Protein AF-G1FLA8-F1 (afdb_monomer_lite)

Radius of gyration: 43.28 Å; chains: 1; bounding box: 96×89×132 Å

pLDDT: mean 87.66, std 16.72, range [24.44, 98.5]

Structure (mmCIF, N/CA/C/O backbone):
data_AF-G1FLA8-F1
#
_entry.id   AF-G1FLA8-F1
#
loop_
_atom_site.group_PDB
_atom_site.id
_atom_site.type_symbol
_atom_site.label_atom_id
_atom_site.label_alt_id
_atom_site.label_comp_id
_atom_site.label_asym_id
_atom_site.label_entity_id
_atom_site.label_seq_id
_atom_site.pdbx_PDB_ins_code
_atom_site.Cartn_x
_atom_site.Cartn_y
_atom_site.Cartn_z
_atom_site.occupancy
_atom_site.B_iso_or_equiv
_atom_site.auth_seq_id
_atom_site.auth_comp_id
_atom_site.auth_asym_id
_atom_site.auth_atom_id
_atom_site.pdbx_PDB_model_num
ATOM 1 N N . MET A 1 1 ? 12.691 -6.529 -37.130 1.00 29.03 1 MET A N 1
ATOM 2 C CA . MET A 1 1 ? 11.731 -6.591 -38.252 1.00 29.03 1 MET A CA 1
ATOM 3 C C . MET A 1 1 ? 12.426 -7.300 -39.411 1.00 29.03 1 MET A C 1
ATOM 5 O O . MET A 1 1 ? 13.047 -6.655 -40.242 1.00 29.03 1 MET A O 1
ATOM 9 N N . TYR A 1 2 ? 12.433 -8.637 -39.392 1.00 24.44 2 TYR A N 1
ATOM 10 C CA . TYR A 1 2 ? 12.971 -9.439 -40.492 1.00 24.44 2 TYR A CA 1
ATOM 11 C C . TYR A 1 2 ? 11.944 -9.415 -41.619 1.00 24.44 2 TYR A C 1
ATOM 13 O O . TYR A 1 2 ? 10.852 -9.963 -41.477 1.00 24.44 2 TYR A O 1
ATOM 21 N N . ILE A 1 3 ? 12.268 -8.733 -42.713 1.00 28.58 3 ILE A N 1
ATOM 22 C CA . ILE A 1 3 ? 11.444 -8.764 -43.916 1.00 28.58 3 ILE A CA 1
ATOM 23 C C . ILE A 1 3 ? 11.671 -10.135 -44.559 1.00 28.58 3 ILE A C 1
ATOM 25 O O . ILE A 1 3 ? 12.601 -10.335 -45.334 1.00 28.58 3 ILE A O 1
ATOM 29 N N . TYR A 1 4 ? 10.817 -11.093 -44.205 1.00 28.62 4 TYR A N 1
ATOM 30 C CA . TYR A 1 4 ? 10.606 -12.301 -44.992 1.00 28.62 4 TYR A CA 1
ATOM 31 C C . TYR A 1 4 ? 9.961 -11.867 -46.317 1.00 28.62 4 TYR A C 1
ATOM 33 O O . TYR A 1 4 ? 8.740 -11.758 -46.426 1.00 28.62 4 TYR A O 1
ATOM 41 N N . ILE A 1 5 ? 10.780 -11.574 -47.333 1.00 33.16 5 ILE A N 1
ATOM 42 C CA . ILE A 1 5 ? 10.326 -11.498 -48.728 1.00 33.16 5 ILE A CA 1
ATOM 43 C C . ILE A 1 5 ? 10.056 -12.938 -49.158 1.00 33.16 5 ILE A C 1
ATOM 45 O O . ILE A 1 5 ? 10.893 -13.641 -49.719 1.00 33.16 5 ILE A O 1
ATOM 49 N N . ASN A 1 6 ? 8.875 -13.409 -48.781 1.00 32.12 6 ASN A N 1
ATOM 50 C CA . ASN A 1 6 ? 8.411 -14.753 -49.040 1.00 32.12 6 ASN A CA 1
ATOM 51 C C . ASN A 1 6 ? 7.860 -14.796 -50.471 1.00 32.12 6 ASN A C 1
ATOM 53 O O . ASN A 1 6 ? 6.745 -14.345 -50.707 1.00 32.12 6 ASN A O 1
ATOM 57 N N . ILE A 1 7 ? 8.706 -15.212 -51.420 1.00 36.00 7 ILE A N 1
ATOM 58 C CA . ILE A 1 7 ? 8.545 -16.290 -52.429 1.00 36.00 7 ILE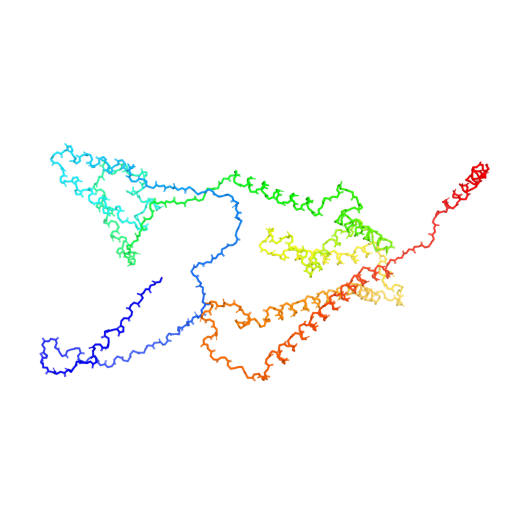 A CA 1
ATOM 59 C C . ILE A 1 7 ? 7.234 -16.383 -53.263 1.00 36.00 7 ILE A C 1
ATOM 61 O O . ILE A 1 7 ? 7.194 -17.096 -54.264 1.00 36.00 7 ILE A O 1
ATOM 65 N N . TYR A 1 8 ? 6.190 -15.598 -53.006 1.00 34.62 8 TYR A N 1
ATOM 66 C CA . TYR A 1 8 ? 4.925 -15.653 -53.747 1.00 34.62 8 TYR A CA 1
ATOM 67 C C . TYR A 1 8 ? 4.983 -15.037 -55.151 1.00 34.62 8 TYR A C 1
ATOM 69 O O . TYR A 1 8 ? 4.109 -15.307 -55.974 1.00 34.62 8 TYR A O 1
ATOM 77 N N . TYR A 1 9 ? 6.023 -14.262 -55.473 1.00 35.09 9 TYR A N 1
ATOM 78 C CA . TYR A 1 9 ? 6.122 -13.613 -56.784 1.00 35.09 9 TYR A CA 1
ATOM 79 C C . TYR A 1 9 ? 6.628 -14.538 -57.906 1.00 35.09 9 TYR A C 1
ATOM 81 O O . TYR A 1 9 ? 6.366 -14.274 -59.076 1.00 35.09 9 TYR A O 1
ATOM 89 N N . ASN A 1 10 ? 7.269 -15.669 -57.580 1.00 35.25 10 ASN A N 1
ATOM 90 C CA . ASN A 1 10 ? 7.770 -16.606 -58.597 1.00 35.25 10 ASN A CA 1
ATOM 91 C C . ASN A 1 10 ? 6.775 -17.707 -58.999 1.00 35.25 10 ASN A C 1
ATOM 93 O O . ASN A 1 10 ? 6.995 -18.373 -60.007 1.00 35.25 10 ASN A O 1
ATOM 97 N N . ILE A 1 11 ? 5.654 -17.869 -58.289 1.00 38.88 11 ILE A N 1
ATOM 98 C CA . ILE A 1 11 ? 4.612 -18.837 -58.682 1.00 38.88 11 ILE A CA 1
ATOM 99 C C . ILE A 1 11 ? 3.611 -18.210 -59.666 1.00 38.88 11 ILE A C 1
ATOM 101 O O . ILE A 1 11 ? 3.079 -18.903 -60.532 1.00 38.88 11 ILE A O 1
ATOM 105 N N . TYR A 1 12 ? 3.422 -16.887 -59.636 1.00 36.19 12 TYR A N 1
ATOM 106 C CA . TYR A 1 12 ? 2.497 -16.219 -60.561 1.00 36.19 12 TYR A CA 1
ATOM 107 C C . TYR A 1 12 ? 3.052 -16.065 -61.991 1.00 36.19 12 TYR A C 1
ATOM 109 O O . TYR A 1 12 ? 2.285 -15.962 -62.945 1.00 36.19 12 TYR A O 1
ATOM 117 N N . LEU A 1 13 ? 4.376 -16.123 -62.170 1.00 38.78 13 LEU A N 1
ATOM 118 C CA . LEU A 1 13 ? 5.018 -16.086 -63.493 1.00 38.78 13 LEU A CA 1
ATOM 119 C C . LEU A 1 13 ? 5.021 -17.443 -64.219 1.00 38.78 13 LEU A C 1
ATOM 121 O O . LEU A 1 13 ? 5.256 -17.492 -65.425 1.00 38.78 13 LEU A O 1
ATOM 125 N N . LEU A 1 14 ? 4.698 -18.533 -63.518 1.00 38.34 14 LEU A N 1
ATOM 126 C CA . LEU A 1 14 ? 4.683 -19.892 -64.071 1.00 38.34 14 LEU A CA 1
ATOM 127 C C . LEU A 1 14 ? 3.317 -20.325 -64.630 1.00 38.34 14 LEU A C 1
ATOM 129 O O . LEU A 1 14 ? 3.242 -21.331 -65.328 1.00 38.34 14 LEU A O 1
ATOM 133 N N . ILE A 1 15 ? 2.250 -19.552 -64.399 1.00 39.69 15 ILE A N 1
ATOM 134 C CA . ILE A 1 15 ? 0.890 -19.883 -64.871 1.00 39.69 15 ILE A CA 1
ATOM 135 C C . ILE A 1 15 ? 0.614 -19.361 -66.299 1.00 39.69 15 ILE A C 1
ATOM 137 O O . ILE A 1 15 ? -0.339 -19.800 -66.934 1.00 39.69 15 ILE A O 1
ATOM 141 N N . ASN A 1 16 ? 1.478 -18.508 -66.866 1.00 36.69 16 ASN A N 1
ATOM 142 C CA . ASN A 1 16 ? 1.247 -17.891 -68.184 1.00 36.69 16 ASN A CA 1
ATOM 143 C C . ASN A 1 16 ? 2.158 -18.362 -69.331 1.00 36.69 16 ASN A C 1
ATOM 145 O O . ASN A 1 16 ? 2.087 -17.796 -70.423 1.00 36.69 16 ASN A O 1
ATOM 149 N N . TYR A 1 17 ? 2.968 -19.410 -69.150 1.00 37.66 17 TYR A N 1
ATOM 150 C CA . TYR A 1 17 ? 3.742 -19.982 -70.257 1.00 37.66 17 TYR A CA 1
ATOM 151 C C . TYR A 1 17 ? 3.196 -21.338 -70.709 1.00 37.66 17 TYR A C 1
ATOM 153 O O . TYR A 1 17 ? 3.327 -22.358 -70.039 1.00 37.66 17 TYR A O 1
ATOM 161 N N . ASN A 1 18 ? 2.610 -21.321 -71.910 1.00 37.50 18 ASN A N 1
ATOM 162 C CA . ASN A 1 18 ? 2.282 -22.486 -72.724 1.00 37.50 18 ASN A CA 1
ATOM 163 C C . ASN A 1 18 ? 3.493 -23.428 -72.840 1.00 37.50 18 ASN A C 1
ATOM 165 O O . ASN A 1 18 ? 4.412 -23.186 -73.625 1.00 37.50 18 ASN A O 1
ATOM 169 N N . PHE A 1 19 ? 3.461 -24.538 -72.106 1.00 37.09 19 PHE A N 1
ATOM 170 C CA . PHE A 1 19 ? 4.377 -25.658 -72.285 1.00 37.09 19 PHE A CA 1
ATOM 171 C C . PHE A 1 19 ? 4.107 -26.338 -73.639 1.00 37.09 19 PHE A C 1
ATOM 173 O O . PHE A 1 19 ? 3.202 -27.160 -73.777 1.00 37.09 19 PHE A O 1
ATOM 180 N N . LYS A 1 20 ? 4.910 -26.011 -74.660 1.00 36.34 20 LYS A N 1
ATOM 181 C CA . LYS A 1 20 ? 5.063 -26.835 -75.868 1.00 36.34 20 LYS A CA 1
ATOM 182 C C . LYS A 1 20 ? 6.323 -27.687 -75.735 1.00 36.34 20 LYS A C 1
ATOM 184 O O . LYS A 1 20 ? 7.439 -27.183 -75.755 1.00 36.34 20 LYS A O 1
ATOM 189 N N . PHE A 1 21 ? 6.096 -28.990 -75.624 1.00 37.12 21 PHE A N 1
ATOM 190 C CA . PHE A 1 21 ? 7.082 -30.064 -75.693 1.00 37.12 21 PHE A CA 1
ATOM 191 C C . PHE A 1 21 ? 8.032 -29.947 -76.898 1.00 37.12 21 PHE A C 1
ATOM 193 O O . PHE A 1 21 ? 7.561 -29.817 -78.030 1.00 37.12 21 PHE A O 1
ATOM 200 N N . LYS A 1 22 ? 9.340 -30.150 -76.669 1.00 35.50 22 LYS A N 1
ATOM 201 C CA . LYS A 1 22 ? 10.219 -30.954 -77.542 1.00 35.50 22 LYS A CA 1
ATOM 202 C C . LYS A 1 22 ? 11.547 -31.326 -76.853 1.00 35.50 22 LYS A C 1
ATOM 204 O O . LYS A 1 22 ? 12.364 -30.464 -76.569 1.00 35.50 22 LYS A O 1
ATOM 209 N N . VAL A 1 23 ? 11.725 -32.642 -76.695 1.00 41.41 23 VAL A N 1
ATOM 210 C CA . VAL A 1 23 ? 12.986 -33.411 -76.677 1.00 41.41 23 VAL A CA 1
ATOM 211 C C . VAL A 1 23 ? 13.959 -33.129 -75.524 1.00 41.41 23 VAL A C 1
ATOM 213 O O . VAL A 1 23 ? 14.954 -32.426 -75.648 1.00 41.41 23 VAL A O 1
ATOM 216 N N . PHE A 1 24 ? 13.632 -33.759 -74.393 1.00 44.38 24 PHE A N 1
ATOM 217 C CA . PHE A 1 24 ? 14.510 -34.627 -73.601 1.00 44.38 24 PHE A CA 1
ATOM 218 C C . PHE A 1 24 ? 15.972 -34.729 -74.089 1.00 44.38 24 PHE A C 1
ATOM 220 O O . PHE A 1 24 ? 16.190 -35.232 -75.185 1.00 44.38 24 PHE A O 1
ATOM 227 N N . SER A 1 25 ? 16.919 -34.347 -73.201 1.00 43.25 25 SER A N 1
ATOM 228 C CA . SER A 1 25 ? 18.399 -34.306 -73.327 1.00 43.25 25 SER A CA 1
ATOM 229 C C . SER A 1 25 ? 19.231 -34.456 -72.018 1.00 43.25 25 SER A C 1
ATOM 231 O O . SER A 1 25 ? 20.444 -34.367 -72.150 1.00 43.25 25 SER A O 1
ATOM 233 N N . LEU A 1 26 ? 18.679 -34.662 -70.799 1.00 46.78 26 LEU A N 1
ATOM 234 C CA . LEU A 1 26 ? 19.392 -35.236 -69.616 1.00 46.78 26 LEU A CA 1
ATOM 235 C C . LEU A 1 26 ? 18.472 -35.446 -68.391 1.00 46.78 26 LEU A C 1
ATOM 237 O O . LEU A 1 26 ? 18.524 -34.712 -67.412 1.00 46.78 26 LEU A O 1
ATOM 241 N N . LEU A 1 27 ? 17.609 -36.452 -68.331 1.00 47.06 27 LEU A N 1
ATOM 242 C CA . LEU A 1 27 ? 16.823 -37.198 -69.319 1.00 47.06 27 LEU A CA 1
ATOM 243 C C . LEU A 1 27 ? 16.017 -38.178 -68.459 1.00 47.06 27 LEU A C 1
ATOM 245 O O . LEU A 1 27 ? 16.618 -38.957 -67.733 1.00 47.06 27 LEU A O 1
ATOM 249 N N . GLU A 1 28 ? 14.693 -38.111 -68.504 1.00 45.97 28 GLU A N 1
ATOM 250 C CA . GLU A 1 28 ? 13.742 -39.167 -68.100 1.00 45.97 28 GLU A CA 1
ATOM 251 C C . GLU A 1 28 ? 13.798 -39.768 -66.672 1.00 45.97 28 GLU A C 1
ATOM 253 O O . GLU A 1 28 ? 12.883 -40.506 -66.334 1.00 45.97 28 GLU A O 1
ATOM 258 N N . VAL A 1 29 ? 14.737 -39.397 -65.788 1.00 47.84 29 VAL A N 1
ATOM 259 C CA . VAL A 1 29 ? 14.891 -39.999 -64.437 1.00 47.84 29 VAL A CA 1
ATOM 260 C C . VAL A 1 29 ? 14.281 -39.183 -63.284 1.00 47.84 29 VAL A C 1
ATOM 262 O O . VAL A 1 29 ? 14.007 -39.743 -62.230 1.00 47.84 29 VAL A O 1
ATOM 265 N N . ILE A 1 30 ? 13.973 -37.889 -63.445 1.00 51.91 30 ILE A N 1
ATOM 266 C CA . ILE A 1 30 ? 13.130 -37.198 -62.435 1.00 51.91 30 ILE A CA 1
ATOM 267 C C . ILE A 1 30 ? 11.637 -37.545 -62.641 1.00 51.91 30 ILE A C 1
ATOM 269 O O . ILE A 1 30 ? 10.819 -37.373 -61.739 1.00 51.91 30 ILE A O 1
ATOM 273 N N . ASN A 1 31 ? 11.285 -38.142 -63.788 1.00 49.53 31 ASN A N 1
ATOM 274 C CA . ASN A 1 31 ? 10.044 -38.898 -63.919 1.00 49.53 31 ASN A CA 1
ATOM 275 C C . ASN A 1 31 ? 10.246 -40.275 -63.267 1.00 49.53 31 ASN A C 1
ATOM 277 O O . ASN A 1 31 ? 11.133 -41.017 -63.671 1.00 49.53 31 ASN A O 1
ATOM 281 N N . CYS A 1 32 ? 9.377 -40.612 -62.311 1.00 50.03 32 CYS A N 1
ATOM 282 C CA . CYS A 1 32 ? 9.294 -41.886 -61.576 1.00 50.03 32 CYS A CA 1
ATOM 283 C C . CYS A 1 32 ? 10.018 -41.972 -60.220 1.00 50.03 32 CYS A C 1
ATOM 285 O O . CYS A 1 32 ? 10.516 -43.036 -59.859 1.00 50.03 32 CYS A O 1
ATOM 287 N N . ILE A 1 33 ? 9.938 -40.934 -59.379 1.00 49.91 33 ILE A N 1
ATOM 288 C CA . ILE A 1 33 ? 9.799 -41.219 -57.942 1.00 49.91 33 ILE A CA 1
ATOM 289 C C . ILE A 1 33 ? 8.326 -41.592 -57.715 1.00 49.91 33 ILE A C 1
ATOM 291 O O . ILE A 1 33 ? 7.442 -40.739 -57.665 1.00 49.91 33 ILE A O 1
ATOM 295 N N . SER A 1 34 ? 8.074 -42.903 -57.677 1.00 58.00 34 SER A N 1
ATOM 296 C CA . SER A 1 34 ? 6.864 -43.555 -57.149 1.00 58.00 34 SER A CA 1
ATOM 297 C C . SER A 1 34 ? 6.365 -42.878 -55.865 1.00 58.00 34 SER A C 1
ATOM 299 O O . SER A 1 34 ? 7.197 -42.340 -55.137 1.00 58.00 34 SER A O 1
ATOM 301 N N . PRO A 1 35 ? 5.058 -42.922 -55.536 1.00 52.06 35 PRO A N 1
ATOM 302 C CA . PRO A 1 35 ? 4.492 -42.088 -54.479 1.00 52.06 35 PRO A CA 1
ATOM 303 C C . PRO A 1 35 ? 5.205 -42.349 -53.152 1.00 52.06 35 PRO A C 1
ATOM 305 O O . PRO A 1 35 ? 5.026 -43.407 -52.545 1.00 52.06 35 PRO A O 1
ATOM 308 N N . ILE A 1 36 ? 6.021 -41.391 -52.699 1.00 59.12 36 ILE A N 1
ATOM 309 C CA . ILE A 1 36 ? 6.543 -41.433 -51.340 1.00 59.12 36 ILE A CA 1
ATOM 310 C C . ILE A 1 36 ? 5.367 -41.068 -50.441 1.00 59.12 36 ILE A C 1
ATOM 312 O O . ILE A 1 36 ? 5.089 -39.897 -50.194 1.00 59.12 36 ILE A O 1
ATOM 316 N N . TYR A 1 37 ? 4.628 -42.085 -50.001 1.00 51.34 37 TYR A N 1
ATOM 317 C CA . TYR A 1 37 ? 3.710 -41.970 -48.877 1.00 51.34 37 TYR A CA 1
ATOM 318 C C . TYR A 1 37 ? 4.553 -41.736 -47.617 1.00 51.34 37 TYR A C 1
ATOM 320 O O . TYR A 1 37 ? 4.804 -42.661 -46.846 1.00 51.34 37 TYR A O 1
ATOM 328 N N . TYR A 1 38 ? 5.045 -40.510 -47.424 1.00 58.12 38 TYR A N 1
ATOM 329 C CA . TYR A 1 38 ? 5.574 -40.104 -46.131 1.00 58.12 38 TYR A CA 1
ATOM 330 C C . TYR A 1 38 ? 4.396 -40.081 -45.158 1.00 58.12 38 TYR A C 1
ATOM 332 O O . TYR A 1 38 ? 3.497 -39.249 -45.261 1.00 58.12 38 TYR A O 1
ATOM 340 N N . GLN A 1 39 ? 4.380 -41.032 -44.224 1.00 56.12 39 GLN A N 1
ATOM 341 C CA . GLN A 1 39 ? 3.628 -40.867 -42.988 1.00 56.12 39 GLN A CA 1
ATOM 342 C C . GLN A 1 39 ? 4.300 -39.737 -42.206 1.00 56.12 39 GLN A C 1
ATOM 344 O O . GLN A 1 39 ? 5.184 -39.971 -41.386 1.00 56.12 39 GLN A O 1
ATOM 349 N N . GLU A 1 40 ? 3.924 -38.497 -42.509 1.00 68.06 40 GLU A N 1
ATOM 350 C CA . GLU A 1 40 ? 4.294 -37.358 -41.684 1.00 68.06 40 GLU A CA 1
ATOM 351 C C . GLU A 1 40 ? 3.513 -37.461 -40.375 1.00 68.06 40 GLU A C 1
ATOM 353 O O . GLU A 1 40 ? 2.279 -37.446 -40.349 1.00 68.06 40 GLU A O 1
ATOM 358 N N . SER A 1 41 ? 4.234 -37.607 -39.267 1.00 74.00 41 SER A N 1
ATOM 359 C CA . SER A 1 41 ? 3.644 -37.413 -37.952 1.00 74.00 41 SER A CA 1
ATOM 360 C C . SER A 1 41 ? 3.139 -35.975 -37.872 1.00 74.00 41 SER A C 1
ATOM 362 O O . SER A 1 41 ? 3.927 -35.038 -38.011 1.00 74.00 41 SER A O 1
ATOM 364 N N . ILE A 1 42 ? 1.833 -35.794 -37.655 1.00 76.50 42 ILE A N 1
ATOM 365 C CA . ILE A 1 42 ? 1.243 -34.470 -37.445 1.00 76.50 42 ILE A CA 1
ATOM 366 C C . ILE A 1 42 ? 1.815 -33.919 -36.138 1.00 76.50 42 ILE A C 1
ATOM 368 O O . ILE A 1 42 ? 1.367 -34.268 -35.046 1.00 76.50 42 ILE A O 1
ATOM 372 N N . ASN A 1 43 ? 2.829 -33.067 -36.254 1.00 80.19 43 ASN A N 1
ATOM 373 C CA . ASN A 1 43 ? 3.350 -32.318 -35.124 1.00 80.19 43 ASN A CA 1
ATOM 374 C C . ASN A 1 43 ? 2.331 -31.237 -34.758 1.00 80.19 43 ASN A C 1
ATOM 376 O O . ASN A 1 43 ? 1.944 -30.415 -35.591 1.00 80.19 43 ASN A O 1
ATOM 380 N N . VAL A 1 44 ? 1.880 -31.244 -33.505 1.00 80.12 44 VAL A N 1
ATOM 381 C CA . VAL A 1 44 ? 0.972 -30.220 -32.987 1.00 80.12 44 VAL A CA 1
ATOM 382 C C . VAL A 1 44 ? 1.783 -28.956 -32.709 1.00 80.12 44 VAL A C 1
ATOM 384 O O . VAL A 1 44 ? 2.559 -28.906 -31.757 1.00 80.12 44 VAL A O 1
ATOM 387 N N . TYR A 1 45 ? 1.603 -27.931 -33.542 1.00 84.38 45 TYR A N 1
ATOM 388 C CA . TYR A 1 45 ? 2.163 -26.600 -33.314 1.00 84.38 45 TYR A CA 1
ATOM 389 C C . TYR A 1 45 ? 1.110 -25.703 -32.663 1.00 84.38 45 TYR A C 1
ATOM 391 O O . TYR A 1 45 ? 0.116 -25.339 -33.291 1.00 84.38 45 TYR A O 1
ATOM 399 N N . ASN A 1 46 ? 1.341 -25.320 -31.407 1.00 87.62 46 ASN A N 1
ATOM 400 C CA . ASN A 1 46 ? 0.515 -24.331 -30.723 1.00 87.62 46 ASN A CA 1
ATOM 401 C C . ASN A 1 46 ? 1.067 -22.931 -31.000 1.00 87.62 46 ASN A C 1
ATOM 403 O O . ASN A 1 46 ? 2.081 -22.529 -30.431 1.00 87.62 46 ASN A O 1
ATOM 407 N N . PHE A 1 47 ? 0.385 -22.178 -31.861 1.00 88.62 47 PHE A N 1
ATOM 408 C CA . PHE A 1 47 ? 0.659 -20.755 -32.038 1.00 88.62 47 PHE A CA 1
ATOM 409 C C . PHE A 1 47 ? -0.022 -19.965 -30.917 1.00 88.62 47 PHE A C 1
ATOM 411 O O . PHE A 1 47 ? -1.241 -19.798 -30.910 1.00 88.62 47 PHE A O 1
ATOM 418 N N . LEU A 1 48 ? 0.771 -19.495 -29.954 1.00 90.69 48 LEU A N 1
ATOM 419 C CA . LEU A 1 48 ? 0.307 -18.605 -28.890 1.00 90.69 48 LEU A CA 1
ATOM 420 C C . LEU A 1 48 ? 0.236 -17.171 -29.428 1.00 90.69 48 LEU A C 1
ATOM 422 O O . LEU A 1 48 ? 1.261 -16.535 -29.665 1.00 90.69 48 LEU A O 1
ATOM 426 N N . LEU A 1 49 ? -0.981 -16.664 -29.626 1.00 84.25 49 LEU A N 1
ATOM 427 C CA . LEU A 1 49 ? -1.219 -15.249 -29.910 1.00 84.25 49 LEU A CA 1
ATOM 428 C C . LEU A 1 49 ? -1.036 -14.463 -28.598 1.00 84.25 49 LEU A C 1
ATOM 430 O O . LEU A 1 49 ? -1.756 -14.727 -27.639 1.00 84.25 49 LEU A O 1
ATOM 434 N N . ASN A 1 50 ? -0.091 -13.515 -28.571 1.00 81.31 50 ASN A N 1
ATOM 435 C CA . ASN A 1 50 ? 0.318 -12.692 -27.414 1.00 81.31 50 ASN A CA 1
ATOM 436 C C . ASN A 1 50 ? 1.096 -13.455 -26.330 1.00 81.31 50 ASN A C 1
ATOM 438 O O . ASN A 1 50 ? 0.599 -13.714 -25.234 1.00 81.31 50 ASN A O 1
ATOM 442 N N . SER A 1 51 ? 2.336 -13.815 -26.655 1.00 88.25 51 SER A N 1
ATOM 443 C CA . SER A 1 51 ? 3.248 -14.510 -25.750 1.00 88.25 51 SER A CA 1
ATOM 444 C C . SER A 1 51 ? 4.265 -13.563 -25.099 1.00 88.25 51 SER A C 1
ATOM 446 O O . SER A 1 51 ? 4.021 -12.378 -24.901 1.00 88.25 51 SER A O 1
ATOM 448 N N . ILE A 1 52 ? 5.416 -14.131 -24.751 1.00 91.75 52 ILE A N 1
ATOM 449 C CA . ILE A 1 52 ? 6.550 -13.452 -24.146 1.00 91.75 52 ILE A CA 1
ATOM 450 C C . ILE A 1 52 ? 7.200 -12.519 -25.175 1.00 91.75 52 ILE A C 1
ATOM 452 O O . ILE A 1 52 ? 7.538 -12.955 -26.278 1.00 91.75 52 ILE A O 1
ATOM 456 N N . ASP A 1 53 ? 7.383 -11.259 -24.796 1.00 94.50 53 ASP A N 1
ATOM 457 C CA . ASP A 1 53 ? 8.150 -10.276 -25.553 1.00 94.50 53 ASP A CA 1
ATOM 458 C C . ASP A 1 53 ? 9.645 -10.438 -25.274 1.00 94.50 53 ASP A C 1
ATOM 460 O O . ASP A 1 53 ? 10.070 -11.020 -24.275 1.00 94.50 53 ASP A O 1
ATOM 464 N N . TRP A 1 54 ? 10.477 -9.900 -26.164 1.00 95.00 54 TRP A N 1
ATOM 465 C CA . TRP A 1 54 ? 11.925 -10.056 -26.044 1.00 95.00 54 TRP A CA 1
ATOM 466 C C . TRP A 1 54 ? 12.527 -9.276 -24.863 1.00 95.00 54 TRP A C 1
ATOM 468 O O . TRP A 1 54 ? 13.518 -9.710 -24.279 1.00 95.00 54 TRP A O 1
ATOM 478 N N . ILE A 1 55 ? 11.953 -8.120 -24.515 1.00 96.00 55 ILE A N 1
ATOM 479 C CA . ILE A 1 55 ? 12.485 -7.212 -23.492 1.00 96.00 55 ILE A CA 1
ATOM 480 C C . ILE A 1 55 ? 11.331 -6.682 -22.638 1.00 96.00 55 ILE A C 1
ATOM 482 O O . ILE A 1 55 ? 10.337 -6.201 -23.176 1.00 96.00 55 ILE A O 1
ATOM 486 N N . TYR A 1 56 ? 11.510 -6.710 -21.314 1.00 96.56 56 TYR A N 1
ATOM 487 C CA . TYR A 1 56 ? 10.586 -6.141 -20.330 1.00 96.56 56 TYR A CA 1
ATOM 488 C C . TYR A 1 56 ? 11.248 -5.020 -19.529 1.00 96.56 56 TYR A C 1
ATOM 490 O O . TYR A 1 56 ? 12.456 -5.037 -19.292 1.00 96.56 56 TYR A O 1
ATOM 498 N N . SER A 1 57 ? 10.449 -4.051 -19.085 1.00 95.62 57 SER A N 1
ATOM 499 C CA . SER A 1 57 ? 10.899 -2.979 -18.194 1.00 95.62 57 SER A CA 1
ATOM 500 C C . SER A 1 57 ? 10.953 -3.443 -16.737 1.00 95.62 57 SER A C 1
ATOM 502 O O . SER A 1 57 ? 9.977 -4.011 -16.245 1.00 95.62 57 SER A O 1
ATOM 504 N N . THR A 1 58 ? 12.039 -3.126 -16.028 1.00 96.62 58 THR A N 1
ATOM 505 C CA . THR A 1 58 ? 12.142 -3.273 -14.566 1.00 96.62 58 THR A CA 1
ATOM 506 C C . THR A 1 58 ? 11.931 -1.928 -13.867 1.00 96.62 58 THR A C 1
ATOM 508 O O . THR A 1 58 ? 12.163 -0.866 -14.449 1.00 96.62 58 THR A O 1
ATOM 511 N N . ILE A 1 59 ? 11.451 -1.967 -12.621 1.00 96.06 59 ILE A N 1
ATOM 512 C CA . ILE A 1 59 ? 11.278 -0.784 -11.769 1.00 96.06 59 ILE A CA 1
ATOM 513 C C . ILE A 1 59 ? 12.276 -0.910 -10.622 1.00 96.06 59 ILE A C 1
ATOM 515 O O . ILE A 1 59 ? 12.019 -1.627 -9.660 1.00 96.06 59 ILE A O 1
ATOM 519 N N . ASP A 1 60 ? 13.394 -0.199 -10.743 1.00 95.25 60 ASP A N 1
ATOM 520 C CA . ASP A 1 60 ? 14.489 -0.201 -9.771 1.00 95.25 60 ASP A CA 1
ATOM 521 C C . ASP A 1 60 ? 14.773 1.218 -9.253 1.00 95.25 60 ASP A C 1
ATOM 523 O O . ASP A 1 60 ? 14.233 2.215 -9.749 1.00 95.25 60 ASP A O 1
ATOM 527 N N . SER A 1 61 ? 15.638 1.329 -8.242 1.00 94.75 61 SER A N 1
ATOM 528 C CA . SER A 1 61 ? 16.023 2.624 -7.682 1.00 94.75 61 SER A CA 1
ATOM 529 C C . SER A 1 61 ? 16.752 3.489 -8.719 1.00 94.75 61 SER A C 1
ATOM 531 O O . SER A 1 61 ? 17.744 3.098 -9.337 1.00 94.75 61 SER A O 1
ATOM 533 N N . ASN A 1 62 ? 16.257 4.714 -8.906 1.00 95.38 62 ASN A N 1
ATOM 534 C CA . ASN A 1 62 ? 16.807 5.666 -9.861 1.00 95.38 62 ASN A CA 1
ATOM 535 C C . ASN A 1 62 ? 17.367 6.895 -9.145 1.00 95.38 62 ASN A C 1
ATOM 537 O O . ASN A 1 62 ? 16.632 7.701 -8.582 1.00 95.38 62 ASN A O 1
ATOM 541 N N . LEU A 1 63 ? 18.692 7.051 -9.217 1.00 96.50 63 LEU A N 1
ATOM 542 C CA . LEU A 1 63 ? 19.367 8.275 -8.791 1.00 96.50 63 LEU A CA 1
ATOM 543 C C . LEU A 1 63 ? 18.973 9.448 -9.696 1.00 96.50 63 LEU A C 1
ATOM 545 O O . LEU A 1 63 ? 18.826 9.280 -10.907 1.00 96.50 63 LEU A O 1
ATOM 549 N N . ILE A 1 64 ? 18.877 10.638 -9.100 1.00 96.81 64 ILE A N 1
ATOM 550 C CA . ILE A 1 64 ? 18.541 11.889 -9.806 1.00 96.81 64 ILE A CA 1
ATOM 551 C C . ILE A 1 64 ? 19.644 12.279 -10.786 1.00 96.81 64 ILE A C 1
ATOM 553 O O . ILE A 1 64 ? 19.367 12.686 -11.909 1.00 96.81 64 ILE A O 1
ATOM 557 N N . TYR A 1 65 ? 20.898 12.119 -10.363 1.00 96.75 65 TYR A N 1
ATOM 558 C CA . TYR A 1 65 ? 22.063 12.353 -11.201 1.00 96.75 65 TYR A CA 1
ATOM 559 C C . TYR A 1 65 ? 22.802 11.039 -11.410 1.00 96.75 65 TYR A C 1
ATOM 561 O O . TYR A 1 65 ? 23.141 10.344 -10.451 1.00 96.75 65 TYR A O 1
ATOM 569 N N . LYS A 1 66 ? 23.054 10.712 -12.678 1.00 97.19 66 LYS A N 1
ATOM 570 C CA . LYS A 1 66 ? 23.861 9.569 -13.102 1.00 97.19 66 LYS A CA 1
ATOM 571 C C . LYS A 1 66 ? 24.937 10.077 -14.048 1.00 97.19 66 LYS A C 1
ATOM 573 O O . LYS A 1 66 ? 24.649 10.868 -14.944 1.00 97.19 66 LYS A O 1
ATOM 578 N N . PHE A 1 67 ? 26.160 9.605 -13.859 1.00 96.88 67 PHE A N 1
ATOM 579 C CA . PHE A 1 67 ? 27.251 9.878 -14.779 1.00 96.88 67 PHE A CA 1
ATOM 580 C C . PHE A 1 67 ? 27.454 8.662 -15.677 1.00 96.88 67 PHE A C 1
ATOM 582 O O . PHE A 1 67 ? 27.438 7.517 -15.224 1.00 96.88 67 PHE A O 1
ATOM 589 N N . LYS A 1 68 ? 27.609 8.928 -16.971 1.00 97.69 68 LYS A N 1
ATOM 590 C CA . LYS A 1 68 ? 27.907 7.917 -17.978 1.00 97.69 68 LYS A CA 1
ATOM 591 C C . LYS A 1 68 ? 29.314 8.191 -18.491 1.00 97.69 68 LYS A C 1
ATOM 593 O O . LYS A 1 68 ? 29.543 9.253 -19.069 1.00 97.69 68 LYS A O 1
ATOM 598 N N . ILE A 1 69 ? 30.247 7.278 -18.233 1.00 96.12 69 ILE A N 1
ATOM 599 C CA . ILE A 1 69 ? 31.581 7.329 -18.832 1.00 96.12 69 ILE A CA 1
ATOM 600 C C . ILE A 1 69 ? 31.501 6.708 -20.217 1.00 96.12 69 ILE A C 1
ATOM 602 O O . ILE A 1 69 ? 30.830 5.698 -20.431 1.00 96.12 69 ILE A O 1
ATOM 606 N N . TRP A 1 70 ? 32.192 7.341 -21.153 1.00 95.94 70 TRP A N 1
ATOM 607 C CA . TRP A 1 70 ? 32.308 6.894 -22.526 1.00 95.94 70 TRP A CA 1
ATOM 608 C C . TRP A 1 70 ? 33.778 6.571 -22.775 1.00 95.94 70 TRP A C 1
ATOM 610 O O . TRP A 1 70 ? 34.619 7.467 -22.823 1.00 95.94 70 TRP A O 1
ATOM 620 N N . TYR A 1 71 ? 34.091 5.287 -22.896 1.00 91.12 71 TYR A N 1
ATOM 621 C CA . TYR A 1 71 ? 35.399 4.821 -23.326 1.00 91.12 71 TYR A CA 1
ATOM 622 C C . TYR A 1 71 ? 35.420 4.867 -24.846 1.00 91.12 71 TYR A C 1
ATOM 624 O O . TYR A 1 71 ? 34.896 3.975 -25.518 1.00 91.12 71 TYR A O 1
ATOM 632 N N . TYR A 1 72 ? 35.978 5.948 -25.382 1.00 89.00 72 TYR A N 1
ATOM 633 C CA . TYR A 1 72 ? 36.162 6.070 -26.815 1.00 89.00 72 TYR A CA 1
ATOM 634 C C . TYR A 1 72 ? 37.401 5.280 -27.228 1.00 89.00 72 TYR A C 1
ATOM 636 O O . TYR A 1 72 ? 38.498 5.498 -26.712 1.00 89.00 72 TYR A O 1
ATOM 644 N N . ILE A 1 73 ? 37.219 4.324 -28.136 1.00 81.44 73 ILE A N 1
ATOM 645 C CA . ILE A 1 73 ? 38.338 3.648 -28.784 1.00 81.44 73 ILE A CA 1
ATOM 646 C C . ILE A 1 73 ? 38.836 4.585 -29.886 1.00 81.44 73 ILE A C 1
ATOM 648 O O . ILE A 1 73 ? 38.429 4.495 -31.044 1.00 81.44 73 ILE A O 1
ATOM 652 N N . GLU A 1 74 ? 39.690 5.528 -29.497 1.00 73.12 74 GLU A N 1
ATOM 653 C CA . GLU A 1 74 ? 40.427 6.357 -30.443 1.00 73.12 74 GLU A CA 1
ATOM 654 C C . GLU A 1 74 ? 41.461 5.506 -31.179 1.00 73.12 74 GLU A C 1
ATOM 656 O O . GLU A 1 74 ? 42.523 5.180 -30.654 1.00 73.12 74 GLU A O 1
ATOM 661 N N . PHE A 1 75 ? 41.161 5.166 -32.434 1.00 63.88 75 PHE A N 1
ATOM 662 C CA . PHE A 1 75 ? 42.112 4.515 -33.341 1.00 63.88 75 PHE A CA 1
ATOM 663 C C . PHE A 1 75 ? 43.349 5.377 -33.642 1.00 63.88 75 PHE A C 1
ATOM 665 O O . PHE A 1 75 ? 44.338 4.864 -34.160 1.00 63.88 75 PHE A O 1
ATOM 672 N N . THR A 1 76 ? 43.323 6.666 -33.290 1.00 53.34 76 THR A N 1
ATOM 673 C CA . THR A 1 76 ? 44.465 7.583 -33.394 1.00 53.34 76 THR A CA 1
ATOM 674 C C . THR A 1 76 ? 45.619 7.217 -32.453 1.00 53.34 76 THR A C 1
ATOM 676 O O . THR A 1 76 ? 46.722 7.708 -32.668 1.00 53.34 76 THR A O 1
ATOM 679 N N . ILE A 1 77 ? 45.405 6.327 -31.470 1.00 47.06 77 ILE A N 1
ATOM 680 C CA . ILE A 1 77 ? 46.419 5.870 -30.498 1.00 47.06 77 ILE A CA 1
ATOM 681 C C . ILE A 1 77 ? 46.518 4.334 -30.503 1.00 47.06 77 ILE A C 1
ATOM 683 O O . ILE A 1 77 ? 46.658 3.684 -29.471 1.00 47.06 77 ILE A O 1
ATOM 687 N N . ASN A 1 78 ? 46.411 3.699 -31.670 1.00 58.00 78 ASN A N 1
ATOM 688 C CA . ASN A 1 78 ? 46.954 2.350 -31.816 1.00 58.00 78 ASN A CA 1
ATOM 689 C C . ASN A 1 78 ? 48.365 2.496 -32.392 1.00 58.00 78 ASN A C 1
ATOM 691 O O . ASN A 1 78 ? 48.582 2.344 -33.596 1.00 58.00 78 ASN A O 1
ATOM 695 N N . ASP A 1 79 ? 49.310 2.828 -31.504 1.00 58.97 79 ASP A N 1
ATOM 696 C CA . ASP A 1 79 ? 50.722 3.127 -31.800 1.00 58.97 79 ASP A CA 1
ATOM 697 C C . ASP A 1 79 ? 51.370 2.097 -32.740 1.00 58.97 79 ASP A C 1
ATOM 699 O O . ASP A 1 79 ? 52.282 2.415 -33.498 1.00 58.97 79 ASP A O 1
ATOM 703 N N . ASN A 1 80 ? 50.847 0.872 -32.771 1.00 61.19 80 ASN A N 1
ATOM 704 C CA . ASN A 1 80 ? 51.397 -0.235 -33.543 1.00 61.19 80 ASN A CA 1
ATOM 705 C C . ASN A 1 80 ? 51.008 -0.212 -35.025 1.00 61.19 80 ASN A C 1
ATOM 707 O O . ASN A 1 80 ? 51.853 -0.513 -35.867 1.00 61.19 80 ASN A O 1
ATOM 711 N N . PHE A 1 81 ? 49.780 0.199 -35.368 1.00 65.06 81 PHE A N 1
ATOM 712 C CA . PHE A 1 81 ? 49.402 0.409 -36.773 1.00 65.06 81 PHE A CA 1
ATOM 713 C C . PHE A 1 81 ? 50.170 1.592 -37.354 1.00 65.06 81 PHE A C 1
ATOM 715 O O . PHE A 1 81 ? 50.676 1.512 -38.470 1.00 65.06 81 PHE A O 1
ATOM 722 N N . TYR A 1 82 ? 50.315 2.659 -36.568 1.00 64.38 82 TYR A N 1
ATOM 723 C CA . TYR A 1 82 ? 51.099 3.823 -36.953 1.00 64.38 82 TYR A CA 1
ATOM 724 C C . TYR A 1 82 ? 52.587 3.483 -37.111 1.00 64.38 82 TYR A C 1
ATOM 726 O O . TYR A 1 82 ? 53.208 3.917 -38.075 1.00 64.38 82 TYR A O 1
ATOM 734 N N . PHE A 1 83 ? 53.158 2.650 -36.234 1.00 64.00 83 PHE A N 1
ATOM 735 C CA . PHE A 1 83 ? 54.557 2.232 -36.337 1.00 64.00 83 PHE A CA 1
ATOM 736 C C . PHE A 1 83 ? 54.828 1.380 -37.583 1.00 64.00 83 PHE A C 1
ATOM 738 O O . PHE A 1 83 ? 55.775 1.666 -38.312 1.00 64.00 83 PHE A O 1
ATOM 745 N N . ILE A 1 84 ? 53.983 0.384 -37.881 1.00 70.62 84 ILE A N 1
ATOM 746 C CA . ILE A 1 84 ? 54.111 -0.428 -39.106 1.00 70.62 84 ILE A CA 1
ATOM 747 C C . ILE A 1 84 ? 53.869 0.436 -40.353 1.00 70.62 84 ILE A C 1
ATOM 749 O O . ILE A 1 84 ? 54.564 0.312 -41.358 1.00 70.62 84 ILE A O 1
ATOM 753 N N . TRP A 1 85 ? 52.922 1.369 -40.293 1.00 79.44 85 TRP A N 1
ATOM 754 C CA . TRP A 1 85 ? 52.683 2.307 -41.384 1.00 79.44 85 TRP A CA 1
ATOM 755 C C . TRP A 1 85 ? 53.875 3.252 -41.623 1.00 79.44 85 TRP A C 1
ATOM 757 O O . TRP A 1 85 ? 54.271 3.487 -42.765 1.00 79.44 85 TRP A O 1
ATOM 767 N N . LEU A 1 86 ? 54.522 3.737 -40.562 1.00 77.06 86 LEU A N 1
ATOM 768 C CA . LEU A 1 86 ? 55.743 4.537 -40.663 1.00 77.06 86 LEU A CA 1
ATOM 769 C C . LEU A 1 86 ? 56.931 3.735 -41.215 1.00 77.06 86 LEU A C 1
ATOM 771 O O . LEU A 1 86 ? 57.731 4.284 -41.975 1.00 77.06 86 LEU A O 1
ATOM 775 N N . THR A 1 87 ? 57.073 2.449 -40.870 1.00 76.06 87 THR A N 1
ATOM 776 C CA . THR A 1 87 ? 58.159 1.614 -41.414 1.00 76.06 87 THR A CA 1
ATOM 777 C C . THR A 1 87 ? 57.982 1.337 -42.907 1.00 76.06 87 THR A C 1
ATOM 779 O O . THR A 1 87 ? 58.986 1.341 -43.624 1.00 76.06 87 THR A O 1
ATOM 782 N N . ILE A 1 88 ? 56.740 1.206 -43.402 1.00 78.75 88 ILE A N 1
ATOM 783 C CA . ILE A 1 88 ? 56.424 1.119 -44.845 1.00 78.75 88 ILE A CA 1
ATOM 784 C C . ILE A 1 88 ? 57.007 2.315 -45.605 1.00 78.75 88 ILE A C 1
ATOM 786 O O . ILE A 1 88 ? 57.563 2.143 -46.688 1.00 78.75 88 ILE A O 1
ATOM 790 N N . HIS A 1 89 ? 56.912 3.521 -45.044 1.00 78.44 89 HIS A N 1
ATOM 791 C CA . HIS A 1 89 ? 57.371 4.735 -45.719 1.00 78.44 89 HIS A CA 1
ATOM 792 C C . HIS A 1 89 ? 58.899 4.892 -45.771 1.00 78.44 89 HIS A C 1
ATOM 794 O O . HIS A 1 89 ? 59.397 5.581 -46.659 1.00 78.44 89 HIS A O 1
ATOM 800 N N . ASN A 1 90 ? 59.646 4.243 -44.872 1.00 78.12 90 ASN A N 1
ATOM 801 C CA . ASN A 1 90 ? 61.092 4.450 -44.736 1.00 78.12 90 ASN A CA 1
ATOM 802 C C . ASN A 1 90 ? 61.958 3.322 -45.329 1.00 78.12 90 ASN A C 1
ATOM 804 O O . ASN A 1 90 ? 63.125 3.556 -45.645 1.00 78.12 90 ASN A O 1
ATOM 808 N N . LEU A 1 91 ? 61.434 2.101 -45.480 1.00 71.44 91 LEU A N 1
ATOM 809 C CA . LEU A 1 91 ? 62.211 0.933 -45.916 1.00 71.44 91 LEU A CA 1
ATOM 810 C C . LEU A 1 91 ? 61.820 0.478 -47.329 1.00 71.44 91 LEU A C 1
ATOM 812 O O . LEU A 1 91 ? 60.859 -0.263 -47.518 1.00 71.44 91 LEU A O 1
ATOM 816 N N . LEU A 1 92 ? 62.634 0.850 -48.321 1.00 70.44 92 LEU A N 1
ATOM 817 C CA . LEU A 1 92 ? 62.359 0.584 -49.741 1.00 70.44 92 LEU A CA 1
ATOM 818 C C . LEU A 1 92 ? 62.312 -0.913 -50.110 1.00 70.44 92 LEU A C 1
ATOM 820 O O . LEU A 1 92 ? 61.544 -1.301 -50.983 1.00 70.44 92 LEU A O 1
ATOM 824 N N . ASN A 1 93 ? 63.086 -1.776 -49.440 1.00 85.00 93 ASN A N 1
ATOM 825 C CA . ASN A 1 93 ? 63.222 -3.181 -49.861 1.00 85.00 93 ASN A CA 1
ATOM 826 C C . ASN A 1 93 ? 62.098 -4.114 -49.366 1.00 85.00 93 ASN A C 1
ATOM 828 O O . ASN A 1 93 ? 61.923 -5.189 -49.933 1.00 85.00 93 ASN A O 1
ATOM 832 N N . TYR A 1 94 ? 61.331 -3.727 -48.338 1.00 84.75 94 TYR A N 1
ATOM 833 C CA . TYR A 1 94 ? 60.284 -4.571 -47.727 1.00 84.75 94 TYR A CA 1
ATOM 834 C C . TYR A 1 94 ? 58.882 -3.953 -47.797 1.00 84.75 94 TYR A C 1
ATOM 836 O O . TYR A 1 94 ? 57.952 -4.444 -47.159 1.00 84.75 94 TYR A O 1
ATOM 844 N N . GLN A 1 95 ? 58.714 -2.891 -48.584 1.00 87.69 95 GLN A N 1
ATOM 845 C CA . GLN A 1 95 ? 57.484 -2.105 -48.634 1.00 87.69 95 GLN A CA 1
ATOM 846 C C . GLN A 1 95 ? 56.240 -2.954 -48.955 1.00 87.69 95 GLN A C 1
ATOM 848 O O . GLN A 1 95 ? 55.236 -2.858 -48.255 1.00 87.69 95 GLN A O 1
ATOM 853 N N . LEU A 1 96 ? 56.328 -3.826 -49.967 1.00 86.75 96 LEU A N 1
ATOM 854 C CA . LEU A 1 96 ? 55.225 -4.715 -50.358 1.00 86.75 96 LEU A CA 1
ATOM 855 C C . LEU A 1 96 ? 54.894 -5.754 -49.281 1.00 86.75 96 LEU A C 1
ATOM 857 O O . LEU A 1 96 ? 53.734 -6.089 -49.070 1.00 86.75 96 LEU A O 1
ATOM 861 N N . TYR A 1 97 ? 55.904 -6.267 -48.578 1.00 87.50 97 TYR A N 1
ATOM 862 C CA . TYR A 1 97 ? 55.674 -7.233 -47.508 1.00 87.50 97 TYR A CA 1
ATOM 863 C C . TYR A 1 97 ? 54.895 -6.587 -46.357 1.00 87.50 97 TYR A C 1
ATOM 865 O O . TYR A 1 97 ? 53.856 -7.099 -45.937 1.00 87.50 97 TYR A O 1
ATOM 873 N N . PHE A 1 98 ? 55.328 -5.408 -45.908 1.00 87.62 98 PHE A N 1
ATOM 874 C CA . PHE A 1 98 ? 54.640 -4.694 -44.836 1.00 87.62 98 PHE A CA 1
ATOM 875 C C . PHE A 1 98 ? 53.239 -4.209 -45.230 1.00 87.62 98 PHE A C 1
ATOM 877 O O . PHE A 1 98 ? 52.357 -4.218 -44.374 1.00 87.62 98 PHE A O 1
ATOM 884 N N . SER A 1 99 ? 52.983 -3.870 -46.502 1.00 89.44 99 SER A N 1
ATOM 885 C CA . SER A 1 99 ? 51.618 -3.556 -46.947 1.00 89.44 99 SER A CA 1
ATOM 886 C C . SER A 1 99 ? 50.693 -4.773 -46.853 1.00 89.44 99 SER A C 1
ATOM 888 O O . SER A 1 99 ? 49.588 -4.646 -46.341 1.00 89.44 99 SER A O 1
ATOM 890 N N . THR A 1 100 ? 51.156 -5.971 -47.241 1.00 91.62 100 THR A N 1
ATOM 891 C CA . THR A 1 100 ? 50.338 -7.194 -47.103 1.00 91.62 100 THR A CA 1
ATOM 892 C C . THR A 1 100 ? 50.053 -7.569 -45.649 1.00 91.62 100 THR A C 1
ATOM 894 O O . THR A 1 100 ? 48.961 -8.045 -45.341 1.00 91.62 100 THR A O 1
ATOM 897 N N . ILE A 1 101 ? 51.004 -7.336 -44.735 1.00 89.50 101 ILE A N 1
ATOM 898 C CA . ILE A 1 101 ? 50.765 -7.510 -43.296 1.00 89.50 101 ILE A CA 1
ATOM 899 C C . ILE A 1 101 ? 49.688 -6.533 -42.828 1.00 89.50 101 ILE A C 1
ATOM 901 O O . ILE A 1 101 ? 48.758 -6.949 -42.142 1.00 89.50 101 ILE A O 1
ATOM 905 N N . LEU A 1 102 ? 49.791 -5.258 -43.212 1.00 88.81 102 LEU A N 1
ATOM 906 C CA . LEU A 1 102 ? 48.842 -4.226 -42.804 1.00 88.81 102 LEU A CA 1
ATOM 907 C C . LEU A 1 102 ? 47.424 -4.544 -43.293 1.00 88.81 102 LEU A C 1
ATOM 909 O O . LEU A 1 102 ? 46.499 -4.496 -42.486 1.00 88.81 102 LEU A O 1
ATOM 913 N N . ASP A 1 103 ? 47.254 -4.948 -44.555 1.00 90.88 103 ASP A N 1
ATOM 914 C CA . ASP A 1 103 ? 45.950 -5.349 -45.103 1.00 90.88 103 ASP A CA 1
ATOM 915 C C . ASP A 1 103 ? 45.346 -6.524 -44.318 1.00 90.88 103 ASP A C 1
ATOM 9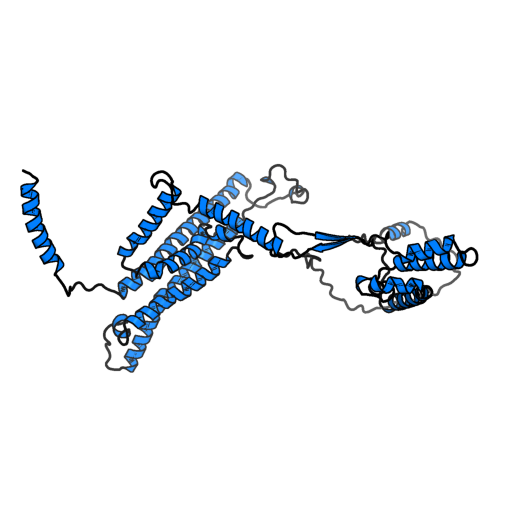17 O O . ASP A 1 103 ? 44.169 -6.501 -43.956 1.00 90.88 103 ASP A O 1
ATOM 921 N N . ASN A 1 104 ? 46.158 -7.529 -43.972 1.00 91.06 104 ASN A N 1
ATOM 922 C CA . ASN A 1 104 ? 45.699 -8.657 -43.162 1.00 91.06 104 ASN A CA 1
ATOM 923 C C . ASN A 1 104 ? 45.362 -8.235 -41.722 1.00 91.06 104 ASN A C 1
ATOM 925 O O . ASN A 1 104 ? 44.382 -8.719 -41.163 1.00 91.06 104 ASN A O 1
ATOM 929 N N . MET A 1 105 ? 46.108 -7.306 -41.118 1.00 88.94 105 MET A N 1
ATOM 930 C CA . MET A 1 105 ? 45.769 -6.758 -39.799 1.00 88.94 105 MET A CA 1
ATOM 931 C C . MET A 1 105 ? 44.468 -5.948 -39.826 1.00 88.94 105 MET A C 1
ATOM 933 O O . MET A 1 105 ? 43.681 -6.033 -38.884 1.00 88.94 105 MET A O 1
ATOM 937 N N . VAL A 1 106 ? 44.213 -5.190 -40.897 1.00 88.12 106 VAL A N 1
ATOM 938 C CA . VAL A 1 106 ? 42.942 -4.476 -41.093 1.00 88.12 106 VAL A CA 1
ATOM 939 C C . VAL A 1 106 ? 41.800 -5.474 -41.238 1.00 88.12 106 VAL A C 1
ATOM 941 O O . VAL A 1 106 ? 40.802 -5.348 -40.533 1.00 88.12 106 VAL A O 1
ATOM 944 N N . ASN A 1 107 ? 41.967 -6.506 -42.067 1.00 90.94 107 ASN A N 1
ATOM 945 C CA . ASN A 1 107 ? 40.982 -7.575 -42.209 1.00 90.94 107 ASN A CA 1
ATOM 946 C C . ASN A 1 107 ? 40.709 -8.270 -40.867 1.00 90.94 107 ASN A C 1
ATOM 948 O O . ASN A 1 107 ? 39.558 -8.550 -40.555 1.00 90.94 107 ASN A O 1
ATOM 952 N N . LEU A 1 108 ? 41.736 -8.482 -40.037 1.00 89.19 108 LEU A N 1
ATOM 953 C CA . LEU A 1 108 ? 41.567 -9.060 -38.706 1.00 89.19 108 LEU A CA 1
ATOM 954 C C . LEU A 1 108 ? 40.771 -8.121 -37.788 1.00 89.19 108 LEU A C 1
ATOM 956 O O . LEU A 1 108 ? 39.931 -8.579 -37.024 1.00 89.19 108 LEU A O 1
ATOM 960 N N . GLY A 1 109 ? 40.994 -6.809 -37.892 1.00 86.31 109 GLY A N 1
ATOM 961 C CA . GLY A 1 109 ? 40.219 -5.796 -37.173 1.00 86.31 109 GLY A CA 1
ATOM 962 C C . GLY A 1 109 ? 38.752 -5.702 -37.611 1.00 86.31 109 GLY A C 1
ATOM 963 O O . GLY A 1 109 ? 37.912 -5.277 -36.818 1.00 86.31 109 GLY A O 1
ATOM 964 N N . LEU A 1 110 ? 38.425 -6.115 -38.842 1.00 89.94 110 LEU A N 1
ATOM 965 C CA . LEU A 1 110 ? 37.042 -6.219 -39.322 1.00 89.94 110 LEU A CA 1
ATOM 966 C C . LEU A 1 110 ? 36.309 -7.435 -38.734 1.00 89.94 110 LEU A C 1
ATOM 968 O O . LEU A 1 110 ? 35.080 -7.424 -38.655 1.00 89.94 110 LEU A O 1
ATOM 972 N N . LEU A 1 111 ? 37.039 -8.465 -38.297 1.00 90.44 111 LEU A N 1
ATOM 973 C CA . LEU A 1 111 ? 36.467 -9.660 -37.685 1.00 90.44 111 LEU A CA 1
ATOM 974 C C . LEU A 1 111 ? 36.239 -9.442 -36.186 1.00 90.44 111 LEU A C 1
ATOM 976 O O . LEU A 1 111 ? 37.166 -9.529 -35.385 1.00 90.44 111 LEU A O 1
ATOM 980 N N . ASN A 1 112 ? 34.985 -9.210 -35.793 1.00 89.94 112 ASN A N 1
ATOM 981 C CA . ASN A 1 112 ? 34.602 -9.074 -34.388 1.00 89.94 112 ASN A CA 1
ATOM 982 C C . ASN A 1 112 ? 33.554 -10.117 -33.977 1.00 89.94 112 ASN A C 1
ATOM 984 O O . ASN A 1 112 ? 32.359 -9.828 -33.877 1.00 89.94 112 ASN A O 1
ATOM 988 N N . ASN A 1 113 ? 34.024 -11.337 -33.724 1.00 90.00 113 ASN A N 1
ATOM 989 C CA . ASN A 1 113 ? 33.188 -12.466 -33.3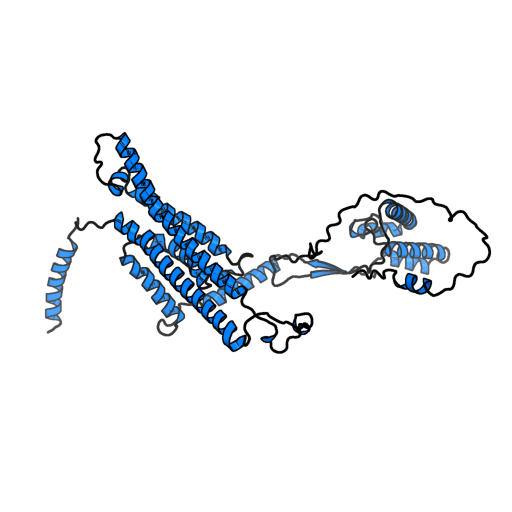09 1.00 90.00 113 ASN A CA 1
ATOM 990 C C . ASN A 1 113 ? 33.444 -12.841 -31.845 1.00 90.00 113 ASN A C 1
ATOM 992 O O . ASN A 1 113 ? 34.412 -12.399 -31.232 1.00 90.00 113 ASN A O 1
ATOM 996 N N . SER A 1 114 ? 32.618 -13.732 -31.286 1.00 91.31 114 SER A N 1
ATOM 997 C CA . SER A 1 114 ? 32.759 -14.221 -29.904 1.00 91.31 114 SER A CA 1
ATOM 998 C C . SER A 1 114 ? 34.147 -14.788 -29.571 1.00 91.31 114 SER A C 1
ATOM 1000 O O . SER A 1 114 ? 34.545 -14.753 -28.414 1.00 91.31 114 SER A O 1
ATOM 1002 N N . PHE A 1 115 ? 34.890 -15.293 -30.561 1.00 90.06 115 PHE A N 1
ATOM 1003 C CA . PHE A 1 115 ? 36.237 -15.855 -30.378 1.00 90.06 115 PHE A CA 1
ATOM 1004 C C . PHE A 1 115 ? 37.366 -14.848 -30.638 1.00 90.06 115 PHE A C 1
ATOM 1006 O O . PHE A 1 115 ? 38.481 -15.019 -30.152 1.00 90.06 115 PHE A O 1
ATOM 1013 N N . CYS A 1 116 ? 37.085 -13.792 -31.398 1.00 89.50 116 CYS A N 1
ATOM 1014 C CA . CYS A 1 116 ? 38.048 -12.778 -31.815 1.00 89.50 116 CYS A CA 1
ATOM 1015 C C . CYS A 1 116 ? 37.524 -11.391 -31.438 1.00 89.50 116 CYS A C 1
ATOM 1017 O O . CYS A 1 116 ? 37.174 -10.594 -32.297 1.00 89.50 116 CYS A O 1
ATOM 1019 N N . ASN A 1 117 ? 37.442 -11.124 -30.133 1.00 90.69 117 ASN A N 1
ATOM 1020 C CA . ASN A 1 117 ? 37.024 -9.835 -29.588 1.00 90.69 117 ASN A CA 1
ATOM 1021 C C . ASN A 1 117 ? 37.876 -9.488 -28.355 1.00 90.69 117 ASN A C 1
ATOM 1023 O O . ASN A 1 117 ? 38.228 -10.369 -27.563 1.00 90.69 117 ASN A O 1
ATOM 1027 N N . ASP A 1 118 ? 38.175 -8.200 -28.174 1.00 89.50 118 ASP A N 1
ATOM 1028 C CA . ASP A 1 118 ? 38.832 -7.642 -26.983 1.00 89.50 118 ASP A CA 1
ATOM 1029 C C . ASP A 1 118 ? 38.024 -7.956 -25.707 1.00 89.50 118 ASP A C 1
ATOM 1031 O O . ASP A 1 118 ? 38.600 -8.267 -24.666 1.00 89.50 118 ASP A O 1
ATOM 1035 N N . TRP A 1 119 ? 36.684 -8.000 -25.795 1.00 91.62 119 TRP A N 1
ATOM 1036 C CA . TRP A 1 119 ? 35.811 -8.309 -24.649 1.00 91.62 119 TRP A CA 1
ATOM 1037 C C . TRP A 1 119 ? 36.068 -9.699 -24.042 1.00 91.62 119 TRP A C 1
ATOM 1039 O O . TRP A 1 119 ? 36.091 -9.845 -22.821 1.00 91.62 119 TRP A O 1
ATOM 1049 N N . VAL A 1 120 ? 36.331 -10.709 -24.881 1.00 93.44 120 VAL A N 1
ATOM 1050 C CA . VAL A 1 120 ? 36.670 -12.083 -24.444 1.00 93.44 120 VAL A CA 1
ATOM 1051 C C . VAL A 1 120 ? 38.158 -12.223 -24.113 1.00 93.44 120 VAL A C 1
ATOM 1053 O O . VAL A 1 120 ? 38.604 -13.265 -23.641 1.00 93.44 120 VAL A O 1
ATOM 1056 N N . ARG A 1 121 ? 38.932 -11.146 -24.280 1.00 91.56 121 ARG A N 1
ATOM 1057 C CA . ARG A 1 121 ? 40.367 -11.100 -24.016 1.00 91.56 121 ARG A CA 1
ATOM 1058 C C . ARG A 1 121 ? 41.171 -12.062 -24.904 1.00 91.56 121 ARG A C 1
ATOM 1060 O O . ARG A 1 121 ? 42.060 -12.756 -24.413 1.00 91.56 121 ARG A O 1
ATOM 1067 N N . ASN A 1 122 ? 40.887 -12.099 -26.213 1.00 91.81 122 ASN A N 1
ATOM 1068 C CA . ASN A 1 122 ? 41.697 -12.892 -27.149 1.00 91.81 122 ASN A CA 1
ATOM 1069 C C . ASN A 1 122 ? 43.151 -12.375 -27.199 1.00 91.81 122 ASN A C 1
ATOM 1071 O O . ASN A 1 122 ? 43.387 -11.173 -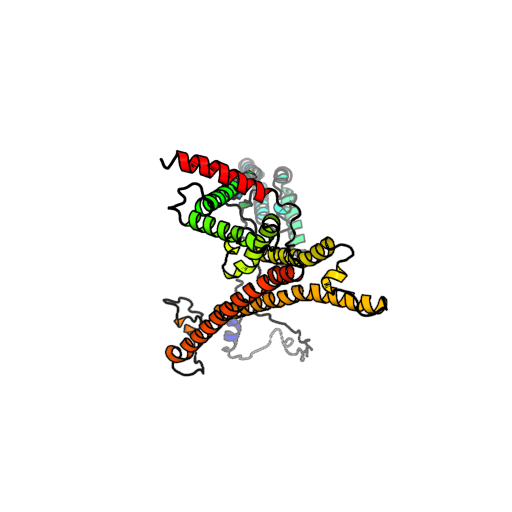27.333 1.00 91.81 122 ASN A O 1
ATOM 1075 N N . PHE A 1 123 ? 44.117 -13.295 -27.136 1.00 89.00 123 PHE A N 1
ATOM 1076 C CA . PHE A 1 123 ? 45.544 -13.031 -26.939 1.00 89.00 123 PHE A CA 1
ATOM 1077 C C . PHE A 1 123 ? 46.174 -12.070 -27.952 1.00 89.00 123 PHE A C 1
ATOM 1079 O O . PHE A 1 123 ? 47.153 -11.437 -27.601 1.00 89.00 123 PHE A O 1
ATOM 1086 N N . LEU A 1 124 ? 45.654 -11.966 -29.177 1.00 84.75 124 LEU A N 1
ATOM 1087 C CA . LEU A 1 124 ? 46.222 -11.107 -30.228 1.00 84.75 124 LEU A CA 1
ATOM 1088 C C . LEU A 1 124 ? 45.411 -9.828 -30.492 1.00 84.75 124 LEU A C 1
ATOM 1090 O O . LEU A 1 124 ? 45.847 -8.963 -31.243 1.00 84.75 124 LEU A O 1
ATOM 1094 N N . ILE A 1 125 ? 44.221 -9.702 -29.903 1.00 85.62 125 ILE A N 1
ATOM 1095 C CA . ILE A 1 125 ? 43.310 -8.560 -30.118 1.00 85.62 125 ILE A CA 1
ATOM 1096 C C . ILE A 1 125 ? 43.249 -7.668 -28.870 1.00 85.62 125 ILE A C 1
ATOM 1098 O O . ILE A 1 125 ? 42.928 -6.485 -28.955 1.00 85.62 125 ILE A O 1
ATOM 1102 N N . LEU A 1 126 ? 43.597 -8.230 -27.711 1.00 87.25 126 LEU A N 1
ATOM 1103 C CA . LEU A 1 126 ? 43.681 -7.533 -26.437 1.00 87.25 126 LEU A CA 1
ATOM 1104 C C . LEU A 1 126 ? 44.535 -6.270 -26.514 1.00 87.25 126 LEU A C 1
ATOM 1106 O O . LEU A 1 126 ? 45.712 -6.346 -26.875 1.00 87.25 126 LEU A O 1
ATOM 1110 N N . LYS A 1 127 ? 44.032 -5.156 -25.975 1.00 85.75 127 LYS A N 1
ATOM 1111 C CA . LYS A 1 127 ? 44.826 -3.915 -25.843 1.00 85.75 127 LYS A CA 1
ATOM 1112 C C . LYS A 1 127 ? 46.171 -4.131 -25.141 1.00 85.75 127 LYS A C 1
ATOM 1114 O O . LYS A 1 127 ? 47.174 -3.549 -25.539 1.00 85.75 127 LYS A O 1
ATOM 1119 N N . SER A 1 128 ? 46.218 -5.003 -24.130 1.00 84.12 128 SER A N 1
ATOM 1120 C CA . SER A 1 128 ? 47.456 -5.343 -23.410 1.00 84.12 128 SER A CA 1
ATOM 1121 C C . SER A 1 128 ? 48.465 -6.125 -24.255 1.00 84.12 128 SER A C 1
ATOM 1123 O O . SER A 1 128 ? 49.658 -6.094 -23.973 1.00 84.12 128 SER A O 1
ATOM 1125 N N . SER A 1 129 ? 47.988 -6.850 -25.265 1.00 89.00 129 SER A N 1
ATOM 1126 C CA . SER A 1 129 ? 48.795 -7.698 -26.143 1.00 89.00 129 SER A CA 1
ATOM 1127 C C . SER A 1 129 ? 49.268 -6.994 -27.409 1.00 89.00 129 SER A C 1
ATOM 1129 O O . SER A 1 129 ? 50.103 -7.541 -28.122 1.00 89.00 129 SER A O 1
ATOM 1131 N N . ASN A 1 130 ? 48.775 -5.780 -27.680 1.00 86.56 130 ASN A N 1
ATOM 1132 C CA . ASN A 1 130 ? 48.989 -5.109 -28.957 1.00 86.56 130 ASN A CA 1
ATOM 1133 C C . ASN A 1 130 ? 50.474 -5.043 -29.341 1.00 86.56 130 ASN A C 1
ATOM 1135 O O . ASN A 1 130 ? 50.796 -5.206 -30.516 1.00 86.56 130 ASN A O 1
ATOM 1139 N N . LEU A 1 131 ? 51.385 -4.828 -28.382 1.00 86.19 131 LEU A N 1
ATOM 1140 C CA . LEU A 1 131 ? 52.831 -4.732 -28.634 1.00 86.19 131 LEU A CA 1
ATOM 1141 C C . LEU A 1 131 ? 53.439 -6.005 -29.244 1.00 86.19 131 LEU A C 1
ATOM 1143 O O . LEU A 1 131 ? 54.463 -5.918 -29.914 1.00 86.19 131 LEU A O 1
ATOM 1147 N N . ILE A 1 132 ? 52.808 -7.172 -29.080 1.00 89.62 132 ILE A N 1
ATOM 1148 C CA . ILE A 1 132 ? 53.263 -8.425 -29.700 1.00 89.62 132 ILE A CA 1
ATOM 1149 C C . ILE A 1 132 ? 53.279 -8.301 -31.224 1.00 89.62 132 ILE A C 1
ATOM 1151 O O . ILE A 1 132 ? 54.188 -8.836 -31.852 1.00 89.62 132 ILE A O 1
ATOM 1155 N N . TRP A 1 133 ? 52.370 -7.522 -31.818 1.00 87.94 133 TRP A N 1
ATOM 1156 C CA . TRP A 1 133 ? 52.346 -7.287 -33.264 1.00 87.94 133 TRP A CA 1
ATOM 1157 C C . TRP A 1 133 ? 53.614 -6.624 -33.808 1.00 87.94 133 TRP A C 1
ATOM 1159 O O . TRP A 1 133 ? 53.944 -6.826 -34.972 1.00 87.94 133 TRP A O 1
ATOM 1169 N N . MET A 1 134 ? 54.346 -5.865 -32.984 1.00 86.12 134 MET A N 1
ATOM 1170 C CA . MET A 1 134 ? 55.632 -5.287 -33.392 1.00 86.12 134 MET A CA 1
ATOM 1171 C C . MET A 1 134 ? 56.729 -6.347 -33.515 1.00 86.12 134 MET A C 1
ATOM 1173 O O . MET A 1 134 ? 57.632 -6.199 -34.334 1.00 86.12 134 MET A O 1
ATOM 1177 N N . TYR A 1 135 ? 56.659 -7.398 -32.696 1.00 89.75 135 TYR A N 1
ATOM 1178 C CA . TYR A 1 135 ? 57.661 -8.462 -32.660 1.00 89.75 135 TYR A CA 1
ATOM 1179 C C . TYR A 1 135 ? 57.300 -9.637 -33.575 1.00 89.75 135 TYR A C 1
ATOM 1181 O O . TYR A 1 135 ? 58.192 -10.210 -34.194 1.00 89.75 135 TYR A O 1
ATOM 1189 N N . HIS A 1 136 ? 56.009 -9.970 -33.668 1.00 93.38 136 HIS A N 1
ATOM 1190 C CA . HIS A 1 136 ? 55.486 -11.161 -34.338 1.00 93.38 136 HIS A CA 1
ATOM 1191 C C . HIS A 1 136 ? 54.265 -10.850 -35.234 1.00 93.38 136 HIS A C 1
ATOM 1193 O O . HIS A 1 136 ? 53.151 -11.309 -34.950 1.00 93.38 136 HIS A O 1
ATOM 1199 N N . PRO A 1 137 ? 54.421 -10.057 -36.315 1.00 90.56 137 PRO A N 1
ATOM 1200 C CA . PRO A 1 137 ? 53.326 -9.748 -37.240 1.00 90.56 137 PRO A CA 1
ATOM 1201 C C . PRO A 1 137 ? 52.804 -10.971 -38.017 1.00 90.56 137 PRO A C 1
ATOM 1203 O O . PRO A 1 137 ? 51.694 -10.949 -38.538 1.00 90.56 137 PRO A O 1
ATOM 1206 N N . GLU A 1 138 ? 53.553 -12.071 -38.083 1.00 93.62 138 GLU A N 1
ATOM 1207 C CA . GLU A 1 138 ? 53.146 -13.316 -38.742 1.00 93.62 138 GLU A CA 1
ATOM 1208 C C . GLU A 1 138 ? 51.984 -14.036 -38.047 1.00 93.62 138 GLU A C 1
ATOM 1210 O O . GLU A 1 138 ? 51.287 -14.850 -38.658 1.00 93.62 138 GLU A O 1
ATOM 1215 N N . LEU A 1 139 ? 51.728 -13.721 -36.776 1.00 94.25 139 LEU A N 1
ATOM 1216 C CA . LEU A 1 139 ? 50.646 -14.339 -36.012 1.00 94.25 139 LEU A CA 1
ATOM 1217 C C . LEU A 1 139 ? 49.252 -13.978 -36.550 1.00 94.25 139 LEU A C 1
ATOM 1219 O O . LEU A 1 139 ? 48.279 -14.637 -36.181 1.00 94.25 139 LEU A O 1
ATOM 1223 N N . VAL A 1 140 ? 49.143 -13.001 -37.463 1.00 92.56 140 VAL A N 1
ATOM 1224 C CA . VAL A 1 140 ? 47.879 -12.611 -38.105 1.00 92.56 140 VAL A CA 1
ATOM 1225 C C . VAL A 1 140 ? 47.248 -13.814 -38.805 1.00 92.56 140 VAL A C 1
ATOM 1227 O O . VAL A 1 140 ? 46.082 -14.118 -38.563 1.00 92.56 140 VAL A O 1
ATOM 1230 N N . TRP A 1 141 ? 48.020 -14.557 -39.603 1.00 95.19 141 TRP A N 1
ATOM 1231 C CA . TRP A 1 141 ? 47.510 -15.729 -40.326 1.00 95.19 141 TRP A CA 1
ATOM 1232 C C . TRP A 1 141 ? 47.115 -16.870 -39.397 1.00 95.19 141 TRP A C 1
ATOM 1234 O O . TRP A 1 141 ? 46.129 -17.559 -39.646 1.00 95.19 141 TRP A O 1
ATOM 1244 N N . HIS A 1 142 ? 47.862 -17.067 -38.308 1.00 94.56 142 HIS A N 1
ATOM 1245 C CA . HIS A 1 142 ? 47.499 -18.076 -37.320 1.00 94.56 142 HIS A CA 1
ATOM 1246 C C . HIS A 1 142 ? 46.143 -17.753 -36.687 1.00 94.56 142 HIS A C 1
ATOM 1248 O O . HIS A 1 142 ? 45.297 -18.637 -36.575 1.00 94.56 142 HIS A O 1
ATOM 1254 N N . ASN A 1 143 ? 45.908 -16.482 -36.351 1.00 91.94 143 ASN A N 1
ATOM 1255 C CA . ASN A 1 143 ? 44.641 -16.041 -35.780 1.00 91.94 143 ASN A CA 1
ATOM 1256 C C . ASN A 1 143 ? 43.481 -16.147 -36.785 1.00 91.94 143 ASN A C 1
ATOM 1258 O O . ASN A 1 143 ? 42.399 -16.571 -36.393 1.00 91.94 143 ASN A O 1
ATOM 1262 N N . PHE A 1 144 ? 43.706 -15.854 -38.073 1.00 93.62 144 PHE A N 1
ATOM 1263 C CA . PHE A 1 144 ? 42.711 -16.107 -39.128 1.00 93.62 144 PHE A CA 1
ATOM 1264 C C . PHE A 1 144 ? 42.351 -17.588 -39.250 1.00 93.62 144 PHE A C 1
ATOM 1266 O O . PHE A 1 144 ? 41.176 -17.929 -39.255 1.00 93.62 144 PHE A O 1
ATOM 1273 N N . ASN A 1 145 ? 43.337 -18.487 -39.261 1.00 94.81 145 ASN A N 1
ATOM 1274 C CA . ASN A 1 145 ? 43.062 -19.924 -39.349 1.00 94.81 145 ASN A CA 1
ATOM 1275 C C . ASN A 1 145 ? 42.310 -20.441 -38.117 1.00 94.81 145 ASN A C 1
ATOM 1277 O O . ASN A 1 145 ? 41.437 -21.301 -38.229 1.00 94.81 145 ASN A O 1
ATOM 1281 N N . ILE A 1 146 ? 42.650 -19.925 -36.932 1.00 91.75 146 ILE A N 1
ATOM 1282 C CA . ILE A 1 146 ? 41.919 -20.228 -35.699 1.00 91.75 146 ILE A CA 1
ATOM 1283 C C . ILE A 1 146 ? 40.479 -19.718 -35.804 1.00 91.75 146 ILE A C 1
ATOM 1285 O O . ILE A 1 146 ? 39.548 -20.444 -35.452 1.00 91.75 146 ILE A O 1
ATOM 1289 N N . TYR A 1 147 ? 40.292 -18.494 -36.297 1.00 92.12 147 TYR A N 1
ATOM 1290 C CA . TYR A 1 147 ? 38.978 -17.912 -36.532 1.00 92.12 147 TYR A CA 1
ATOM 1291 C C . TYR A 1 147 ? 38.146 -18.784 -37.476 1.00 92.12 147 TYR A C 1
ATOM 1293 O O . TYR A 1 147 ? 37.056 -19.198 -37.087 1.00 92.12 147 TYR A O 1
ATOM 1301 N N . ASP A 1 148 ? 38.677 -19.136 -38.647 1.00 93.38 148 ASP A N 1
ATOM 1302 C CA . ASP A 1 148 ? 37.979 -19.948 -39.649 1.00 93.38 148 ASP A CA 1
ATOM 1303 C C . ASP A 1 148 ? 37.612 -21.321 -39.086 1.00 93.38 148 ASP A C 1
ATOM 1305 O O . ASP A 1 148 ? 36.499 -21.812 -39.283 1.00 93.38 148 ASP A O 1
ATOM 1309 N N . PHE A 1 149 ? 38.517 -21.926 -38.311 1.00 95.75 149 PHE A N 1
ATOM 1310 C CA . PHE A 1 149 ? 38.261 -23.195 -37.642 1.00 95.75 149 PHE A CA 1
ATOM 1311 C C . PHE A 1 149 ? 37.087 -23.106 -36.656 1.00 95.75 149 PHE A C 1
ATOM 1313 O O . PHE A 1 149 ? 36.234 -23.998 -36.633 1.00 95.75 149 PHE A O 1
ATOM 1320 N N . PHE A 1 150 ? 37.016 -22.055 -35.834 1.00 94.81 150 PHE A N 1
ATOM 1321 C CA . PHE A 1 150 ? 35.910 -21.887 -34.886 1.00 94.81 150 PHE A CA 1
ATOM 1322 C C . PHE A 1 150 ? 34.609 -21.480 -35.571 1.00 94.81 150 PHE A C 1
ATOM 1324 O O . PHE A 1 150 ? 33.543 -21.964 -35.186 1.00 94.81 150 PHE A O 1
ATOM 1331 N N . LEU A 1 151 ? 34.695 -20.630 -36.593 1.00 93.38 151 LEU A N 1
ATOM 1332 C CA . LEU A 1 151 ? 33.555 -20.216 -37.392 1.00 93.38 151 LEU A CA 1
ATOM 1333 C C . LEU A 1 151 ? 32.896 -21.435 -38.046 1.00 93.38 151 LEU A C 1
ATOM 1335 O O . LEU A 1 151 ? 31.700 -21.654 -37.859 1.00 93.38 151 LEU A O 1
ATOM 1339 N N . TYR A 1 152 ? 33.688 -22.249 -38.744 1.00 94.69 152 TYR A N 1
ATOM 1340 C CA . TYR A 1 152 ? 33.205 -23.403 -39.497 1.00 94.69 152 TYR A CA 1
ATOM 1341 C C . TYR A 1 152 ? 32.579 -24.473 -38.597 1.00 94.69 152 TYR A C 1
ATOM 1343 O O . TYR A 1 152 ? 31.562 -25.063 -38.952 1.00 94.69 152 TYR A O 1
ATOM 1351 N N . ASN A 1 153 ? 33.173 -24.722 -37.426 1.00 96.00 153 ASN A N 1
ATOM 1352 C CA . ASN A 1 153 ? 32.731 -25.810 -36.553 1.00 96.00 153 ASN A CA 1
ATOM 1353 C C . ASN A 1 153 ? 31.616 -25.414 -35.572 1.00 96.00 153 ASN A C 1
ATOM 1355 O O . ASN A 1 153 ? 30.831 -26.279 -35.189 1.00 96.00 153 ASN A O 1
ATOM 1359 N N . TYR A 1 154 ? 31.556 -24.152 -35.125 1.00 95.56 154 TYR A N 1
ATOM 1360 C CA . TYR A 1 154 ? 30.711 -23.765 -33.982 1.00 95.56 154 TYR A CA 1
ATOM 1361 C C . TYR A 1 154 ? 29.805 -22.556 -34.212 1.00 95.56 154 TYR A C 1
ATOM 1363 O O . TYR A 1 154 ? 28.950 -22.286 -33.366 1.00 95.56 154 TYR A O 1
ATOM 1371 N N . SER A 1 155 ? 29.967 -21.811 -35.307 1.00 93.00 155 SER A N 1
ATOM 1372 C CA . SER A 1 155 ? 29.115 -20.656 -35.593 1.00 93.00 155 SER A CA 1
ATOM 1373 C C . SER A 1 155 ? 28.076 -20.974 -36.667 1.00 93.00 155 SER A C 1
ATOM 1375 O O . SER A 1 155 ? 28.243 -21.894 -37.461 1.00 93.00 155 SER A O 1
ATOM 1377 N N . THR A 1 156 ? 26.965 -20.237 -36.652 1.00 86.06 156 THR A N 1
ATOM 1378 C CA . THR A 1 156 ? 25.841 -20.480 -37.562 1.00 86.06 156 THR A CA 1
ATOM 1379 C C . THR A 1 156 ? 25.984 -19.680 -38.851 1.00 86.06 156 THR A C 1
ATOM 1381 O O . THR A 1 156 ? 26.115 -20.283 -39.906 1.00 86.06 156 THR A O 1
ATOM 1384 N N . ASN A 1 157 ? 25.991 -18.344 -38.772 1.00 91.00 157 ASN A N 1
ATOM 1385 C CA . ASN A 1 157 ? 26.081 -17.446 -39.927 1.00 91.00 157 ASN A CA 1
ATOM 1386 C C . ASN A 1 157 ? 26.949 -16.215 -39.622 1.00 91.00 157 ASN A C 1
ATOM 1388 O O . ASN A 1 157 ? 26.895 -15.671 -38.516 1.00 91.00 157 ASN A O 1
ATOM 1392 N N . GLU A 1 158 ? 27.667 -15.727 -40.634 1.00 89.75 158 GLU A N 1
ATOM 1393 C CA . GLU A 1 158 ? 28.352 -14.432 -40.598 1.00 89.75 158 GLU A CA 1
ATOM 1394 C C . GLU A 1 158 ? 27.364 -13.292 -40.882 1.00 89.75 158 GLU A C 1
ATOM 1396 O O . GLU A 1 158 ? 26.724 -13.252 -41.934 1.00 89.75 158 GLU A O 1
ATOM 1401 N N . ASN A 1 159 ? 27.244 -12.350 -39.942 1.00 93.62 159 ASN A N 1
ATOM 1402 C CA . ASN A 1 159 ? 26.392 -11.168 -40.074 1.00 93.62 159 ASN A CA 1
ATOM 1403 C C . ASN A 1 159 ? 27.254 -9.901 -40.061 1.00 93.62 159 ASN A C 1
ATOM 1405 O O . ASN A 1 159 ? 28.069 -9.711 -39.158 1.00 93.62 159 ASN A O 1
ATOM 1409 N N . ILE A 1 160 ? 27.029 -8.997 -41.017 1.00 94.44 160 ILE A N 1
ATOM 1410 C CA . ILE A 1 160 ? 27.684 -7.683 -41.042 1.00 94.44 160 ILE A CA 1
ATOM 1411 C C . ILE A 1 160 ? 26.953 -6.761 -40.061 1.00 94.44 160 ILE A C 1
ATOM 1413 O O . ILE A 1 160 ? 25.848 -6.293 -40.341 1.00 94.44 160 ILE A O 1
ATOM 1417 N N . ASN A 1 161 ? 27.582 -6.493 -38.917 1.00 94.25 161 ASN A N 1
ATOM 1418 C CA . ASN A 1 161 ? 27.069 -5.594 -37.886 1.00 94.25 161 ASN A CA 1
ATOM 1419 C C . ASN A 1 161 ? 27.920 -4.322 -37.799 1.00 94.25 161 ASN A C 1
ATOM 1421 O O . ASN A 1 161 ? 29.139 -4.361 -37.953 1.00 94.25 161 ASN A O 1
ATOM 1425 N N . ILE A 1 162 ? 27.284 -3.191 -37.489 1.00 94.44 162 ILE A N 1
ATOM 1426 C CA . ILE A 1 162 ? 28.004 -1.947 -37.195 1.00 94.44 162 ILE A CA 1
ATOM 1427 C C . ILE A 1 162 ? 28.612 -2.074 -35.797 1.00 94.44 162 ILE A C 1
ATOM 1429 O O . ILE A 1 162 ? 27.887 -2.139 -34.802 1.00 94.44 162 ILE A O 1
ATOM 1433 N N . PHE A 1 163 ? 29.942 -2.104 -35.716 1.00 91.00 163 PHE A N 1
ATOM 1434 C CA . PHE A 1 163 ? 30.642 -2.101 -34.438 1.00 91.00 163 PHE A CA 1
ATOM 1435 C C . PHE A 1 163 ? 30.650 -0.692 -33.838 1.00 91.00 163 PHE A C 1
ATOM 1437 O O . PHE A 1 163 ? 31.166 0.251 -34.438 1.00 91.00 163 PHE A O 1
ATOM 1444 N N . ASN A 1 164 ? 30.083 -0.546 -32.639 1.00 91.06 164 ASN A N 1
ATOM 1445 C CA . ASN A 1 164 ? 30.137 0.712 -31.908 1.00 91.06 164 ASN A CA 1
ATOM 1446 C C . ASN A 1 164 ? 31.483 0.825 -31.174 1.00 91.06 164 ASN A C 1
ATOM 1448 O O . ASN A 1 164 ? 31.723 0.103 -30.208 1.00 91.06 164 ASN A O 1
ATOM 1452 N N . SER A 1 165 ? 32.343 1.750 -31.607 1.00 89.06 165 SER A N 1
ATOM 1453 C CA . SER A 1 165 ? 33.640 2.028 -30.967 1.00 89.06 165 SER A CA 1
ATOM 1454 C C . SER A 1 165 ? 33.516 2.723 -29.607 1.00 89.06 165 SER A C 1
ATOM 1456 O O . SER A 1 165 ? 34.505 2.880 -28.889 1.00 89.06 165 SER A O 1
ATOM 1458 N N . ILE A 1 166 ? 32.307 3.158 -29.253 1.00 93.38 166 ILE A N 1
ATOM 1459 C CA . ILE A 1 166 ? 32.017 3.859 -28.015 1.00 93.38 166 ILE A CA 1
ATOM 1460 C C . ILE A 1 166 ? 31.416 2.868 -27.015 1.00 93.38 166 ILE A C 1
ATOM 1462 O O . ILE A 1 166 ? 30.244 2.495 -27.119 1.00 93.38 166 ILE A O 1
ATOM 1466 N N . VAL A 1 167 ? 32.193 2.494 -25.998 1.00 93.94 167 VAL A N 1
ATOM 1467 C CA . VAL A 1 167 ? 31.689 1.696 -24.872 1.00 93.94 167 VAL A CA 1
ATOM 1468 C C . VAL A 1 167 ? 31.234 2.642 -23.774 1.00 93.94 167 VAL A C 1
ATOM 1470 O O . VAL A 1 167 ? 31.993 3.492 -23.317 1.00 93.94 167 VAL A O 1
ATOM 1473 N N . SER A 1 168 ? 29.974 2.522 -23.365 1.00 95.94 168 SER A N 1
ATOM 1474 C CA . SER A 1 168 ? 29.393 3.412 -22.367 1.00 95.94 168 SER A CA 1
ATOM 1475 C C . SER A 1 168 ? 29.045 2.662 -21.090 1.00 95.94 168 SER A C 1
ATOM 1477 O O . SER A 1 168 ? 28.288 1.695 -21.150 1.00 95.94 168 SER A O 1
ATOM 1479 N N . GLU A 1 169 ? 29.517 3.153 -19.951 1.00 95.94 169 GLU A N 1
ATOM 1480 C CA . GLU A 1 169 ? 29.292 2.549 -18.637 1.00 95.94 169 GLU A CA 1
ATOM 1481 C C . GLU A 1 169 ? 28.718 3.580 -17.662 1.00 95.94 169 GLU A C 1
ATOM 1483 O O . GLU A 1 169 ? 29.065 4.763 -17.698 1.00 95.94 169 GLU A O 1
ATOM 1488 N N . LEU A 1 170 ? 27.808 3.142 -16.792 1.00 96.38 170 LEU A N 1
ATOM 1489 C CA . LEU A 1 170 ? 27.291 3.975 -15.707 1.00 96.38 170 LEU A CA 1
ATOM 1490 C C . LEU A 1 170 ? 28.269 3.924 -14.535 1.00 96.38 170 LEU A C 1
ATOM 1492 O O . LEU A 1 170 ? 28.553 2.844 -14.020 1.00 96.38 170 LEU A O 1
ATOM 1496 N N . THR A 1 171 ? 28.756 5.077 -14.082 1.00 95.69 171 THR A N 1
ATOM 1497 C CA . THR A 1 171 ? 29.626 5.121 -12.907 1.00 95.69 171 THR A CA 1
ATOM 1498 C C . THR A 1 171 ? 28.834 5.173 -11.618 1.00 95.69 171 THR A C 1
ATOM 1500 O O . THR A 1 171 ? 27.949 6.008 -11.424 1.00 95.69 171 THR A O 1
ATOM 1503 N N . ILE A 1 172 ? 29.203 4.288 -10.697 1.00 90.19 172 ILE A N 1
ATOM 1504 C CA . ILE A 1 172 ? 28.643 4.246 -9.353 1.00 90.19 172 ILE A CA 1
ATOM 1505 C C . ILE A 1 172 ? 29.527 5.120 -8.466 1.00 90.19 172 ILE A C 1
ATOM 1507 O O . ILE A 1 172 ? 30.623 4.726 -8.071 1.00 90.19 172 ILE A O 1
ATOM 1511 N N . LEU A 1 173 ? 29.060 6.334 -8.179 1.00 95.88 173 LEU A N 1
ATOM 1512 C CA . LEU A 1 173 ? 29.752 7.288 -7.317 1.00 95.88 173 LEU A CA 1
ATOM 1513 C C . LEU A 1 173 ? 29.000 7.424 -5.989 1.00 95.88 173 LEU A C 1
ATOM 1515 O O . LEU A 1 173 ? 27.786 7.621 -5.957 1.00 95.88 173 LEU A O 1
ATOM 1519 N N . SER A 1 174 ? 29.717 7.390 -4.868 1.00 95.75 174 SER A N 1
ATOM 1520 C CA . SER A 1 174 ? 29.115 7.650 -3.551 1.00 95.75 174 SER A CA 1
ATOM 1521 C C . SER A 1 174 ? 28.527 9.066 -3.470 1.00 95.75 174 SER A C 1
ATOM 1523 O O . SER A 1 174 ? 27.439 9.261 -2.929 1.00 95.75 174 SER A O 1
ATOM 1525 N N . CYS A 1 175 ? 29.181 10.049 -4.100 1.00 96.88 175 CYS A N 1
ATOM 1526 C CA . CYS A 1 175 ? 28.714 11.436 -4.165 1.00 96.88 175 CYS A CA 1
ATOM 1527 C C . CYS A 1 175 ? 27.329 11.586 -4.815 1.00 96.88 175 CYS A C 1
ATOM 1529 O O . CYS A 1 175 ? 26.541 12.417 -4.366 1.00 96.88 175 CYS A O 1
ATOM 1531 N N . THR A 1 176 ? 26.985 10.777 -5.828 1.00 96.81 176 THR A N 1
ATOM 1532 C CA . THR A 1 176 ? 25.660 10.868 -6.471 1.00 96.81 176 THR A CA 1
ATOM 1533 C C . THR A 1 176 ? 24.528 10.444 -5.540 1.00 96.81 176 THR A C 1
ATOM 1535 O O . THR A 1 176 ? 23.436 11.005 -5.613 1.00 96.81 176 THR A O 1
ATOM 1538 N N . LEU A 1 177 ? 24.791 9.512 -4.617 1.00 96.38 177 LEU A N 1
ATOM 1539 C CA . LEU A 1 177 ? 23.818 9.098 -3.607 1.00 96.38 177 LEU A CA 1
ATOM 1540 C C . LEU A 1 177 ? 23.623 10.178 -2.531 1.00 96.38 177 LEU A C 1
ATOM 1542 O O . LEU A 1 177 ? 22.490 10.431 -2.134 1.00 96.38 177 LEU A O 1
ATOM 1546 N N . TYR A 1 178 ? 24.681 10.887 -2.122 1.00 97.69 178 TYR A N 1
ATOM 1547 C CA . TYR A 1 178 ? 24.544 12.032 -1.209 1.00 97.69 178 TYR A CA 1
ATOM 1548 C C . TYR A 1 178 ? 23.691 13.156 -1.803 1.00 97.69 178 TYR A C 1
ATOM 1550 O O . TYR A 1 178 ? 22.800 13.667 -1.128 1.00 97.69 178 TYR A O 1
ATOM 1558 N N . ILE A 1 179 ? 23.917 13.506 -3.074 1.00 97.44 179 ILE A N 1
ATOM 1559 C CA . ILE A 1 179 ? 23.094 14.505 -3.775 1.00 97.44 179 ILE A CA 1
ATOM 1560 C C . ILE A 1 179 ? 21.634 14.033 -3.846 1.00 97.44 179 ILE A C 1
ATOM 1562 O O . ILE A 1 179 ? 20.718 14.829 -3.644 1.00 97.44 179 ILE A O 1
ATOM 1566 N N . HIS A 1 180 ? 21.409 12.736 -4.079 1.00 97.31 180 HIS A N 1
ATOM 1567 C CA . HIS A 1 180 ? 20.069 12.158 -4.098 1.00 97.31 180 HIS A CA 1
ATOM 1568 C C . HIS A 1 180 ? 19.362 12.250 -2.738 1.00 97.31 180 HIS A C 1
ATOM 1570 O O . HIS A 1 180 ? 18.225 12.711 -2.675 1.00 97.31 180 HIS A O 1
ATOM 1576 N N . ILE A 1 181 ? 20.041 11.884 -1.647 1.00 97.62 181 ILE A N 1
ATOM 1577 C CA . ILE A 1 181 ? 19.495 11.987 -0.287 1.00 97.62 181 ILE A CA 1
ATOM 1578 C C . ILE A 1 181 ? 19.209 13.445 0.078 1.00 97.62 181 ILE A C 1
ATOM 1580 O O . ILE A 1 181 ? 18.148 13.725 0.626 1.00 97.62 181 ILE A O 1
ATOM 1584 N N . LEU A 1 182 ? 20.107 14.379 -0.253 1.00 98.25 182 LEU A N 1
ATOM 1585 C CA . LEU A 1 182 ? 19.886 15.804 0.002 1.00 98.25 182 LEU A CA 1
ATOM 1586 C C . LEU A 1 182 ? 18.608 16.288 -0.685 1.00 98.25 182 LEU A C 1
ATOM 1588 O O . LEU A 1 182 ? 17.783 16.936 -0.048 1.00 98.25 182 LEU A O 1
ATOM 1592 N N . PHE A 1 183 ? 18.401 15.916 -1.949 1.00 98.19 183 PHE A N 1
ATOM 1593 C CA . PHE A 1 183 ? 17.167 16.248 -2.655 1.00 98.19 183 PHE A CA 1
ATOM 1594 C C . PHE A 1 183 ? 15.926 15.626 -1.992 1.00 98.19 183 PHE A C 1
ATOM 1596 O O . PHE A 1 183 ? 14.932 16.319 -1.782 1.00 98.19 183 PHE A O 1
ATOM 1603 N N . LEU A 1 184 ? 15.974 14.349 -1.600 1.00 97.12 184 LEU A N 1
ATOM 1604 C CA . LEU A 1 184 ? 14.855 13.709 -0.898 1.00 97.12 184 LEU A CA 1
ATOM 1605 C C . LEU A 1 184 ? 14.543 14.389 0.444 1.00 97.12 184 LEU A C 1
ATOM 1607 O O . LEU A 1 184 ? 13.375 14.617 0.747 1.00 97.12 184 LEU A O 1
ATOM 1611 N N . ILE A 1 185 ? 15.566 14.778 1.213 1.00 98.06 185 ILE A N 1
ATOM 1612 C CA . ILE A 1 185 ? 15.397 15.546 2.456 1.00 98.06 185 ILE A CA 1
ATOM 1613 C C . ILE A 1 185 ? 14.744 16.896 2.163 1.00 98.06 185 ILE A C 1
ATOM 1615 O O . ILE A 1 185 ? 13.863 17.300 2.914 1.00 98.06 185 ILE A O 1
ATOM 1619 N N . THR A 1 186 ? 15.121 17.582 1.077 1.00 98.00 186 THR A N 1
ATOM 1620 C CA . THR A 1 186 ? 14.472 18.851 0.709 1.00 98.00 186 THR A CA 1
ATOM 1621 C C . THR A 1 186 ? 13.007 18.676 0.315 1.00 98.00 186 THR A C 1
ATOM 1623 O O . THR A 1 186 ? 12.178 19.495 0.694 1.00 98.00 186 THR A O 1
ATOM 1626 N N . LEU A 1 187 ? 12.646 17.598 -0.390 1.00 97.00 187 LEU A N 1
ATOM 1627 C CA . LEU A 1 187 ? 11.241 17.312 -0.692 1.00 97.00 187 LEU A CA 1
ATOM 1628 C C . LEU A 1 187 ? 10.445 17.000 0.579 1.00 97.00 187 LEU A C 1
ATOM 1630 O O . LEU A 1 187 ? 9.347 17.522 0.766 1.00 97.00 187 LEU A O 1
ATOM 1634 N N . LEU A 1 188 ? 11.014 16.189 1.471 1.00 96.81 188 LEU A N 1
ATOM 1635 C CA . LEU A 1 188 ? 10.397 15.843 2.747 1.00 96.81 188 LEU A CA 1
ATOM 1636 C C . LEU A 1 188 ? 10.278 17.061 3.674 1.00 96.81 188 LEU A C 1
ATOM 1638 O O . LEU A 1 188 ? 9.266 17.211 4.351 1.00 96.81 188 LEU A O 1
ATOM 1642 N N . SER A 1 189 ? 11.258 17.966 3.683 1.00 97.50 189 SER A N 1
ATOM 1643 C CA . SER A 1 189 ? 11.170 19.192 4.475 1.00 97.50 189 SER A CA 1
ATOM 1644 C C . SER A 1 189 ? 10.106 20.141 3.934 1.00 97.50 189 SER A C 1
ATOM 1646 O O . SER A 1 189 ? 9.339 20.667 4.730 1.00 97.50 189 SER A O 1
ATOM 1648 N N . ILE A 1 190 ? 9.983 20.309 2.611 1.00 97.62 190 ILE A N 1
ATOM 1649 C CA . ILE A 1 190 ? 8.891 21.088 2.000 1.00 97.62 190 ILE A CA 1
ATOM 1650 C C . ILE A 1 190 ? 7.532 20.491 2.384 1.00 97.62 190 ILE A C 1
ATOM 1652 O O . ILE A 1 190 ? 6.626 21.226 2.771 1.00 97.62 190 ILE A O 1
ATOM 1656 N N . PHE A 1 191 ? 7.405 19.164 2.335 1.00 97.00 191 PHE A N 1
ATOM 1657 C CA . PHE A 1 191 ? 6.196 18.459 2.753 1.00 97.00 191 PHE A CA 1
ATOM 1658 C C . PHE A 1 191 ? 5.847 18.717 4.229 1.00 97.00 191 PHE A C 1
ATOM 1660 O O . PHE A 1 191 ? 4.711 19.075 4.539 1.00 97.00 191 PHE A O 1
ATOM 1667 N N . ILE A 1 192 ? 6.826 18.605 5.135 1.00 97.12 192 ILE A N 1
ATOM 1668 C CA . ILE A 1 192 ? 6.645 18.880 6.570 1.00 97.12 192 ILE A CA 1
ATOM 1669 C C . ILE A 1 192 ? 6.305 20.351 6.815 1.00 97.12 192 ILE A C 1
ATOM 1671 O O . ILE A 1 192 ? 5.417 20.641 7.608 1.00 97.12 192 ILE A O 1
ATOM 1675 N N . ILE A 1 193 ? 6.972 21.280 6.130 1.00 97.00 193 ILE A N 1
ATOM 1676 C CA . ILE A 1 193 ? 6.704 22.715 6.264 1.00 97.00 193 ILE A CA 1
ATOM 1677 C C . ILE A 1 193 ? 5.287 23.049 5.795 1.00 97.00 193 ILE A C 1
ATOM 1679 O O . ILE A 1 193 ? 4.666 23.916 6.382 1.00 97.00 193 ILE A O 1
ATOM 1683 N N . TYR A 1 194 ? 4.759 22.389 4.764 1.00 96.00 194 TYR A N 1
ATOM 1684 C CA . TYR A 1 194 ? 3.421 22.708 4.267 1.00 96.00 194 TYR A CA 1
ATOM 1685 C C . TYR A 1 194 ? 2.298 22.083 5.111 1.00 96.00 194 TYR A C 1
ATOM 1687 O O . TYR A 1 194 ? 1.303 22.748 5.383 1.00 96.00 194 TYR A O 1
ATOM 1695 N N . LEU A 1 195 ? 2.442 20.820 5.534 1.00 96.00 195 LEU A N 1
ATOM 1696 C CA . LEU A 1 195 ? 1.370 20.088 6.231 1.00 96.00 195 LEU A CA 1
ATOM 1697 C C . LEU A 1 195 ? 1.517 20.024 7.753 1.00 96.00 195 LEU A C 1
ATOM 1699 O O . LEU A 1 195 ? 0.522 19.836 8.442 1.00 96.00 195 LEU A O 1
ATOM 1703 N N . PHE A 1 196 ? 2.724 20.166 8.295 1.00 96.81 196 PHE A N 1
ATOM 1704 C CA . PHE A 1 196 ? 3.003 19.961 9.722 1.00 96.81 196 PHE A CA 1
ATOM 1705 C C . PHE A 1 196 ? 3.681 21.175 10.381 1.00 96.81 196 PHE A C 1
ATOM 1707 O O . PHE A 1 196 ? 4.287 21.050 11.447 1.00 96.81 196 PHE A O 1
ATOM 1714 N N . SER A 1 197 ? 3.602 22.366 9.773 1.00 96.25 197 SER A N 1
ATOM 1715 C CA . SER A 1 197 ? 4.065 23.602 10.409 1.00 96.25 197 SER A CA 1
ATOM 1716 C C . SER A 1 197 ? 3.013 24.151 11.370 1.00 96.25 197 SER A C 1
ATOM 1718 O O . SER A 1 197 ? 2.005 24.712 10.953 1.00 96.25 197 SER A O 1
ATOM 1720 N N . PHE A 1 198 ? 3.286 24.045 12.666 1.00 96.19 198 PHE A N 1
ATOM 1721 C CA . PHE A 1 198 ? 2.370 24.460 13.734 1.00 96.19 198 PHE A CA 1
ATOM 1722 C C . PHE A 1 198 ? 2.930 25.622 14.574 1.00 96.19 198 PHE A C 1
ATOM 1724 O O . PHE A 1 198 ? 2.658 25.741 15.764 1.00 96.19 198 PHE A O 1
ATOM 1731 N N . TYR A 1 199 ? 3.783 26.454 13.968 1.00 94.19 199 TYR A N 1
ATOM 1732 C CA . TYR A 1 199 ? 4.529 27.518 14.661 1.00 94.19 199 TYR A CA 1
ATOM 1733 C C . TYR A 1 199 ? 3.906 28.915 14.521 1.00 94.19 199 TYR A C 1
ATOM 1735 O O . TYR A 1 199 ? 4.438 29.889 15.050 1.00 94.19 199 TYR A O 1
ATOM 1743 N N . SER A 1 200 ? 2.825 29.026 13.764 1.00 92.56 200 SER A N 1
ATOM 1744 C CA . SER A 1 200 ? 2.144 30.266 13.404 1.00 92.56 200 SER A CA 1
ATOM 1745 C C . SER A 1 200 ? 1.020 30.626 14.386 1.00 92.56 200 SER A C 1
ATOM 1747 O O . SER A 1 200 ? 0.832 30.001 15.430 1.00 92.56 200 SER A O 1
ATOM 1749 N N . ASN A 1 201 ? 0.262 31.678 14.064 1.00 92.69 201 ASN A N 1
ATOM 1750 C CA . ASN A 1 201 ? -0.878 32.094 14.873 1.00 92.69 201 ASN A CA 1
ATOM 1751 C C . ASN A 1 201 ? -2.019 31.075 14.787 1.00 92.69 201 ASN A C 1
ATOM 1753 O O . ASN A 1 201 ? -2.619 30.891 13.726 1.00 92.69 201 ASN A O 1
ATOM 1757 N N . TYR A 1 202 ? -2.391 30.534 15.948 1.00 92.00 202 TYR A N 1
ATOM 1758 C CA . TYR A 1 202 ? -3.399 29.486 16.084 1.00 92.00 202 TYR A CA 1
ATOM 1759 C C . TYR A 1 202 ? -4.786 29.819 15.522 1.00 92.00 202 TYR A C 1
ATOM 1761 O O . TYR A 1 202 ? -5.565 28.919 15.239 1.00 92.00 202 TYR A O 1
ATOM 1769 N N . SER A 1 203 ? -5.124 31.102 15.392 1.00 94.81 203 SER A N 1
ATOM 1770 C CA . SER A 1 203 ? -6.453 31.547 14.968 1.00 94.81 203 SER A CA 1
ATOM 1771 C C . SER A 1 203 ? -6.614 31.706 13.458 1.00 94.81 203 SER A C 1
ATOM 1773 O O . SER A 1 203 ? -7.742 31.848 12.997 1.00 94.81 203 SER A O 1
ATOM 1775 N N . ASN A 1 204 ? -5.515 31.759 12.698 1.00 95.31 204 ASN A N 1
ATOM 1776 C CA . ASN A 1 204 ? -5.557 32.183 11.295 1.00 95.31 204 ASN A CA 1
ATOM 1777 C C . ASN A 1 204 ? -5.234 31.054 10.312 1.00 95.31 204 ASN A C 1
ATOM 1779 O O . ASN A 1 204 ? -5.652 31.132 9.160 1.00 95.31 204 ASN A O 1
ATOM 1783 N N . GLU A 1 205 ? -4.476 30.042 10.732 1.00 96.25 205 GLU A N 1
ATOM 1784 C CA . GLU A 1 205 ? -4.080 28.938 9.859 1.00 96.25 205 GLU A CA 1
ATOM 1785 C C . GLU A 1 205 ? -4.989 27.724 10.065 1.00 96.25 205 GLU A C 1
ATOM 1787 O O . GLU A 1 205 ? -4.911 27.041 11.085 1.00 96.25 205 GLU A O 1
ATOM 1792 N N . GLU A 1 206 ? -5.833 27.445 9.064 1.00 96.62 206 GLU A N 1
ATOM 1793 C CA . GLU A 1 206 ? -6.810 26.343 9.078 1.00 96.62 206 GLU A CA 1
ATOM 1794 C C . GLU A 1 206 ? -6.150 24.982 9.319 1.00 96.62 206 GLU A C 1
ATOM 1796 O O . GLU A 1 206 ? -6.663 24.189 10.096 1.00 96.62 206 GLU A O 1
ATOM 1801 N N . ASN A 1 207 ? -4.960 24.739 8.759 1.00 95.50 207 ASN A N 1
ATOM 1802 C CA . ASN A 1 207 ? -4.239 23.483 8.975 1.00 95.50 207 ASN A CA 1
ATOM 1803 C C . ASN A 1 207 ? -3.888 23.247 10.459 1.00 95.50 207 ASN A C 1
ATOM 1805 O O . ASN A 1 207 ? -4.033 22.136 10.970 1.00 95.50 207 ASN A O 1
ATOM 1809 N N . PHE A 1 208 ? -3.454 24.294 11.175 1.00 96.50 208 PHE A N 1
ATOM 1810 C CA . PHE A 1 208 ? -3.188 24.169 12.608 1.00 96.50 208 PHE A CA 1
ATOM 1811 C C . PHE A 1 208 ? -4.487 23.964 13.387 1.00 96.50 208 PHE A C 1
ATOM 1813 O O . PHE A 1 208 ? -4.550 23.055 14.213 1.00 96.50 208 PHE A O 1
ATOM 1820 N N . ILE A 1 209 ? -5.523 24.748 13.072 1.00 97.38 209 ILE A N 1
ATOM 1821 C CA . ILE A 1 209 ? -6.862 24.635 13.663 1.00 97.38 209 ILE A CA 1
ATOM 1822 C C . ILE A 1 209 ? -7.380 23.198 13.527 1.00 97.38 209 ILE A C 1
ATOM 1824 O O . ILE A 1 209 ? -7.692 22.565 14.533 1.00 97.38 209 ILE A O 1
ATOM 1828 N N . ASP A 1 210 ? -7.408 22.653 12.313 1.00 97.44 210 ASP A N 1
ATOM 1829 C CA . ASP A 1 210 ? -7.909 21.309 12.033 1.00 97.44 210 ASP A CA 1
ATOM 1830 C C . ASP A 1 210 ? -7.123 20.244 12.805 1.00 97.44 210 ASP A C 1
ATOM 1832 O O . ASP A 1 210 ? -7.719 19.359 13.424 1.00 97.44 210 ASP A O 1
ATOM 1836 N N . SER A 1 211 ? -5.789 20.350 12.830 1.00 96.56 211 SER A N 1
ATOM 1837 C CA . SER A 1 211 ? -4.935 19.406 13.558 1.00 96.56 211 SER A CA 1
ATOM 1838 C C . SER A 1 211 ? -5.136 19.461 15.080 1.00 96.56 211 SER A C 1
ATOM 1840 O O . SER A 1 211 ? -5.189 18.414 15.728 1.00 96.56 211 SER A O 1
ATOM 1842 N N . ASP A 1 212 ? -5.295 20.656 15.655 1.00 97.44 212 ASP A N 1
ATOM 1843 C CA . ASP A 1 212 ? -5.478 20.857 17.095 1.00 97.44 212 ASP A CA 1
ATOM 1844 C C . ASP A 1 212 ? -6.868 20.380 17.536 1.00 97.44 212 ASP A C 1
ATOM 1846 O O . ASP A 1 212 ? -6.993 19.595 18.478 1.00 97.44 212 ASP A O 1
ATOM 1850 N N . TYR A 1 213 ? -7.925 20.746 16.803 1.00 97.75 213 TYR A N 1
ATOM 1851 C CA . TYR A 1 213 ? -9.277 20.260 17.088 1.00 97.75 213 TYR A CA 1
ATOM 1852 C C . TYR A 1 213 ? -9.396 18.744 16.921 1.00 97.75 213 TYR A C 1
ATOM 1854 O O . TYR A 1 213 ? -10.028 18.097 17.759 1.00 97.75 213 TYR A O 1
ATOM 1862 N N . LEU A 1 214 ? -8.767 18.158 15.897 1.00 97.50 214 LEU A N 1
ATOM 1863 C CA . LEU A 1 214 ? -8.757 16.709 15.714 1.00 97.50 214 LEU A CA 1
ATOM 1864 C C . LEU A 1 214 ? -8.049 16.015 16.882 1.00 97.50 214 LEU A C 1
ATOM 1866 O O . LEU A 1 214 ? -8.637 15.123 17.495 1.00 97.50 214 LEU A O 1
ATOM 1870 N N . ASN A 1 215 ? -6.845 16.453 17.255 1.00 96.62 215 ASN A N 1
ATOM 1871 C CA . ASN A 1 215 ? -6.102 15.859 18.369 1.00 96.62 215 ASN A CA 1
ATOM 1872 C C . ASN A 1 215 ? -6.853 15.999 19.699 1.00 96.62 215 ASN A C 1
ATOM 1874 O O . ASN A 1 215 ? -6.994 15.019 20.432 1.00 96.62 215 ASN A O 1
ATOM 1878 N N . ASN A 1 216 ? -7.405 17.179 19.987 1.00 97.75 216 ASN A N 1
ATOM 1879 C CA . ASN A 1 216 ? -8.189 17.408 21.197 1.00 97.75 216 ASN A CA 1
ATOM 1880 C C . ASN A 1 216 ? -9.458 16.550 21.217 1.00 97.75 216 ASN A C 1
ATOM 1882 O O . ASN A 1 216 ? -9.783 15.978 22.255 1.00 97.75 216 ASN A O 1
ATOM 1886 N N . SER A 1 217 ? -10.143 16.390 20.078 1.00 97.88 217 SER A N 1
ATOM 1887 C CA . SER A 1 217 ? -11.319 15.519 19.993 1.00 97.88 217 SER A CA 1
ATOM 1888 C C . SER A 1 217 ? -10.980 14.060 20.307 1.00 97.88 217 SER A C 1
ATOM 1890 O O . SER A 1 217 ? -11.730 13.410 21.025 1.00 97.88 217 SER A O 1
ATOM 1892 N N . VAL A 1 218 ? -9.818 13.566 19.865 1.00 96.06 218 VAL A N 1
ATOM 1893 C CA . VAL A 1 218 ? -9.350 12.205 20.174 1.00 96.06 218 VAL A CA 1
ATOM 1894 C C . VAL A 1 218 ? -8.974 12.064 21.651 1.00 96.06 218 VAL A C 1
ATOM 1896 O O . VAL A 1 218 ? -9.309 11.060 22.272 1.00 96.06 218 VAL A O 1
ATOM 1899 N N . ILE A 1 219 ? -8.309 13.059 22.243 1.00 96.75 219 ILE A N 1
ATOM 1900 C CA . ILE A 1 219 ? -7.894 13.003 23.654 1.00 96.75 219 ILE A CA 1
ATOM 1901 C C . ILE A 1 219 ? -9.106 13.065 24.591 1.00 96.75 219 ILE A C 1
ATOM 1903 O O . ILE A 1 219 ? -9.137 12.346 25.590 1.00 96.75 219 ILE A O 1
ATOM 1907 N N . VAL A 1 220 ? -10.124 13.869 24.273 1.00 98.06 220 VAL A N 1
ATOM 1908 C CA . VAL A 1 220 ? -11.364 13.952 25.068 1.00 98.06 220 VAL A CA 1
ATOM 1909 C C . VAL A 1 220 ? -12.086 12.601 25.121 1.00 98.06 220 VAL A C 1
ATOM 1911 O O . VAL A 1 220 ? -12.678 12.262 26.141 1.00 98.06 220 VAL A O 1
ATOM 1914 N N . GLU A 1 221 ? -11.952 11.765 24.090 1.00 96.88 221 GLU A N 1
ATOM 1915 C CA . GLU A 1 221 ? -12.526 10.413 24.084 1.00 96.88 221 GLU A CA 1
ATOM 1916 C C . GLU A 1 221 ? -11.889 9.456 25.106 1.00 96.88 221 GLU A C 1
ATOM 1918 O O . GLU A 1 221 ? -12.416 8.367 25.341 1.00 96.88 221 GLU A O 1
ATOM 1923 N N . SER A 1 222 ? -10.812 9.859 25.791 1.00 96.94 222 SER A N 1
ATOM 1924 C CA . SER A 1 222 ? -10.302 9.138 26.967 1.00 96.94 222 SER A CA 1
ATOM 1925 C C . SER A 1 222 ? -11.323 9.050 28.111 1.00 96.94 222 SER A C 1
ATOM 1927 O O . SER A 1 222 ? -11.272 8.102 28.893 1.00 96.94 222 SER A O 1
ATOM 1929 N N . GLU A 1 223 ? -12.315 9.949 28.159 1.00 97.44 223 GLU A N 1
ATOM 1930 C CA . GLU A 1 223 ? -13.443 9.875 29.099 1.00 97.44 223 GLU A CA 1
ATOM 1931 C C . GLU A 1 223 ? -14.350 8.653 28.866 1.00 97.44 223 GLU A C 1
ATOM 1933 O O . GLU A 1 223 ? -15.131 8.299 29.744 1.00 97.44 223 GLU A O 1
ATOM 1938 N N . LYS A 1 224 ? -14.245 7.968 27.715 1.00 96.81 224 LYS A N 1
ATOM 1939 C CA . LYS A 1 224 ? -14.953 6.698 27.465 1.00 96.81 224 LYS A CA 1
ATOM 1940 C C . LYS A 1 224 ? -14.343 5.500 28.193 1.00 96.81 224 LYS A C 1
ATOM 1942 O O . LYS A 1 224 ? -14.903 4.411 28.092 1.00 96.81 224 LYS A O 1
ATOM 1947 N N . GLU A 1 225 ? -13.211 5.683 28.875 1.00 96.19 225 GLU A N 1
ATOM 1948 C CA . GLU A 1 225 ? -12.607 4.681 29.761 1.00 96.19 225 GLU A CA 1
ATOM 1949 C C . GLU A 1 225 ? -12.306 3.336 29.067 1.00 96.19 225 GLU A C 1
ATOM 1951 O O . GLU A 1 225 ? -12.408 2.273 29.673 1.00 96.19 225 GLU A O 1
ATOM 1956 N N . ILE A 1 226 ? -11.925 3.371 27.783 1.00 96.12 226 ILE A N 1
ATOM 1957 C CA . ILE A 1 226 ? -11.546 2.169 27.021 1.00 96.12 226 ILE A CA 1
ATOM 1958 C C . ILE A 1 226 ? -10.286 1.556 27.651 1.00 96.12 226 ILE A C 1
ATOM 1960 O O . ILE A 1 226 ? -10.330 0.506 28.281 1.00 96.12 226 ILE A O 1
ATOM 1964 N N . THR A 1 227 ? -9.158 2.241 27.507 1.00 96.88 227 THR A N 1
ATOM 1965 C CA . THR A 1 227 ? -7.871 1.922 28.131 1.00 96.88 227 THR A CA 1
ATOM 1966 C C . THR A 1 227 ? -7.059 3.218 28.226 1.00 96.88 227 THR A C 1
ATOM 1968 O O . THR A 1 227 ? -7.523 4.288 27.818 1.00 96.88 227 THR A O 1
ATOM 1971 N N . SER A 1 228 ? -5.838 3.146 28.749 1.00 97.38 228 SER A N 1
ATOM 1972 C CA . SER A 1 228 ? -4.836 4.214 28.657 1.00 97.38 228 SER A CA 1
ATOM 1973 C C . SER A 1 228 ? -4.673 4.697 27.211 1.00 97.38 228 SER A C 1
ATOM 1975 O O . SER A 1 228 ? -4.250 3.936 26.341 1.00 97.38 228 SER A O 1
ATOM 1977 N N . ILE A 1 229 ? -4.989 5.975 26.961 1.00 96.69 229 ILE A N 1
ATOM 1978 C CA . ILE A 1 229 ? -4.851 6.617 25.640 1.00 96.69 229 ILE A CA 1
ATOM 1979 C C . ILE A 1 229 ? -3.436 6.465 25.076 1.00 96.69 229 ILE A C 1
ATOM 1981 O O . ILE A 1 229 ? -3.283 6.146 23.900 1.00 96.69 229 ILE A O 1
ATOM 1985 N N . ASP A 1 230 ? -2.423 6.587 25.932 1.00 96.81 230 ASP A N 1
ATOM 1986 C CA . ASP A 1 230 ? -1.013 6.487 25.555 1.00 96.81 230 ASP A CA 1
ATOM 1987 C C . ASP A 1 230 ? -0.661 5.128 24.923 1.00 96.81 230 ASP A C 1
ATOM 1989 O O . ASP A 1 230 ? 0.137 5.076 23.986 1.00 96.81 230 ASP A O 1
ATOM 1993 N N . ASP A 1 231 ? -1.296 4.038 25.370 1.00 95.69 231 ASP A N 1
ATOM 1994 C CA . ASP A 1 231 ? -0.981 2.686 24.899 1.00 95.69 231 ASP A CA 1
ATOM 1995 C C . ASP A 1 231 ? -1.661 2.366 23.561 1.00 95.69 231 ASP A C 1
ATOM 1997 O O . ASP A 1 231 ? -1.055 1.754 22.676 1.00 95.69 231 ASP A O 1
ATOM 2001 N N . TYR A 1 232 ? -2.920 2.783 23.375 1.00 95.88 232 TYR A N 1
ATOM 2002 C CA . TYR A 1 232 ? -3.667 2.456 22.155 1.00 95.88 232 TYR A CA 1
ATOM 2003 C C . TYR A 1 232 ? -3.563 3.518 21.053 1.00 95.88 232 TYR A C 1
ATOM 2005 O O . TYR A 1 232 ? -3.998 3.253 19.930 1.00 95.88 232 TYR A O 1
ATOM 2013 N N . LEU A 1 233 ? -2.952 4.682 21.303 1.00 96.44 233 LEU A N 1
ATOM 2014 C CA . LEU A 1 233 ? -2.777 5.728 20.286 1.00 96.44 233 LEU A CA 1
ATOM 2015 C C . LEU A 1 233 ? -2.012 5.209 19.060 1.00 96.44 233 LEU A C 1
ATOM 2017 O O . LEU A 1 233 ? -2.407 5.478 17.924 1.00 96.44 233 LEU A O 1
ATOM 2021 N N . LEU A 1 234 ? -0.972 4.391 19.258 1.00 96.19 234 LEU A N 1
ATOM 2022 C CA . LEU A 1 234 ? -0.253 3.767 18.142 1.00 96.19 234 LEU A CA 1
ATOM 2023 C C . LEU A 1 234 ? -1.154 2.803 17.354 1.00 96.19 234 LEU A C 1
ATOM 2025 O O . LEU A 1 234 ? -1.143 2.817 16.122 1.00 96.19 234 LEU A O 1
ATOM 2029 N N . LEU A 1 235 ? -1.971 2.001 18.047 1.00 96.88 235 LEU A N 1
ATOM 2030 C CA . LEU A 1 235 ? -2.948 1.121 17.404 1.00 96.88 235 LEU A CA 1
ATOM 2031 C C . LEU A 1 235 ? -3.953 1.940 16.580 1.00 96.88 235 LEU A C 1
ATOM 2033 O O . LEU A 1 235 ? -4.248 1.570 15.445 1.00 96.88 235 LEU A O 1
ATOM 2037 N N . LEU A 1 236 ? -4.415 3.081 17.097 1.00 97.06 236 LEU A N 1
ATOM 2038 C CA . LEU A 1 236 ? -5.309 3.992 16.383 1.00 97.06 236 LEU A CA 1
ATOM 2039 C C . LEU A 1 236 ? -4.662 4.525 15.098 1.00 97.06 236 LEU A C 1
ATOM 2041 O O . LEU A 1 236 ? -5.300 4.478 14.048 1.00 97.06 236 LEU A O 1
ATOM 2045 N N . ILE A 1 237 ? -3.388 4.931 15.134 1.00 96.69 237 ILE A N 1
ATOM 2046 C CA . ILE A 1 237 ? -2.643 5.340 13.929 1.00 96.69 237 ILE A CA 1
ATOM 2047 C C . ILE A 1 237 ? -2.557 4.184 12.920 1.00 96.69 237 ILE A C 1
ATOM 2049 O O . ILE A 1 237 ? -2.786 4.385 11.728 1.00 96.69 237 ILE A O 1
ATOM 2053 N N . THR A 1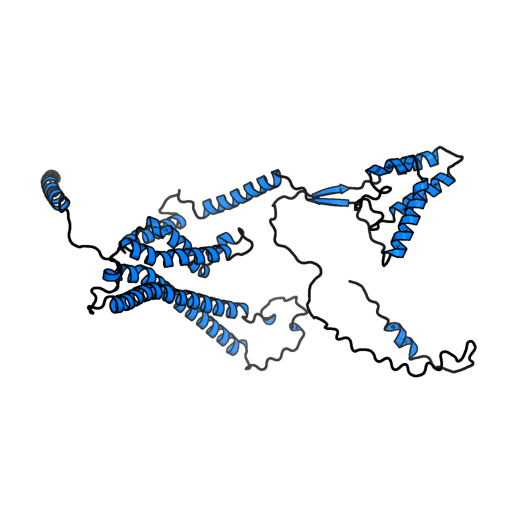 238 ? -2.269 2.956 13.366 1.00 97.31 238 THR A N 1
ATOM 2054 C CA . THR A 1 238 ? -2.224 1.802 12.446 1.00 97.31 238 THR A CA 1
ATOM 2055 C C . THR A 1 238 ? -3.591 1.502 11.825 1.00 97.31 238 THR A C 1
ATOM 2057 O O . THR A 1 238 ? -3.678 1.267 10.619 1.00 97.31 238 THR A O 1
ATOM 2060 N N . LEU A 1 239 ? -4.673 1.584 12.604 1.00 97.06 239 LEU A N 1
ATOM 2061 C CA . LEU A 1 239 ? -6.041 1.397 12.119 1.00 97.06 239 LEU A CA 1
ATOM 2062 C C . LEU A 1 239 ? -6.471 2.514 11.163 1.00 97.06 239 LEU A C 1
ATOM 2064 O O . LEU A 1 239 ? -7.179 2.238 10.192 1.00 97.06 239 LEU A O 1
ATOM 2068 N N . LEU A 1 240 ? -5.993 3.744 11.372 1.00 96.75 240 LEU A N 1
ATOM 2069 C CA . LEU A 1 240 ? -6.209 4.857 10.450 1.00 96.75 240 LEU A CA 1
ATOM 2070 C C . LEU A 1 240 ? -5.646 4.537 9.062 1.00 96.75 240 LEU A C 1
ATOM 2072 O O . LEU A 1 240 ? -6.294 4.864 8.078 1.00 96.75 240 LEU A O 1
ATOM 2076 N N . TYR A 1 241 ? -4.527 3.816 8.942 1.00 96.81 241 TYR A N 1
ATOM 2077 C CA . TYR A 1 241 ? -4.049 3.359 7.630 1.00 96.81 241 TYR A CA 1
ATOM 2078 C C . TYR A 1 241 ? -4.908 2.252 7.012 1.00 96.81 241 TYR A C 1
ATOM 2080 O O . TYR A 1 241 ? -5.092 2.249 5.797 1.00 96.81 241 TYR A O 1
ATOM 2088 N N . VAL A 1 242 ? -5.456 1.333 7.816 1.00 97.06 242 VAL A N 1
ATOM 2089 C CA . VAL A 1 242 ? -6.338 0.260 7.314 1.00 97.06 242 VAL A CA 1
ATOM 2090 C C . VAL A 1 242 ? -7.619 0.849 6.722 1.00 97.06 242 VAL A C 1
ATOM 2092 O O . VAL A 1 242 ? -7.970 0.555 5.582 1.00 97.06 242 VAL A O 1
ATOM 2095 N N . PHE A 1 243 ? -8.306 1.711 7.472 1.00 97.25 243 PHE A N 1
ATOM 2096 C CA . PHE A 1 243 ? -9.578 2.301 7.040 1.00 97.25 243 PHE A CA 1
ATOM 2097 C C . PHE A 1 243 ? -9.401 3.532 6.149 1.00 97.25 243 PHE A C 1
ATOM 2099 O O . PHE A 1 243 ? -10.191 3.766 5.236 1.00 97.25 243 PHE A O 1
ATOM 2106 N N . GLY A 1 244 ? -8.323 4.284 6.354 1.00 96.00 244 GLY A N 1
ATOM 2107 C CA . GLY A 1 244 ? -7.945 5.444 5.553 1.00 96.00 244 GLY A CA 1
ATOM 2108 C C . GLY A 1 244 ? -7.564 5.111 4.115 1.00 96.00 244 GLY A C 1
ATOM 2109 O O . GLY A 1 244 ? -7.452 6.022 3.295 1.00 96.00 244 GLY A O 1
ATOM 2110 N N . PHE A 1 245 ? -7.435 3.823 3.778 1.00 95.75 245 PHE A N 1
ATOM 2111 C CA . PHE A 1 245 ? -7.374 3.358 2.397 1.00 95.75 245 PHE A CA 1
ATOM 2112 C C . PHE A 1 245 ? -8.541 3.893 1.556 1.00 95.75 245 PHE A C 1
ATOM 2114 O O . PHE A 1 245 ? -8.318 4.395 0.457 1.00 95.75 245 PHE A O 1
ATOM 2121 N N . TYR A 1 246 ? -9.760 3.889 2.107 1.00 96.44 246 TYR A N 1
ATOM 2122 C CA . TYR A 1 246 ? -10.947 4.421 1.431 1.00 96.44 246 TYR A CA 1
ATOM 2123 C C . TYR A 1 246 ? -10.817 5.919 1.093 1.00 96.44 246 TYR A C 1
ATOM 2125 O O . TYR A 1 246 ? -11.321 6.367 0.067 1.00 96.44 246 TYR A O 1
ATOM 2133 N N . PHE A 1 247 ? -10.090 6.678 1.919 1.00 97.06 247 PHE A N 1
ATOM 2134 C CA . PHE A 1 247 ? -9.869 8.122 1.771 1.00 97.06 247 PHE A CA 1
ATOM 2135 C C . PHE A 1 247 ? -8.514 8.481 1.145 1.00 97.06 247 PHE A C 1
ATOM 2137 O O . PHE A 1 247 ? -8.101 9.636 1.200 1.00 97.06 247 PHE A O 1
ATOM 2144 N N . TYR A 1 248 ? -7.806 7.513 0.554 1.00 96.94 248 TYR A N 1
ATOM 2145 C CA . TYR A 1 248 ? -6.543 7.746 -0.154 1.00 96.94 248 TYR A CA 1
ATOM 2146 C C . TYR A 1 248 ? -5.380 8.270 0.721 1.00 96.94 248 TYR A C 1
ATOM 2148 O O . TYR A 1 248 ? -4.403 8.825 0.214 1.00 96.94 248 TYR A O 1
ATOM 2156 N N . ILE A 1 249 ? -5.413 8.028 2.038 1.00 95.94 249 ILE A N 1
ATOM 2157 C CA . ILE A 1 249 ? -4.353 8.459 2.977 1.00 95.94 249 ILE A CA 1
ATOM 2158 C C . ILE A 1 249 ? -2.991 7.817 2.646 1.00 95.94 249 ILE A C 1
ATOM 2160 O O . ILE A 1 249 ? -1.939 8.426 2.830 1.00 95.94 249 ILE A O 1
ATOM 2164 N N . TYR A 1 250 ? -2.993 6.603 2.091 1.00 94.62 250 TYR A N 1
ATOM 2165 C CA . TYR A 1 250 ? -1.776 5.867 1.720 1.00 94.62 250 TYR A CA 1
ATOM 2166 C C . TYR A 1 250 ? -0.968 6.516 0.587 1.00 94.62 250 TYR A C 1
ATOM 2168 O O . TYR A 1 250 ? 0.186 6.145 0.370 1.00 94.62 250 TYR A O 1
ATOM 2176 N N . SER A 1 251 ? -1.556 7.462 -0.146 1.00 94.12 251 SER A N 1
ATOM 2177 C CA . SER A 1 251 ? -0.930 8.110 -1.300 1.00 94.12 251 SER A CA 1
ATOM 2178 C C . SER A 1 251 ? 0.376 8.826 -0.964 1.00 94.12 251 SER A C 1
ATOM 2180 O O . SER A 1 251 ? 1.289 8.846 -1.785 1.00 94.12 251 SER A O 1
ATOM 2182 N N . LEU A 1 252 ? 0.516 9.296 0.277 1.00 91.75 252 LEU A N 1
ATOM 2183 C CA . LEU A 1 252 ? 1.751 9.868 0.817 1.00 91.75 252 LEU A CA 1
ATOM 2184 C C . LEU A 1 252 ? 2.953 8.915 0.715 1.00 91.75 252 LEU A C 1
ATOM 2186 O O . LEU A 1 252 ? 4.095 9.358 0.624 1.00 91.75 252 LEU A O 1
ATOM 2190 N N . PHE A 1 253 ? 2.703 7.605 0.696 1.00 93.06 253 PHE A N 1
ATOM 2191 C CA . PHE A 1 253 ? 3.731 6.569 0.676 1.00 93.06 253 PHE A CA 1
ATOM 2192 C C . PHE A 1 253 ? 3.931 5.918 -0.697 1.00 93.06 253 PHE A C 1
ATOM 2194 O O . PHE A 1 253 ? 4.723 4.979 -0.809 1.00 93.06 253 PHE A O 1
ATOM 2201 N N . SER A 1 254 ? 3.279 6.416 -1.756 1.00 93.38 254 SER A N 1
ATOM 2202 C CA . SER A 1 254 ? 3.327 5.798 -3.091 1.00 93.38 254 SER A CA 1
ATOM 2203 C C . SER A 1 254 ? 4.733 5.737 -3.697 1.00 93.38 254 SER A C 1
ATOM 2205 O O . SER A 1 254 ? 4.991 4.883 -4.536 1.00 93.38 254 SER A O 1
ATOM 2207 N N . LEU A 1 255 ? 5.638 6.632 -3.285 1.00 92.81 255 LEU A N 1
ATOM 2208 C CA . LEU A 1 255 ? 7.022 6.692 -3.769 1.00 92.81 255 LEU A CA 1
ATOM 2209 C C . LEU A 1 255 ? 8.017 5.899 -2.908 1.00 92.81 255 LEU A C 1
ATOM 2211 O O . LEU A 1 255 ? 9.157 5.716 -3.326 1.00 92.81 255 LEU A O 1
ATOM 2215 N N . ILE A 1 256 ? 7.625 5.444 -1.711 1.00 93.06 256 ILE A N 1
ATOM 2216 C CA . ILE A 1 256 ? 8.555 4.782 -0.779 1.00 93.06 256 ILE A CA 1
ATOM 2217 C C . ILE A 1 256 ? 8.853 3.344 -1.204 1.00 93.06 256 ILE A C 1
ATOM 2219 O O . ILE A 1 256 ? 9.962 2.855 -1.001 1.00 93.06 256 ILE A O 1
ATOM 2223 N N . SER A 1 257 ? 7.872 2.651 -1.778 1.00 94.12 257 SER A N 1
ATOM 2224 C CA . SER A 1 257 ? 8.005 1.240 -2.133 1.00 94.12 257 SER A CA 1
ATOM 2225 C C . SER A 1 257 ? 7.350 0.937 -3.474 1.00 94.12 257 SER A C 1
ATOM 2227 O O . SER A 1 257 ? 6.480 1.674 -3.928 1.00 94.12 257 SER A O 1
ATOM 2229 N N . GLN A 1 258 ? 7.749 -0.175 -4.092 1.00 93.69 258 GLN A N 1
ATOM 2230 C CA . GLN A 1 258 ? 7.194 -0.615 -5.374 1.00 93.69 258 GLN A CA 1
ATOM 2231 C C . GLN A 1 258 ? 5.685 -0.904 -5.293 1.00 93.69 258 GLN A C 1
ATOM 2233 O O . GLN A 1 258 ? 4.960 -0.715 -6.267 1.00 93.69 258 GLN A O 1
ATOM 2238 N N . SER A 1 259 ? 5.198 -1.352 -4.133 1.00 94.81 259 SER A N 1
ATOM 2239 C CA . SER A 1 259 ? 3.778 -1.604 -3.895 1.00 94.81 259 SER A CA 1
ATOM 2240 C C . SER A 1 259 ? 3.133 -0.449 -3.136 1.00 94.81 259 SER A C 1
ATOM 2242 O O . SER A 1 259 ? 3.404 -0.239 -1.958 1.00 94.81 259 SER A O 1
ATOM 2244 N N . VAL A 1 260 ? 2.183 0.236 -3.763 1.00 94.25 260 VAL A N 1
ATOM 2245 C CA . VAL A 1 260 ? 1.489 1.386 -3.158 1.00 94.25 260 VAL A CA 1
ATOM 2246 C C . VAL A 1 260 ? 0.728 1.023 -1.864 1.00 94.25 260 VAL A C 1
ATOM 2248 O O . VAL A 1 260 ? 0.598 1.844 -0.963 1.00 94.25 260 VAL A O 1
ATOM 2251 N N . ILE A 1 261 ? 0.269 -0.227 -1.733 1.00 94.50 261 ILE A N 1
ATOM 2252 C CA . ILE A 1 261 ? -0.551 -0.723 -0.608 1.00 94.50 261 ILE A CA 1
ATOM 2253 C C . ILE A 1 261 ? 0.322 -1.306 0.528 1.00 94.50 261 ILE A C 1
ATOM 2255 O O . ILE A 1 261 ? -0.195 -1.811 1.520 1.00 94.50 261 ILE A O 1
ATOM 2259 N N . PHE A 1 262 ? 1.656 -1.206 0.437 1.00 94.94 262 PHE A N 1
ATOM 2260 C CA . PHE A 1 262 ? 2.593 -1.823 1.388 1.00 94.94 262 PHE A CA 1
ATOM 2261 C C . PHE A 1 262 ? 2.231 -1.564 2.857 1.00 94.94 262 PHE A C 1
ATOM 2263 O O . PHE A 1 262 ? 2.035 -2.506 3.622 1.00 94.94 262 PHE A O 1
ATOM 2270 N N . MET A 1 263 ? 2.064 -0.292 3.238 1.00 94.75 263 MET A N 1
ATOM 2271 C CA . MET A 1 263 ? 1.768 0.091 4.624 1.00 94.75 263 MET A CA 1
ATOM 2272 C C . MET A 1 263 ? 0.447 -0.490 5.140 1.00 94.75 263 MET A C 1
ATOM 2274 O O . MET A 1 263 ? 0.352 -0.818 6.319 1.00 94.75 263 MET A O 1
ATOM 2278 N N . ILE A 1 264 ? -0.547 -0.661 4.265 1.00 95.88 264 ILE A N 1
ATOM 2279 C CA . ILE A 1 264 ? -1.866 -1.194 4.625 1.00 95.88 264 ILE A CA 1
ATOM 2280 C C . ILE A 1 264 ? -1.771 -2.682 4.969 1.00 95.88 264 ILE A C 1
ATOM 2282 O O . ILE A 1 264 ? -2.405 -3.137 5.918 1.00 95.88 264 ILE A O 1
ATOM 2286 N N . TYR A 1 265 ? -0.957 -3.454 4.241 1.00 95.81 265 TYR A N 1
ATOM 2287 C CA . TYR A 1 265 ? -0.774 -4.875 4.547 1.00 95.81 265 TYR A CA 1
ATOM 2288 C C . TYR A 1 265 ? -0.143 -5.082 5.925 1.00 95.81 265 TYR A C 1
ATOM 2290 O O . TYR A 1 265 ? -0.623 -5.905 6.708 1.00 95.81 265 TYR A O 1
ATOM 2298 N N . TYR A 1 266 ? 0.887 -4.298 6.252 1.00 97.00 266 TYR A N 1
ATOM 2299 C CA . TYR A 1 266 ? 1.511 -4.361 7.571 1.00 97.00 266 TYR A CA 1
ATOM 2300 C C . TYR A 1 266 ? 0.591 -3.833 8.669 1.00 97.00 266 TYR A C 1
ATOM 2302 O O . TYR A 1 266 ? 0.509 -4.454 9.725 1.00 97.00 266 TYR A O 1
ATOM 2310 N N . SER A 1 267 ? -0.141 -2.740 8.441 1.00 97.44 267 SER A N 1
ATOM 2311 C CA . SER A 1 267 ? -1.054 -2.199 9.451 1.00 97.44 267 SER A CA 1
ATOM 2312 C C . SER A 1 267 ? -2.242 -3.126 9.730 1.00 97.44 267 SER A C 1
ATOM 2314 O O . SER A 1 267 ? -2.638 -3.274 10.888 1.00 97.44 267 SER A O 1
ATOM 2316 N N . LEU A 1 268 ? -2.766 -3.827 8.719 1.00 97.25 268 LEU A N 1
ATOM 2317 C CA . LEU A 1 268 ? -3.794 -4.855 8.902 1.00 97.25 268 LEU A CA 1
ATOM 2318 C C . LEU A 1 268 ? -3.257 -6.013 9.749 1.00 97.25 268 LEU A C 1
ATOM 2320 O O . LEU A 1 268 ? -3.906 -6.430 10.705 1.00 97.25 268 LEU A O 1
ATOM 2324 N N . PHE A 1 269 ? -2.049 -6.495 9.456 1.00 98.06 269 PHE A N 1
ATOM 2325 C CA . PHE A 1 269 ? -1.425 -7.563 10.236 1.00 98.06 269 PHE A CA 1
ATOM 2326 C C . PHE A 1 269 ? -1.155 -7.150 11.691 1.00 98.06 269 PHE A C 1
ATOM 2328 O O . PHE A 1 269 ? -1.492 -7.882 12.622 1.00 98.06 269 PHE A O 1
ATOM 2335 N N . ILE A 1 270 ? -0.592 -5.956 11.895 1.00 98.00 270 ILE A N 1
ATOM 2336 C CA . ILE A 1 270 ? -0.300 -5.407 13.223 1.00 98.00 270 ILE A CA 1
ATOM 2337 C C . ILE A 1 270 ? -1.596 -5.238 14.024 1.00 98.00 270 ILE A C 1
ATOM 2339 O O . ILE A 1 270 ? -1.689 -5.727 15.150 1.00 98.00 270 ILE A O 1
ATOM 2343 N N . SER A 1 271 ? -2.620 -4.610 13.439 1.00 97.56 271 SER A N 1
ATOM 2344 C CA . SER A 1 271 ? -3.910 -4.420 14.110 1.00 97.56 271 SER A CA 1
ATOM 2345 C C . SER A 1 271 ? -4.588 -5.745 14.459 1.00 97.56 271 SER A C 1
ATOM 2347 O O . SER A 1 271 ? -5.140 -5.867 15.551 1.00 97.56 271 SER A O 1
ATOM 2349 N N . PHE A 1 272 ? -4.487 -6.764 13.599 1.00 97.88 272 PHE A N 1
ATOM 2350 C CA . PHE A 1 272 ? -4.989 -8.106 13.893 1.00 97.88 272 PHE A CA 1
ATOM 2351 C C . PHE A 1 272 ? -4.336 -8.715 15.137 1.00 97.88 272 PHE A C 1
ATOM 2353 O O . PHE A 1 272 ? -5.044 -9.190 16.027 1.00 97.88 272 PHE A O 1
ATOM 2360 N N . ILE A 1 273 ? -3.004 -8.658 15.233 1.00 98.12 273 ILE A N 1
ATOM 2361 C CA . ILE A 1 273 ? -2.267 -9.202 16.381 1.00 98.12 273 ILE A CA 1
ATOM 2362 C C . ILE A 1 273 ? -2.638 -8.470 17.669 1.00 98.12 273 ILE A C 1
ATOM 2364 O O . ILE A 1 273 ? -2.950 -9.119 18.666 1.00 98.12 273 ILE A O 1
ATOM 2368 N N . PHE A 1 274 ? -2.638 -7.135 17.659 1.00 97.88 274 PHE A N 1
ATOM 2369 C CA . PHE A 1 274 ? -2.955 -6.356 18.857 1.00 97.88 274 PHE A CA 1
ATOM 2370 C C . PHE A 1 274 ? -4.395 -6.578 19.322 1.00 97.88 274 PHE A C 1
ATOM 2372 O O . PHE A 1 274 ? -4.616 -6.820 20.505 1.00 97.88 274 PHE A O 1
ATOM 2379 N N . ILE A 1 275 ? -5.369 -6.576 18.406 1.00 97.62 275 ILE A N 1
ATOM 2380 C CA . ILE A 1 275 ? -6.782 -6.793 18.751 1.00 97.62 275 ILE A CA 1
ATOM 2381 C C . ILE A 1 275 ? -7.012 -8.202 19.316 1.00 97.62 275 ILE A C 1
ATOM 2383 O O . ILE A 1 275 ? -7.785 -8.366 20.258 1.00 97.62 275 ILE A O 1
ATOM 2387 N N . LEU A 1 276 ? -6.323 -9.219 18.790 1.00 97.19 276 LEU A N 1
ATOM 2388 C CA . LEU A 1 276 ? -6.357 -10.579 19.337 1.00 97.19 276 LEU A CA 1
ATOM 2389 C C . LEU A 1 276 ? -5.675 -10.658 20.713 1.00 97.19 276 LEU A C 1
ATOM 2391 O O . LEU A 1 276 ? -6.117 -11.411 21.581 1.00 97.19 276 LEU A O 1
ATOM 2395 N N . GLY A 1 277 ? -4.637 -9.848 20.926 1.00 97.94 277 GLY A N 1
ATOM 2396 C CA . GLY A 1 277 ? -3.919 -9.731 22.191 1.00 97.94 277 GLY A CA 1
ATOM 2397 C C . GLY A 1 277 ? -4.750 -9.135 23.332 1.00 97.94 277 GLY A C 1
ATOM 2398 O O . GLY A 1 277 ? -4.561 -9.538 24.478 1.00 97.94 277 GLY A O 1
ATOM 2399 N N . ILE A 1 278 ? -5.711 -8.247 23.052 1.00 96.81 278 ILE A N 1
ATOM 2400 C CA . ILE A 1 278 ? -6.529 -7.586 24.091 1.00 96.81 278 ILE A CA 1
ATOM 2401 C C . ILE A 1 278 ? -7.223 -8.607 25.020 1.00 96.81 278 ILE A C 1
ATOM 2403 O O . ILE A 1 278 ? -6.999 -8.547 26.229 1.00 96.81 278 ILE A O 1
ATOM 2407 N N . PRO A 1 279 ? -7.987 -9.597 24.512 1.00 97.69 279 PRO A N 1
ATOM 2408 C CA . PRO A 1 279 ? -8.517 -10.697 25.321 1.00 97.69 279 PRO A CA 1
ATOM 2409 C C . PRO A 1 279 ? -7.479 -11.428 26.151 1.00 97.69 279 PRO A C 1
ATOM 2411 O O . PRO A 1 279 ? -7.734 -11.739 27.309 1.00 97.69 279 PRO A O 1
ATOM 2414 N N . THR A 1 280 ? -6.324 -11.737 25.557 1.00 98.06 280 THR A N 1
ATOM 2415 C CA . THR A 1 280 ? -5.293 -12.536 26.228 1.00 98.06 280 THR A CA 1
ATOM 2416 C C . THR A 1 280 ? -4.739 -11.798 27.443 1.00 98.06 280 THR A C 1
ATOM 2418 O O . THR A 1 280 ? -4.597 -12.401 28.504 1.00 98.06 280 THR A O 1
ATOM 2421 N N . LEU A 1 281 ? -4.502 -10.490 27.304 1.00 98.06 281 LEU A N 1
ATOM 2422 C CA . LEU A 1 281 ? -4.022 -9.631 28.382 1.00 98.06 281 LEU A CA 1
ATOM 2423 C C . LEU A 1 281 ? -5.102 -9.427 29.444 1.00 98.06 281 LEU A C 1
ATOM 2425 O O . LEU A 1 281 ? -4.815 -9.560 30.626 1.00 98.06 281 LEU A O 1
ATOM 2429 N N . LEU A 1 282 ? -6.362 -9.244 29.042 1.00 97.75 282 LEU A N 1
ATOM 2430 C CA . LEU A 1 282 ? -7.468 -9.121 29.991 1.00 97.75 282 LEU A CA 1
ATOM 2431 C C . LEU A 1 282 ? -7.632 -10.393 30.840 1.00 97.75 282 LEU A C 1
ATOM 2433 O O . LEU A 1 282 ? -7.784 -10.307 32.054 1.00 97.75 282 LEU A O 1
ATOM 2437 N N . LEU A 1 283 ? -7.552 -11.587 30.240 1.00 98.00 283 LEU A N 1
ATOM 2438 C CA . LEU A 1 283 ? -7.589 -12.845 31.003 1.00 98.00 283 LEU A CA 1
ATOM 2439 C C . LEU A 1 283 ? -6.388 -12.989 31.941 1.00 98.00 283 LEU A C 1
ATOM 2441 O O . LEU A 1 283 ? -6.532 -13.551 33.025 1.00 98.00 283 LEU A O 1
ATOM 2445 N N . TYR A 1 284 ? -5.222 -12.491 31.529 1.00 98.38 284 TYR A N 1
ATOM 2446 C CA . TYR A 1 284 ? -4.029 -12.470 32.366 1.00 98.38 284 TYR A CA 1
ATOM 2447 C C . TYR A 1 284 ? -4.204 -11.544 33.581 1.00 98.38 284 TYR A C 1
ATOM 2449 O O . TYR A 1 284 ? -3.915 -11.966 34.701 1.00 98.38 284 TYR A O 1
ATOM 2457 N N . ASP A 1 285 ? -4.756 -10.344 33.391 1.00 98.00 285 ASP A N 1
ATOM 2458 C CA . ASP A 1 285 ? -4.991 -9.363 34.460 1.00 98.00 285 ASP A CA 1
ATOM 2459 C C . ASP A 1 285 ? -6.021 -9.848 35.493 1.00 98.00 285 ASP A C 1
ATOM 2461 O O . ASP A 1 285 ? -5.900 -9.568 36.686 1.00 98.00 285 ASP A O 1
ATOM 2465 N N . LEU A 1 286 ? -7.005 -10.649 35.067 1.00 98.00 286 LEU A N 1
ATOM 2466 C CA . LEU A 1 286 ? -7.955 -11.310 35.972 1.00 98.00 286 LEU A CA 1
ATOM 2467 C C . LEU A 1 286 ? -7.310 -12.428 36.821 1.00 98.00 286 LEU A C 1
ATOM 2469 O O . LEU A 1 286 ? -7.903 -12.893 37.803 1.00 98.00 286 LEU A O 1
ATOM 2473 N N . GLY A 1 287 ? -6.103 -12.873 36.461 1.00 98.00 287 GLY A N 1
ATOM 2474 C CA . GLY A 1 287 ? -5.345 -13.904 37.162 1.00 98.00 287 GLY A CA 1
ATOM 2475 C C . GLY A 1 287 ? -6.027 -15.274 37.140 1.00 98.00 287 GLY A C 1
ATOM 2476 O O . GLY A 1 287 ? -6.781 -15.608 36.234 1.00 98.00 287 GLY A O 1
ATOM 2477 N N . ILE A 1 288 ? -5.787 -16.097 38.167 1.00 97.38 288 ILE A N 1
ATOM 2478 C CA . ILE A 1 288 ? -6.288 -17.488 38.239 1.00 97.38 288 ILE A CA 1
ATOM 2479 C C . ILE A 1 288 ? -7.831 -17.559 38.227 1.00 97.38 288 ILE A C 1
ATOM 2481 O O . ILE A 1 288 ? -8.405 -18.567 37.817 1.00 97.38 288 ILE A O 1
ATOM 2485 N N . TYR A 1 289 ? -8.517 -16.485 38.630 1.00 97.38 289 TYR A N 1
ATOM 2486 C CA . TYR A 1 289 ? -9.979 -16.430 38.723 1.00 97.38 289 TYR A CA 1
ATOM 2487 C C . TYR A 1 289 ? -10.683 -15.986 37.432 1.00 97.38 289 TYR A C 1
ATOM 2489 O O . TYR A 1 289 ? -11.898 -15.789 37.458 1.00 97.38 289 TYR A O 1
ATOM 2497 N N . PHE A 1 290 ? -9.981 -15.863 36.300 1.00 98.06 290 PHE A N 1
ATOM 2498 C CA . PHE A 1 290 ? -10.558 -15.372 35.039 1.00 98.06 290 PHE A CA 1
ATOM 2499 C C . PHE A 1 290 ? -11.853 -16.091 34.615 1.00 98.06 290 PHE A C 1
ATOM 2501 O O . PHE A 1 290 ? -12.784 -15.456 34.124 1.00 98.06 290 PHE A O 1
ATOM 2508 N N . LEU A 1 291 ? -11.970 -17.400 34.863 1.00 97.62 291 LEU A N 1
ATOM 2509 C CA . LEU A 1 291 ? -13.169 -18.181 34.528 1.00 97.62 291 LEU A CA 1
ATOM 2510 C C . LEU A 1 291 ? -14.415 -17.729 35.301 1.00 97.62 291 LEU A C 1
ATOM 2512 O O . LEU A 1 291 ? -15.512 -17.694 34.740 1.00 97.62 291 LEU A O 1
ATOM 2516 N N . VAL A 1 292 ? -14.240 -17.322 36.562 1.00 97.62 292 VAL A N 1
ATOM 2517 C CA . VAL A 1 292 ? -15.331 -16.809 37.400 1.00 97.62 292 VAL A CA 1
ATOM 2518 C C . VAL A 1 292 ? -15.839 -15.476 36.854 1.00 97.62 292 VAL A C 1
ATOM 2520 O O . VAL A 1 292 ? -17.041 -15.241 36.864 1.00 97.62 292 VAL A O 1
ATOM 2523 N N . TYR A 1 293 ? -14.962 -14.629 36.311 1.00 97.75 293 TYR A N 1
ATOM 2524 C CA . TYR A 1 293 ? -15.371 -13.370 35.680 1.00 97.75 293 TYR A CA 1
ATOM 2525 C C . TYR A 1 293 ? -16.104 -13.579 34.350 1.00 97.75 293 TYR A C 1
ATOM 2527 O O . TYR A 1 293 ? -17.048 -12.852 34.055 1.00 97.75 293 TYR A O 1
ATOM 2535 N N . LEU A 1 294 ? -15.715 -14.580 33.552 1.00 97.12 294 LEU A N 1
ATOM 2536 C CA . LEU A 1 294 ? -16.360 -14.845 32.261 1.00 97.12 294 LEU A CA 1
ATOM 2537 C C . LEU A 1 294 ? -17.761 -15.456 32.399 1.00 97.12 294 LEU A C 1
ATOM 2539 O O . LEU A 1 294 ? -18.668 -15.113 31.640 1.00 97.12 294 LEU A O 1
ATOM 2543 N N . LYS A 1 295 ? -17.926 -16.412 33.319 1.00 97.19 295 LYS A N 1
ATOM 2544 C CA . LYS A 1 295 ? -19.128 -17.258 33.414 1.00 97.19 295 LYS A CA 1
ATOM 2545 C C . LYS A 1 295 ? -19.908 -17.072 34.717 1.00 97.19 295 LYS A C 1
ATOM 2547 O O . LYS A 1 295 ? -21.102 -17.366 34.752 1.00 97.19 295 LYS A O 1
ATOM 2552 N N . GLY A 1 296 ? -19.262 -16.593 35.776 1.00 96.44 296 GLY A N 1
ATOM 2553 C CA . GLY A 1 296 ? -19.810 -16.565 37.128 1.00 96.44 296 GLY A CA 1
ATOM 2554 C C . GLY A 1 296 ? -19.566 -17.870 37.887 1.00 96.44 296 GLY A C 1
ATOM 2555 O O . GLY A 1 296 ? -18.601 -18.594 37.647 1.00 96.44 296 GLY A O 1
ATOM 2556 N N . THR A 1 297 ? -20.447 -18.170 38.839 1.00 97.06 297 THR A N 1
ATOM 2557 C CA . THR A 1 297 ? -20.348 -19.373 39.670 1.00 97.06 297 THR A CA 1
ATOM 2558 C C . THR A 1 297 ? -20.866 -20.617 38.943 1.00 97.06 297 THR A C 1
ATOM 2560 O O . THR A 1 297 ? -21.894 -20.590 38.261 1.00 97.06 297 THR A O 1
ATOM 2563 N N . GLY A 1 298 ? -20.146 -21.733 39.100 1.00 96.38 298 GLY A N 1
ATOM 2564 C CA . GLY A 1 298 ? -20.552 -23.038 38.574 1.00 96.38 298 GLY A CA 1
ATOM 2565 C C . GLY A 1 298 ? -21.842 -23.543 39.224 1.00 96.38 298 GLY A C 1
ATOM 2566 O O . GLY A 1 298 ? -22.106 -23.278 40.399 1.00 96.38 298 GLY A O 1
ATOM 2567 N N . LYS A 1 299 ? -22.661 -24.269 38.455 1.00 96.38 299 LYS A N 1
ATOM 2568 C CA . LYS A 1 299 ? -23.946 -24.813 38.935 1.00 96.38 299 LYS A CA 1
ATOM 2569 C C . LYS A 1 299 ? -23.834 -26.267 39.375 1.00 96.38 299 LYS A C 1
ATOM 2571 O O . LYS A 1 299 ? -24.583 -26.700 40.247 1.00 96.38 299 LYS A O 1
ATOM 2576 N N . SER A 1 300 ? -22.956 -27.033 38.737 1.00 96.31 300 SER A N 1
ATOM 2577 C CA . SER A 1 300 ? -22.762 -28.448 39.014 1.00 96.31 300 SER A CA 1
ATOM 2578 C C . SER A 1 300 ? -21.624 -28.661 40.006 1.00 96.31 300 SER A C 1
ATOM 2580 O O . SER A 1 300 ? -20.650 -27.915 40.050 1.00 96.31 300 SER A O 1
ATOM 2582 N N . SER A 1 301 ? -21.745 -29.711 40.815 1.00 96.12 301 SER A N 1
ATOM 2583 C CA . SER A 1 301 ? -20.695 -30.126 41.747 1.00 96.12 301 SER A CA 1
ATOM 2584 C C . SER A 1 301 ? -19.538 -30.859 41.060 1.00 96.12 301 SER A C 1
ATOM 2586 O O . SER A 1 301 ? -18.490 -31.057 41.671 1.00 96.12 301 SER A O 1
ATOM 2588 N N . ASN A 1 302 ? -19.714 -31.288 39.805 1.00 97.44 302 ASN A N 1
ATOM 2589 C CA . ASN A 1 302 ? -18.721 -32.069 39.079 1.00 97.44 302 ASN A CA 1
ATOM 2590 C C . ASN A 1 302 ? -17.752 -31.153 38.319 1.00 97.44 302 ASN A C 1
ATOM 2592 O O . ASN A 1 302 ? -18.120 -30.552 37.308 1.00 97.44 302 ASN A O 1
ATOM 2596 N N . SER A 1 303 ? -16.494 -31.114 38.761 1.00 96.56 303 SER A N 1
ATOM 2597 C CA . SER A 1 303 ? -15.452 -30.271 38.166 1.00 96.56 303 SER A CA 1
ATOM 2598 C C . SER A 1 303 ? -15.211 -30.556 36.682 1.00 96.56 303 SER A C 1
ATOM 2600 O O . SER A 1 303 ? -14.974 -29.622 35.927 1.00 96.56 303 SER A O 1
ATOM 2602 N N . LEU A 1 304 ? -15.326 -31.809 36.227 1.00 97.06 304 LEU A N 1
ATOM 2603 C CA . LEU A 1 304 ? -15.118 -32.149 34.813 1.00 97.06 304 LEU A CA 1
ATOM 2604 C C . LEU A 1 304 ? -16.176 -31.520 33.903 1.00 97.06 304 LEU A C 1
ATOM 2606 O O . LEU A 1 304 ? -15.860 -31.068 32.806 1.00 97.06 304 LEU A O 1
ATOM 2610 N N . ILE A 1 305 ? -17.428 -31.481 34.364 1.00 97.50 305 ILE A N 1
ATOM 2611 C CA . ILE A 1 305 ? -18.526 -30.860 33.617 1.00 97.50 305 ILE A CA 1
ATOM 2612 C C . ILE A 1 305 ? -18.336 -29.339 33.600 1.00 97.50 305 ILE A C 1
ATOM 2614 O O . ILE A 1 305 ? -18.494 -28.712 32.553 1.00 97.50 305 ILE A O 1
ATOM 2618 N N . GLU A 1 306 ? -17.939 -28.748 34.730 1.00 97.81 306 GLU A N 1
ATOM 2619 C CA . GLU A 1 306 ? -17.660 -27.312 34.807 1.00 97.81 306 GLU A CA 1
ATOM 2620 C C . GLU A 1 306 ? -16.507 -26.890 33.889 1.00 97.81 306 GLU A C 1
ATOM 2622 O O . GLU A 1 306 ? -16.676 -25.923 33.152 1.00 97.81 306 GLU A O 1
ATOM 2627 N N . VAL A 1 307 ? -15.413 -27.660 33.817 1.00 97.88 307 VAL A N 1
ATOM 2628 C CA . VAL A 1 307 ? -14.271 -27.380 32.923 1.00 97.88 307 VAL A CA 1
ATOM 2629 C C . VAL A 1 307 ? -14.695 -27.300 31.452 1.00 97.88 307 VAL A C 1
ATOM 2631 O O . VAL A 1 307 ? -14.205 -26.446 30.713 1.00 97.88 307 VAL A O 1
ATOM 2634 N N . VAL A 1 308 ? -15.633 -28.142 31.005 1.00 98.31 308 VAL A N 1
ATOM 2635 C CA . VAL A 1 308 ? -16.155 -28.071 29.627 1.00 98.31 308 VAL A CA 1
ATOM 2636 C C . VAL A 1 308 ? -16.932 -26.773 29.405 1.00 98.31 308 VAL A C 1
ATOM 2638 O O . VAL A 1 308 ? -16.737 -26.098 28.394 1.00 98.31 308 VAL A O 1
ATOM 2641 N N . TYR A 1 309 ? -17.787 -26.383 30.352 1.00 98.06 309 TYR A N 1
ATOM 2642 C CA . TYR A 1 309 ? -18.508 -25.112 30.271 1.00 98.06 309 TYR A CA 1
ATOM 2643 C C . TYR A 1 309 ? -17.574 -23.895 30.348 1.00 98.06 309 TYR A C 1
ATOM 2645 O O . TYR A 1 309 ? -17.825 -22.892 29.683 1.00 98.06 309 TYR A O 1
ATOM 2653 N N . ASP A 1 310 ? -16.496 -23.989 31.119 1.00 97.75 310 ASP A N 1
ATOM 2654 C CA . ASP A 1 310 ? -15.466 -22.959 31.251 1.00 97.75 310 ASP A CA 1
ATOM 2655 C C . ASP A 1 310 ? -14.678 -22.788 29.943 1.00 97.75 310 ASP A C 1
ATOM 2657 O O . ASP A 1 310 ? -14.445 -21.664 29.490 1.00 97.75 310 ASP A O 1
ATOM 2661 N N . TYR A 1 311 ? -14.357 -23.895 29.265 1.00 98.25 311 TYR A N 1
ATOM 2662 C CA . TYR A 1 311 ? -13.760 -23.867 27.931 1.00 98.25 311 TYR A CA 1
ATOM 2663 C C . TYR A 1 311 ? -14.683 -23.192 26.909 1.00 98.25 311 TYR A C 1
ATOM 2665 O O . TYR A 1 311 ? -14.240 -22.318 26.164 1.00 98.25 311 TYR A O 1
ATOM 2673 N N . ILE A 1 312 ? -15.979 -23.529 26.907 1.00 98.25 312 ILE A N 1
ATOM 2674 C CA . ILE A 1 312 ? -16.967 -22.885 26.026 1.00 98.25 312 ILE A CA 1
ATOM 2675 C C . ILE A 1 312 ? -17.037 -21.379 26.304 1.00 98.25 312 ILE A C 1
ATOM 2677 O O . ILE A 1 312 ? -17.059 -20.597 25.357 1.00 98.25 312 ILE A O 1
ATOM 2681 N N . ALA A 1 313 ? -17.032 -20.953 27.571 1.00 98.06 313 ALA A N 1
ATOM 2682 C CA . ALA A 1 313 ? -17.048 -19.534 27.926 1.00 98.06 313 ALA A CA 1
ATOM 2683 C C . ALA A 1 313 ? -15.818 -18.790 27.375 1.00 98.06 313 ALA A C 1
ATOM 2685 O O . ALA A 1 313 ? -15.964 -17.726 26.771 1.00 98.06 313 ALA A O 1
ATOM 2686 N N . CYS A 1 314 ? -14.625 -19.382 27.495 1.00 98.25 314 CYS A N 1
ATOM 2687 C CA . CYS A 1 314 ? -13.398 -18.830 26.921 1.00 98.25 314 CYS A CA 1
ATOM 2688 C C . CYS A 1 314 ? -13.461 -18.766 25.382 1.00 98.25 314 CYS A C 1
ATOM 2690 O O . CYS A 1 314 ? -13.163 -17.732 24.786 1.00 98.25 314 CYS A O 1
ATOM 2692 N N . VAL A 1 315 ? -13.944 -19.820 24.716 1.00 98.31 315 VAL A N 1
ATOM 2693 C CA . VAL A 1 315 ? -14.136 -19.821 23.254 1.00 98.31 315 VAL A CA 1
ATOM 2694 C C . VAL A 1 315 ? -15.128 -18.736 22.826 1.00 98.31 315 VAL A C 1
ATOM 2696 O O . VAL A 1 315 ? -14.864 -17.990 21.882 1.00 98.31 315 VAL A O 1
ATOM 2699 N N . VAL A 1 316 ? -16.254 -18.584 23.528 1.00 98.25 316 VAL A N 1
ATOM 2700 C CA . VAL A 1 316 ? -17.239 -17.532 23.237 1.00 98.25 316 VAL A CA 1
ATOM 2701 C C . VAL A 1 316 ? -16.614 -16.142 23.386 1.00 98.25 316 VAL A C 1
ATOM 2703 O O . VAL A 1 316 ? -16.865 -15.274 22.552 1.00 98.25 316 VAL A O 1
ATOM 2706 N N . PHE A 1 317 ? -15.752 -15.934 24.383 1.00 97.81 317 PHE A N 1
ATOM 2707 C CA . PHE A 1 317 ? -15.042 -14.670 24.574 1.00 97.81 317 PHE A CA 1
ATOM 2708 C C . PHE A 1 317 ? -14.183 -14.290 23.354 1.00 97.81 317 PHE A C 1
ATOM 2710 O O . PHE A 1 317 ? -14.346 -13.191 22.823 1.00 97.81 317 PHE A O 1
ATOM 2717 N N . TYR A 1 318 ? -13.373 -15.212 22.820 1.00 98.25 318 TYR A N 1
ATOM 2718 C CA . TYR A 1 318 ? -12.580 -14.960 21.605 1.00 98.25 318 TYR A CA 1
ATOM 2719 C C . TYR A 1 318 ? -13.431 -14.858 20.334 1.00 98.25 318 TYR A C 1
ATOM 2721 O O . TYR A 1 318 ? -13.195 -13.984 19.496 1.00 98.25 318 TYR A O 1
ATOM 2729 N N . THR A 1 319 ? -14.437 -15.724 20.165 1.00 97.75 319 THR A N 1
ATOM 2730 C CA . THR A 1 319 ? -15.283 -15.713 18.955 1.00 97.75 319 THR A CA 1
ATOM 2731 C C . THR A 1 319 ? -16.021 -14.387 18.771 1.00 97.75 319 THR A C 1
ATOM 2733 O O . THR A 1 319 ? -16.203 -13.966 17.630 1.00 97.75 319 THR A O 1
ATOM 2736 N N . ARG A 1 320 ? -16.372 -13.674 19.856 1.00 97.50 320 ARG A N 1
ATOM 2737 C CA . ARG A 1 320 ? -16.972 -12.328 19.777 1.00 97.50 320 ARG A CA 1
ATOM 2738 C C . ARG A 1 320 ? -16.090 -11.322 19.042 1.00 97.50 320 ARG A C 1
ATOM 2740 O O . ARG A 1 320 ? -16.645 -10.468 18.354 1.00 97.50 320 ARG A O 1
ATOM 2747 N N . ILE A 1 321 ? -14.766 -11.439 19.153 1.00 97.00 321 ILE A N 1
ATOM 2748 C CA . ILE A 1 321 ? -13.793 -10.576 18.463 1.00 97.00 321 ILE A CA 1
ATOM 2749 C C . ILE A 1 321 ? -13.507 -11.105 17.067 1.00 97.00 321 ILE A C 1
ATOM 2751 O O . ILE A 1 321 ? -13.571 -10.345 16.103 1.00 97.00 321 ILE A O 1
ATOM 2755 N N . PHE A 1 322 ? -13.268 -12.411 16.929 1.00 97.38 322 PHE A N 1
ATOM 2756 C CA . PHE A 1 322 ? -13.001 -13.016 15.623 1.00 97.38 322 PHE A CA 1
ATOM 2757 C C . PHE A 1 322 ? -14.134 -12.785 14.622 1.00 97.38 322 PHE A C 1
ATOM 2759 O O . PHE A 1 322 ? -13.875 -12.443 13.471 1.00 97.38 322 PHE A O 1
ATOM 2766 N N . ALA A 1 323 ? -15.389 -12.893 15.061 1.00 97.69 323 ALA A N 1
ATOM 2767 C CA . ALA A 1 323 ? -16.546 -12.660 14.204 1.00 97.69 323 ALA A CA 1
ATOM 2768 C C . ALA A 1 323 ? -16.595 -11.231 13.631 1.00 97.69 323 ALA A C 1
ATOM 2770 O O . ALA A 1 323 ? -17.168 -11.028 12.561 1.00 97.69 323 ALA A O 1
ATOM 2771 N N . GLN A 1 324 ? -15.965 -10.243 14.282 1.00 97.69 324 GLN A N 1
ATOM 2772 C CA . GLN A 1 324 ? -15.954 -8.862 13.785 1.00 97.69 324 GLN A CA 1
ATOM 2773 C C . GLN A 1 324 ? -15.087 -8.691 12.536 1.00 97.69 324 GLN A C 1
ATOM 2775 O O . GLN A 1 324 ? -15.363 -7.807 11.728 1.00 97.69 324 GLN A O 1
ATOM 2780 N N . TRP A 1 325 ? -14.108 -9.567 12.301 1.00 97.69 325 TRP A N 1
ATOM 2781 C CA . TRP A 1 325 ? -13.283 -9.523 11.089 1.00 97.69 325 TRP A CA 1
ATOM 2782 C C . TRP A 1 325 ? -14.074 -9.830 9.813 1.00 97.69 325 TRP A C 1
ATOM 2784 O O . TRP A 1 325 ? -13.722 -9.339 8.743 1.00 97.69 325 TRP A O 1
ATOM 2794 N N . ILE A 1 326 ? -15.204 -10.541 9.912 1.00 97.94 326 ILE A N 1
ATOM 2795 C CA . ILE A 1 326 ? -16.115 -10.750 8.773 1.00 97.94 326 ILE A CA 1
ATOM 2796 C C . ILE A 1 326 ? -16.624 -9.405 8.233 1.00 97.94 326 ILE A C 1
ATOM 2798 O O . ILE A 1 326 ? -16.811 -9.249 7.029 1.00 97.94 326 ILE A O 1
ATOM 2802 N N . ARG A 1 327 ? -16.788 -8.399 9.099 1.00 97.19 327 ARG A N 1
ATOM 2803 C CA . ARG A 1 327 ? -17.222 -7.056 8.692 1.00 97.19 327 ARG A CA 1
ATOM 2804 C C . ARG A 1 327 ? -16.173 -6.343 7.849 1.00 97.19 327 ARG A C 1
ATOM 2806 O O . ARG A 1 327 ? -16.527 -5.674 6.885 1.00 97.19 327 ARG A O 1
ATOM 2813 N N . LEU A 1 328 ? -14.892 -6.524 8.174 1.00 95.94 328 LEU A N 1
ATOM 2814 C CA . LEU A 1 328 ? -13.782 -6.010 7.367 1.00 95.94 328 LEU A CA 1
ATOM 2815 C C . LEU A 1 328 ? -13.767 -6.639 5.974 1.00 95.94 328 LEU A C 1
ATOM 2817 O O . LEU A 1 328 ? -13.620 -5.925 4.984 1.00 95.94 328 LEU A O 1
ATOM 2821 N N . ILE A 1 329 ? -14.010 -7.949 5.892 1.00 97.81 329 ILE A N 1
ATOM 2822 C CA . ILE A 1 329 ? -14.148 -8.651 4.611 1.00 97.81 329 ILE A CA 1
ATOM 2823 C C . ILE A 1 329 ? -15.331 -8.081 3.817 1.00 97.81 329 ILE A C 1
ATOM 2825 O O . ILE A 1 329 ? -15.180 -7.788 2.635 1.00 97.81 329 ILE A O 1
ATOM 2829 N N . LEU A 1 330 ? -16.484 -7.864 4.462 1.00 97.81 330 LEU A N 1
ATOM 2830 C CA . LEU A 1 330 ? -17.670 -7.284 3.823 1.00 97.81 330 LEU A CA 1
ATOM 2831 C C . LEU A 1 330 ? -17.369 -5.897 3.224 1.00 97.81 330 LEU A C 1
ATOM 2833 O O . LEU A 1 330 ? -17.681 -5.656 2.060 1.00 97.81 330 LEU A O 1
ATOM 2837 N N . MET A 1 331 ? -16.709 -5.018 3.988 1.00 98.12 331 MET A N 1
ATOM 2838 C CA . MET A 1 331 ? -16.299 -3.687 3.518 1.00 98.12 331 MET A CA 1
ATOM 2839 C C . MET A 1 331 ? -15.371 -3.776 2.302 1.00 98.12 331 MET A C 1
ATOM 2841 O O . MET A 1 331 ? -15.593 -3.094 1.301 1.00 98.12 331 MET A O 1
ATOM 2845 N N . PHE A 1 332 ? -14.369 -4.655 2.354 1.00 97.12 332 PHE A N 1
ATOM 2846 C CA . PHE A 1 332 ? -13.418 -4.843 1.261 1.00 97.12 332 PHE A CA 1
ATOM 2847 C C . PHE A 1 332 ? -14.085 -5.363 -0.019 1.00 97.12 332 PHE A C 1
ATOM 2849 O O . PHE A 1 332 ? -13.835 -4.833 -1.100 1.00 97.12 332 PHE A O 1
ATOM 2856 N N . VAL A 1 333 ? -14.983 -6.346 0.098 1.00 98.38 333 VAL A N 1
ATOM 2857 C CA . VAL A 1 333 ? -15.729 -6.896 -1.045 1.00 98.38 333 VAL A CA 1
ATOM 2858 C C . VAL A 1 333 ? -16.573 -5.816 -1.716 1.00 98.38 333 VAL A C 1
ATOM 2860 O O . VAL A 1 333 ? -16.523 -5.684 -2.936 1.00 98.38 333 VAL A O 1
ATOM 2863 N N . THR A 1 334 ? -17.296 -5.001 -0.942 1.00 97.81 334 THR A N 1
ATOM 2864 C CA . THR A 1 334 ? -18.095 -3.907 -1.517 1.00 97.81 334 THR A CA 1
ATOM 2865 C C . THR A 1 334 ? -17.247 -2.809 -2.147 1.00 97.81 334 THR A C 1
ATOM 2867 O O . THR A 1 334 ? -17.634 -2.217 -3.148 1.00 97.81 334 THR A O 1
ATOM 2870 N N . TYR A 1 335 ? -16.060 -2.545 -1.603 1.00 97.81 335 TYR A N 1
ATOM 2871 C CA . TYR A 1 335 ? -15.146 -1.590 -2.214 1.00 97.81 335 TYR A CA 1
ATOM 2872 C C . TYR A 1 335 ? -14.616 -2.104 -3.562 1.00 97.81 335 TYR A C 1
ATOM 2874 O O . TYR A 1 335 ? -14.569 -1.347 -4.531 1.00 97.81 335 TYR A O 1
ATOM 2882 N N . ILE A 1 336 ? -14.270 -3.395 -3.652 1.00 97.94 336 ILE A N 1
ATOM 2883 C CA . ILE A 1 336 ? -13.855 -4.014 -4.918 1.00 97.94 336 ILE A CA 1
ATOM 2884 C C . ILE A 1 336 ? -15.002 -4.039 -5.931 1.00 97.94 336 ILE A C 1
ATOM 2886 O O . ILE A 1 336 ? -14.757 -3.808 -7.111 1.00 97.94 336 ILE A O 1
ATOM 2890 N N . SER A 1 337 ? -16.247 -4.299 -5.515 1.00 98.25 337 SER A N 1
ATOM 2891 C CA . SER A 1 337 ? -17.375 -4.302 -6.458 1.00 98.25 337 SER A CA 1
ATOM 2892 C C . SER A 1 337 ? -17.571 -2.930 -7.104 1.00 98.25 337 SER A C 1
ATOM 2894 O O . SER A 1 337 ? -17.720 -2.841 -8.324 1.00 98.25 337 SER A O 1
ATOM 2896 N N . LEU A 1 338 ? -17.472 -1.854 -6.315 1.00 98.06 338 LEU A N 1
ATOM 2897 C CA . LEU A 1 338 ? -17.502 -0.490 -6.837 1.00 98.06 338 LEU A CA 1
ATOM 2898 C C . LEU A 1 338 ? -16.311 -0.209 -7.759 1.00 98.06 338 LEU A C 1
ATOM 2900 O O . LEU A 1 338 ? -16.504 0.347 -8.841 1.00 98.06 338 LEU A O 1
ATOM 2904 N N . SER A 1 339 ? -15.089 -0.583 -7.362 1.00 97.50 339 SER A N 1
ATOM 2905 C CA . SER A 1 339 ? -13.893 -0.314 -8.170 1.00 97.50 339 SER A CA 1
ATOM 2906 C C . SER A 1 339 ? -13.919 -1.064 -9.502 1.00 97.50 339 SER A C 1
ATOM 2908 O O . SER A 1 339 ? -13.588 -0.478 -10.531 1.00 97.50 339 SER A O 1
ATOM 2910 N N . HIS A 1 340 ? -14.396 -2.309 -9.506 1.00 98.12 340 HIS A N 1
ATOM 2911 C CA . HIS A 1 340 ? -14.613 -3.106 -10.708 1.00 98.12 340 HIS A CA 1
ATOM 2912 C C . HIS A 1 340 ? -15.627 -2.440 -11.642 1.00 98.12 340 HIS A C 1
ATOM 2914 O O . HIS A 1 340 ? -15.347 -2.248 -12.823 1.00 98.12 340 HIS A O 1
ATOM 2920 N N . TYR A 1 341 ? -16.779 -2.018 -11.111 1.00 97.75 341 TYR A N 1
ATOM 2921 C CA . TYR A 1 341 ? -17.804 -1.348 -11.911 1.00 97.75 341 TYR A CA 1
ATOM 2922 C C . TYR A 1 341 ? -17.301 -0.037 -12.535 1.00 97.75 341 TYR A C 1
ATOM 2924 O O . TYR A 1 341 ? -17.577 0.246 -13.700 1.00 97.75 341 TYR A O 1
ATOM 2932 N N . VAL A 1 342 ? -16.545 0.763 -11.776 1.00 97.69 342 VAL A N 1
ATOM 2933 C CA . VAL A 1 342 ? -15.968 2.020 -12.274 1.00 97.69 342 VAL A CA 1
ATOM 2934 C C . VAL A 1 342 ? -14.879 1.761 -13.318 1.00 97.69 342 VAL A C 1
ATOM 2936 O O . VAL A 1 342 ? -14.839 2.463 -14.326 1.00 97.69 342 VAL A O 1
ATOM 2939 N N . ALA A 1 343 ? -14.022 0.756 -13.116 1.00 96.31 343 ALA A N 1
ATOM 2940 C CA . ALA A 1 343 ? -12.952 0.410 -14.053 1.00 96.31 343 ALA A CA 1
ATOM 2941 C C . ALA A 1 343 ? -13.486 -0.089 -15.405 1.00 96.31 343 ALA A C 1
ATOM 2943 O O . ALA A 1 343 ? -12.910 0.220 -16.447 1.00 96.31 343 ALA A O 1
ATOM 2944 N N . GLU A 1 344 ? -14.602 -0.819 -15.399 1.00 95.75 344 GLU A N 1
ATOM 2945 C CA . GLU A 1 344 ? -15.253 -1.334 -16.609 1.00 95.75 344 GLU A CA 1
ATOM 2946 C C . GLU A 1 344 ? -16.294 -0.374 -17.211 1.00 95.75 344 GLU A C 1
ATOM 2948 O O . GLU A 1 344 ? -16.986 -0.720 -18.175 1.00 95.75 344 GLU A O 1
ATOM 2953 N N . PHE A 1 345 ? -16.429 0.845 -16.678 1.00 95.06 345 PHE A N 1
ATOM 2954 C CA . PHE A 1 345 ? -17.399 1.806 -17.189 1.00 95.06 345 PHE A CA 1
ATOM 2955 C C . PHE A 1 345 ? -17.094 2.169 -18.655 1.00 95.06 345 PHE A C 1
ATOM 2957 O O . PHE A 1 345 ? -16.007 2.634 -18.992 1.00 95.06 345 PHE A O 1
ATOM 2964 N N . GLU A 1 346 ? -18.065 1.948 -19.552 1.00 88.56 346 GLU A N 1
ATOM 2965 C CA . GLU A 1 346 ? -17.868 2.074 -21.004 1.00 88.56 346 GLU A CA 1
ATOM 2966 C C . GLU A 1 346 ? -17.468 3.501 -21.438 1.00 88.56 346 GLU A C 1
ATOM 2968 O O . GLU A 1 346 ? -18.323 4.366 -21.646 1.00 88.56 346 GLU A O 1
ATOM 2973 N N . LEU A 1 347 ? -16.174 3.713 -21.692 1.00 86.00 347 LEU A N 1
ATOM 2974 C CA . LEU A 1 347 ? -15.631 4.896 -22.362 1.00 86.00 347 LEU A CA 1
ATOM 2975 C C . LEU A 1 347 ? -15.259 4.552 -23.809 1.00 86.00 347 LEU A C 1
ATOM 2977 O O . LEU A 1 347 ? -14.147 4.132 -24.116 1.00 86.00 347 LEU A O 1
ATOM 2981 N N . THR A 1 348 ? -16.215 4.712 -24.724 1.00 84.94 348 THR A N 1
ATOM 2982 C CA . THR A 1 348 ? -15.956 4.534 -26.163 1.00 84.94 348 THR A CA 1
ATOM 2983 C C . THR A 1 348 ? -15.381 5.796 -26.799 1.00 84.94 348 THR A C 1
ATOM 2985 O O . THR A 1 348 ? -15.688 6.905 -26.366 1.00 84.94 348 THR A O 1
ATOM 2988 N N . ASN A 1 349 ? -14.684 5.632 -27.925 1.00 82.50 349 ASN A N 1
ATOM 2989 C CA . ASN A 1 349 ? -14.163 6.717 -28.764 1.00 82.50 349 ASN A CA 1
ATOM 2990 C C . ASN A 1 349 ? -15.166 7.821 -29.108 1.00 82.50 349 ASN A C 1
ATOM 2992 O O . ASN A 1 349 ? -14.754 8.949 -29.341 1.00 82.50 349 ASN A O 1
ATOM 2996 N N . ASN A 1 350 ? -16.464 7.511 -29.131 1.00 84.00 350 ASN A N 1
ATOM 2997 C CA . ASN A 1 350 ? -17.520 8.487 -29.398 1.00 84.00 350 ASN A CA 1
ATOM 2998 C C . ASN A 1 350 ? -17.569 9.619 -28.355 1.00 84.00 350 ASN A C 1
ATOM 3000 O O . ASN A 1 350 ? -18.110 10.679 -28.647 1.00 84.00 350 ASN A O 1
ATOM 3004 N N . PHE A 1 351 ? -17.017 9.404 -27.155 1.00 85.56 351 PHE A N 1
ATOM 3005 C CA . PHE A 1 351 ? -16.893 10.429 -26.115 1.00 85.56 351 PHE A CA 1
ATOM 3006 C C . PHE A 1 351 ? -15.576 11.216 -26.195 1.00 85.56 351 PHE A C 1
ATOM 3008 O O . PHE A 1 351 ? -15.439 12.235 -25.523 1.00 85.56 351 PHE A O 1
ATOM 3015 N N . ILE A 1 352 ? -14.608 10.764 -27.001 1.00 88.50 352 ILE A N 1
ATOM 3016 C CA . ILE A 1 352 ? -13.283 11.381 -27.109 1.00 88.50 352 ILE A CA 1
ATOM 3017 C C . ILE A 1 352 ? -13.303 12.405 -28.244 1.00 88.50 352 ILE A C 1
ATOM 3019 O O . ILE A 1 352 ? -13.530 12.073 -29.408 1.00 88.50 352 ILE A O 1
ATOM 3023 N N . ILE A 1 353 ? -13.032 13.662 -27.905 1.00 87.50 353 ILE A N 1
ATOM 3024 C CA . ILE A 1 353 ? -12.898 14.751 -28.874 1.00 87.50 353 ILE A CA 1
ATOM 3025 C C . ILE A 1 353 ? -11.556 14.581 -29.609 1.00 87.50 353 ILE A C 1
ATOM 3027 O O . ILE A 1 353 ? -10.525 14.442 -28.961 1.00 87.50 353 ILE A O 1
ATOM 3031 N N . PHE A 1 354 ? -11.572 14.591 -30.949 1.00 79.25 354 PHE A N 1
ATOM 3032 C CA . PHE A 1 354 ? -10.387 14.438 -31.817 1.00 79.25 354 PHE A CA 1
ATOM 3033 C C . PHE A 1 354 ? -9.564 13.166 -31.560 1.00 79.25 354 PHE A C 1
ATOM 3035 O O . PHE A 1 354 ? -8.382 13.214 -31.235 1.00 79.25 354 PHE A O 1
ATOM 3042 N N . ASN A 1 355 ? -10.195 12.002 -31.719 1.00 79.62 355 ASN A N 1
ATOM 3043 C CA . ASN A 1 355 ? -9.505 10.735 -31.524 1.00 79.62 355 ASN A CA 1
ATOM 3044 C C . ASN A 1 355 ? -8.678 10.306 -32.755 1.00 79.62 355 ASN A C 1
ATOM 3046 O O . ASN A 1 355 ? -9.238 9.923 -33.784 1.00 79.62 355 ASN A O 1
ATOM 3050 N N . ASP A 1 356 ? -7.351 10.287 -32.606 1.00 82.00 356 ASP A N 1
ATOM 3051 C CA . ASP A 1 356 ? -6.396 9.823 -33.624 1.00 82.00 356 ASP A CA 1
ATOM 3052 C C . ASP A 1 356 ? -6.222 8.293 -33.674 1.00 82.00 356 ASP A C 1
ATOM 3054 O O . ASP A 1 356 ? -5.480 7.774 -34.515 1.00 82.00 356 ASP A O 1
ATOM 3058 N N . LEU A 1 357 ? -6.920 7.534 -32.820 1.00 78.44 357 LEU A N 1
ATOM 3059 C CA . LEU A 1 357 ? -6.867 6.069 -32.782 1.00 78.44 357 LEU A CA 1
ATOM 3060 C C . LEU A 1 357 ? -7.599 5.439 -33.983 1.00 78.44 357 LEU A C 1
ATOM 3062 O O . LEU A 1 357 ? -8.616 4.762 -33.837 1.00 78.44 357 LEU A O 1
ATOM 3066 N N . LYS A 1 358 ? -7.054 5.606 -35.191 1.00 68.81 358 LYS A N 1
ATOM 3067 C CA . LYS A 1 358 ? -7.613 5.112 -36.467 1.00 68.81 358 LYS A CA 1
ATOM 3068 C C . LYS A 1 358 ? -7.790 3.588 -36.538 1.00 68.81 358 LYS A C 1
ATOM 3070 O O . LYS A 1 358 ? -8.576 3.115 -37.350 1.00 68.81 358 LYS A O 1
ATOM 3075 N N . GLY A 1 359 ? -7.060 2.827 -35.716 1.00 68.81 359 GLY A N 1
ATOM 3076 C CA . GLY A 1 359 ? -7.169 1.363 -35.632 1.00 68.81 359 GLY A CA 1
ATOM 3077 C C . GLY A 1 359 ? -8.243 0.859 -34.663 1.00 68.81 359 GLY A C 1
ATOM 3078 O O . GLY A 1 359 ? -8.579 -0.321 -34.677 1.00 68.81 359 GLY A O 1
ATOM 3079 N N . SER A 1 360 ? -8.786 1.740 -33.823 1.00 68.12 360 SER A N 1
ATOM 3080 C CA . SER A 1 360 ? -9.896 1.403 -32.934 1.00 68.12 360 SER A CA 1
ATOM 3081 C C . SER A 1 360 ? -11.227 1.511 -33.689 1.00 68.12 360 SER A C 1
ATOM 3083 O O . SER A 1 360 ? -11.282 2.136 -34.743 1.00 68.12 360 SER A O 1
ATOM 3085 N N . PHE A 1 361 ? -12.282 0.875 -33.171 1.00 65.06 361 PHE A N 1
ATOM 3086 C CA . PHE A 1 361 ? -13.573 0.552 -33.810 1.00 65.06 361 PHE A CA 1
ATOM 3087 C C . PHE A 1 361 ? -14.328 1.638 -34.626 1.00 65.06 361 PHE A C 1
ATOM 3089 O O . PHE A 1 361 ? -15.397 1.352 -35.152 1.00 65.06 361 PHE A O 1
ATOM 3096 N N . ASN A 1 362 ? -13.809 2.855 -34.779 1.00 66.12 362 ASN A N 1
ATOM 3097 C CA . ASN A 1 362 ? -14.408 3.961 -35.533 1.00 66.12 362 ASN A CA 1
ATOM 3098 C C . ASN A 1 362 ? -14.618 3.660 -37.026 1.00 66.12 362 ASN A C 1
ATOM 3100 O O . ASN A 1 362 ? -15.526 4.223 -37.628 1.00 66.12 362 ASN A O 1
ATOM 3104 N N . ASN A 1 363 ? -13.808 2.774 -37.616 1.00 73.81 363 ASN A N 1
ATOM 3105 C CA . ASN A 1 363 ? -13.938 2.388 -39.028 1.00 73.81 363 ASN A CA 1
ATOM 3106 C C . ASN A 1 363 ? -14.849 1.167 -39.245 1.00 73.81 363 ASN A C 1
ATOM 3108 O O . ASN A 1 363 ? -15.067 0.767 -40.388 1.00 73.81 363 ASN A O 1
ATOM 3112 N N . TYR A 1 364 ? -15.366 0.561 -38.171 1.00 75.94 364 TYR A N 1
ATOM 3113 C CA . TYR A 1 364 ? -16.242 -0.604 -38.242 1.00 75.94 364 TYR A CA 1
ATOM 3114 C C . TYR A 1 364 ? -17.686 -0.209 -37.923 1.00 75.94 364 TYR A C 1
ATOM 3116 O O . TYR A 1 364 ? -17.959 0.559 -37.000 1.00 75.94 364 TYR A O 1
ATOM 3124 N N . ASN A 1 365 ? -18.634 -0.766 -38.678 1.00 79.00 365 ASN A N 1
ATOM 3125 C CA . ASN A 1 365 ? -20.057 -0.575 -38.416 1.00 79.00 365 ASN A CA 1
ATOM 3126 C C . ASN A 1 365 ? -20.461 -1.331 -37.141 1.00 79.00 365 ASN A C 1
ATOM 3128 O O . ASN A 1 365 ? -20.757 -2.525 -37.177 1.00 79.00 365 ASN A O 1
ATOM 3132 N N . ASN A 1 366 ? -20.488 -0.626 -36.013 1.00 78.88 366 ASN A N 1
ATOM 3133 C CA . ASN A 1 366 ? -20.870 -1.183 -34.719 1.00 78.88 366 ASN A CA 1
ATOM 3134 C C . ASN A 1 366 ? -22.391 -1.134 -34.513 1.00 78.88 366 ASN A C 1
ATOM 3136 O O . ASN A 1 366 ? -22.925 -0.168 -33.965 1.00 78.88 366 ASN A O 1
ATOM 3140 N N . PHE A 1 367 ? -23.095 -2.197 -34.897 1.00 80.94 367 PHE A N 1
ATOM 3141 C CA . PHE A 1 367 ? -24.503 -2.379 -34.539 1.00 80.94 367 PHE A CA 1
ATOM 3142 C C . PHE A 1 367 ? -24.614 -3.106 -33.191 1.00 80.94 367 PHE A C 1
ATOM 3144 O O . PHE A 1 367 ? -24.320 -4.294 -33.094 1.00 80.94 367 PHE A O 1
ATOM 3151 N N . LYS A 1 368 ? -25.039 -2.396 -32.135 1.00 81.81 368 LYS A N 1
ATOM 3152 C CA . LYS A 1 368 ? -25.401 -3.010 -30.844 1.00 81.81 368 LYS A CA 1
ATOM 3153 C C . LYS A 1 368 ? -26.882 -3.407 -30.869 1.00 81.81 368 LYS A C 1
ATOM 3155 O O . LYS A 1 368 ? -27.718 -2.596 -31.252 1.00 81.81 368 LYS A O 1
ATOM 3160 N N . SER A 1 369 ? -27.220 -4.607 -30.394 1.00 81.12 369 SER A N 1
ATOM 3161 C CA . SER A 1 369 ? -28.600 -5.128 -30.312 1.00 81.12 369 SER A CA 1
ATOM 3162 C C . SER A 1 369 ? -29.431 -4.546 -29.157 1.00 81.12 369 SER A C 1
ATOM 3164 O O . SER A 1 369 ? -30.440 -5.127 -28.763 1.00 81.12 369 SER A O 1
ATOM 3166 N N . ASN A 1 370 ? -28.997 -3.432 -28.567 1.00 82.19 370 ASN A N 1
ATOM 3167 C CA . ASN A 1 370 ? -29.646 -2.853 -27.395 1.00 82.19 370 ASN A CA 1
ATOM 3168 C C . ASN A 1 370 ? -30.803 -1.928 -27.803 1.00 82.19 370 ASN A C 1
ATOM 3170 O O . ASN A 1 370 ? -30.910 -1.514 -28.957 1.00 82.19 370 ASN A O 1
ATOM 3174 N N . ILE A 1 371 ? -31.651 -1.577 -26.829 1.00 83.69 371 ILE A N 1
ATOM 3175 C CA . ILE A 1 371 ? -32.768 -0.636 -26.996 1.00 83.69 371 ILE A CA 1
ATOM 3176 C C . ILE A 1 371 ? -32.278 0.643 -27.699 1.00 83.69 371 ILE A C 1
ATOM 3178 O O . ILE A 1 371 ? -31.259 1.229 -27.319 1.00 83.69 371 ILE A O 1
ATOM 3182 N N . SER A 1 372 ? -33.008 1.074 -28.732 1.00 81.38 372 SER A N 1
ATOM 3183 C CA . SER A 1 372 ? -32.756 2.343 -29.423 1.00 81.38 372 SER A CA 1
ATOM 3184 C C . SER A 1 372 ? -32.803 3.516 -28.433 1.00 81.38 372 SER A C 1
ATOM 3186 O O . SER A 1 372 ? -33.555 3.463 -27.468 1.00 81.38 372 SER A O 1
ATOM 3188 N N . TYR A 1 373 ? -32.042 4.587 -28.688 1.00 88.94 373 TYR A N 1
ATOM 3189 C CA . TYR A 1 373 ? -31.831 5.728 -27.771 1.00 88.94 373 TYR A CA 1
ATOM 3190 C C . TYR A 1 373 ? -30.869 5.456 -26.597 1.00 88.94 373 TYR A C 1
ATOM 3192 O O . TYR A 1 373 ? -31.190 5.687 -25.431 1.00 88.94 373 TYR A O 1
ATOM 3200 N N . TYR A 1 374 ? -29.635 5.044 -26.915 1.00 89.25 374 TYR A N 1
ATOM 3201 C CA . TYR A 1 374 ? -28.576 4.768 -25.931 1.00 89.25 374 TYR A CA 1
ATOM 3202 C C . TYR A 1 374 ? -28.382 5.880 -24.884 1.00 89.25 374 TYR A C 1
ATOM 3204 O O . TYR A 1 374 ? -28.340 5.592 -23.692 1.00 89.25 374 TYR A O 1
ATOM 3212 N N . ILE A 1 375 ? -28.303 7.143 -25.319 1.00 92.56 375 ILE A N 1
ATOM 3213 C CA . ILE A 1 375 ? -28.038 8.292 -24.435 1.00 92.56 375 ILE A CA 1
ATOM 3214 C C . ILE A 1 375 ? -29.224 8.597 -23.509 1.00 92.56 375 ILE A C 1
ATOM 3216 O O . ILE A 1 375 ? -29.011 9.054 -22.394 1.00 92.56 375 ILE A O 1
ATOM 3220 N N . LEU A 1 376 ? -30.462 8.356 -23.948 1.00 93.44 376 LEU A N 1
ATOM 3221 C CA . LEU A 1 376 ? -31.657 8.695 -23.166 1.00 93.44 376 LEU A CA 1
ATOM 3222 C C . LEU A 1 376 ? -32.088 7.572 -22.222 1.00 93.44 376 LEU A C 1
ATOM 3224 O O . LEU A 1 376 ? -32.650 7.852 -21.171 1.00 93.44 376 LEU A O 1
ATOM 3228 N N . VAL A 1 377 ? -31.854 6.313 -22.598 1.00 94.25 377 VAL A N 1
ATOM 3229 C CA . VAL A 1 377 ? -32.334 5.152 -21.837 1.00 94.25 377 VAL A CA 1
ATOM 3230 C C . VAL A 1 377 ? -31.169 4.449 -21.147 1.00 94.25 377 VAL A C 1
ATOM 3232 O O . VAL A 1 377 ? -31.078 4.444 -19.925 1.00 94.25 377 VAL A O 1
ATOM 3235 N N . ILE A 1 378 ? -30.239 3.882 -21.916 1.00 93.38 378 ILE A N 1
ATOM 3236 C CA . ILE A 1 378 ? -29.219 2.957 -21.393 1.00 93.38 378 ILE A CA 1
ATOM 3237 C C . ILE A 1 378 ? -28.195 3.673 -20.508 1.00 93.38 378 ILE A C 1
ATOM 3239 O O . ILE A 1 378 ? -27.860 3.188 -19.429 1.00 93.38 378 ILE A O 1
ATOM 3243 N N . LEU A 1 379 ? -27.685 4.817 -20.959 1.00 93.00 379 LEU A N 1
ATOM 3244 C CA . LEU A 1 379 ? -26.649 5.558 -20.248 1.00 93.00 379 LEU A CA 1
ATOM 3245 C C . LEU A 1 379 ? -27.142 6.085 -18.883 1.00 93.00 379 LEU A C 1
ATOM 3247 O O . LEU A 1 379 ? -26.453 5.836 -17.894 1.00 93.00 379 LEU A O 1
ATOM 3251 N N . PRO A 1 380 ? -28.340 6.689 -18.757 1.00 95.94 380 PRO A N 1
ATOM 3252 C CA . PRO A 1 380 ? -28.902 7.050 -17.458 1.00 95.94 380 PRO A CA 1
ATOM 3253 C C . PRO A 1 380 ? -29.094 5.852 -16.529 1.00 95.94 380 PRO A C 1
ATOM 3255 O O . PRO A 1 380 ? -28.755 5.957 -15.356 1.00 95.94 380 PRO A O 1
ATOM 3258 N N . PHE A 1 381 ? -29.551 4.693 -17.026 1.00 96.06 381 PHE A N 1
ATOM 3259 C CA . PHE A 1 381 ? -29.644 3.478 -16.202 1.00 96.06 381 PHE A CA 1
ATOM 3260 C C . PHE A 1 381 ? -28.285 3.039 -15.642 1.00 96.06 381 PHE A C 1
ATOM 3262 O O . PHE A 1 381 ? -28.200 2.688 -14.466 1.00 96.06 381 PHE A O 1
ATOM 3269 N N . LYS A 1 382 ? -27.209 3.123 -16.436 1.00 95.62 382 LYS A N 1
ATOM 3270 C CA . LYS A 1 382 ? -25.842 2.867 -15.949 1.00 95.62 382 LYS A CA 1
ATOM 3271 C C . LYS A 1 382 ? -25.414 3.867 -14.871 1.00 95.62 382 LYS A C 1
ATOM 3273 O O . LYS A 1 382 ? -24.789 3.474 -13.889 1.00 95.62 382 LYS A O 1
ATOM 3278 N N . PHE A 1 383 ? -25.767 5.145 -15.011 1.00 97.38 383 PHE A N 1
ATOM 3279 C CA . PHE A 1 383 ? -25.503 6.146 -13.972 1.00 97.38 383 PHE A CA 1
ATOM 3280 C C . PHE A 1 383 ? -26.327 5.904 -12.701 1.00 97.38 383 PHE A C 1
ATOM 3282 O O . PHE A 1 383 ? -25.790 6.025 -11.605 1.00 97.38 383 PHE A O 1
ATOM 3289 N N . PHE A 1 384 ? -27.594 5.497 -12.814 1.00 98.12 384 PHE A N 1
ATOM 3290 C CA . PHE A 1 384 ? -28.402 5.118 -11.651 1.00 98.12 384 PHE A CA 1
ATOM 3291 C C . PHE A 1 384 ? -27.807 3.920 -10.909 1.00 98.12 384 PHE A C 1
ATOM 3293 O O . PHE A 1 384 ? -27.725 3.951 -9.683 1.00 98.12 384 PHE A O 1
ATOM 3300 N N . TYR A 1 385 ? -27.347 2.899 -11.635 1.00 97.94 385 TYR A N 1
ATOM 3301 C CA . TYR A 1 385 ? -26.661 1.759 -11.027 1.00 97.94 385 TYR A CA 1
ATOM 3302 C C . TYR A 1 385 ? -25.343 2.173 -10.356 1.00 97.94 385 TYR A C 1
ATOM 3304 O O . TYR A 1 385 ? -25.058 1.741 -9.245 1.00 97.94 385 TYR A O 1
ATOM 3312 N N . TRP A 1 386 ? -24.576 3.077 -10.975 1.00 98.12 386 TRP A N 1
ATOM 3313 C CA . TRP A 1 386 ? -23.358 3.622 -10.370 1.00 98.12 386 TRP A CA 1
ATOM 3314 C C . TRP A 1 386 ? -23.630 4.339 -9.044 1.00 98.12 386 TRP A C 1
ATOM 3316 O O . TRP A 1 386 ? -22.941 4.106 -8.053 1.00 98.12 386 TRP A O 1
ATOM 3326 N N . ILE A 1 387 ? -24.658 5.194 -9.018 1.00 98.38 387 ILE A N 1
ATOM 3327 C CA . ILE A 1 387 ? -25.088 5.908 -7.811 1.00 98.38 387 ILE A CA 1
ATOM 3328 C C . ILE A 1 387 ? -25.538 4.912 -6.739 1.00 98.38 387 ILE A C 1
ATOM 3330 O O . ILE A 1 387 ? -25.213 5.096 -5.568 1.00 98.38 387 ILE A O 1
ATOM 3334 N N . TYR A 1 388 ? -26.257 3.854 -7.124 1.00 98.44 388 TYR A N 1
ATOM 3335 C CA . TYR A 1 388 ? -26.647 2.786 -6.208 1.00 98.44 388 TYR A CA 1
ATOM 3336 C C . TYR A 1 388 ? -25.431 2.093 -5.581 1.00 98.44 388 TYR A C 1
ATOM 3338 O O . TYR A 1 388 ? -25.373 2.001 -4.357 1.00 98.44 388 TYR A O 1
ATOM 3346 N N . GLU A 1 389 ? -24.451 1.662 -6.382 1.00 98.31 389 GLU A N 1
ATOM 3347 C CA . GLU A 1 389 ? -23.218 1.040 -5.878 1.00 98.31 389 GLU A CA 1
ATOM 3348 C C . GLU A 1 389 ? -22.483 1.983 -4.918 1.00 98.31 389 GLU A C 1
ATOM 3350 O O . GLU A 1 389 ? -22.130 1.598 -3.805 1.00 98.31 389 GLU A O 1
ATOM 3355 N N . LEU A 1 390 ? -22.333 3.259 -5.284 1.00 98.31 390 LEU A N 1
ATOM 3356 C CA . LEU A 1 390 ? -21.709 4.263 -4.420 1.00 98.31 390 LEU A CA 1
ATOM 3357 C C . LEU A 1 390 ? -22.460 4.416 -3.086 1.00 98.31 390 LEU A C 1
ATOM 3359 O O . LEU A 1 390 ? -21.846 4.355 -2.023 1.00 98.31 390 LEU A O 1
ATOM 3363 N N . LEU A 1 391 ? -23.784 4.573 -3.105 1.00 98.50 391 LEU A N 1
ATOM 3364 C CA . LEU A 1 391 ? -24.575 4.706 -1.876 1.00 98.50 391 LEU A CA 1
ATOM 3365 C C . LEU A 1 391 ? -24.531 3.437 -1.015 1.00 98.50 391 LEU A C 1
ATOM 3367 O O . LEU A 1 391 ? -24.416 3.530 0.208 1.00 98.50 391 LEU A O 1
ATOM 3371 N N . HIS A 1 392 ? -24.596 2.261 -1.641 1.00 98.38 392 HIS A N 1
ATOM 3372 C CA . HIS A 1 392 ? -24.509 0.975 -0.957 1.00 98.38 392 HIS A CA 1
ATOM 3373 C C . HIS A 1 392 ? -23.142 0.791 -0.284 1.00 98.38 392 HIS A C 1
ATOM 3375 O O . HIS A 1 392 ? -23.090 0.448 0.899 1.00 98.38 392 HIS A O 1
ATOM 3381 N N . THR A 1 393 ? -22.044 1.088 -0.990 1.00 98.25 393 THR A N 1
ATOM 3382 C CA . THR A 1 393 ? -20.691 1.042 -0.411 1.00 98.25 393 THR A CA 1
ATOM 3383 C C . THR A 1 393 ? -20.531 2.025 0.744 1.00 98.25 393 THR A C 1
ATOM 3385 O O . THR A 1 393 ? -20.047 1.628 1.801 1.00 98.25 393 THR A O 1
ATOM 3388 N N . LEU A 1 394 ? -20.995 3.272 0.607 1.00 98.25 394 LEU A N 1
ATOM 3389 C CA . LEU A 1 394 ? -20.924 4.271 1.675 1.00 98.25 394 LEU A CA 1
ATOM 3390 C C . LEU A 1 394 ? -21.683 3.807 2.920 1.00 98.25 394 LEU A C 1
ATOM 3392 O O . LEU A 1 394 ? -21.140 3.847 4.025 1.00 98.25 394 LEU A O 1
ATOM 3396 N N . PHE A 1 395 ? -22.918 3.327 2.759 1.00 98.50 395 PHE A N 1
ATOM 3397 C CA . PHE A 1 395 ? -23.716 2.815 3.873 1.00 98.50 395 PHE A CA 1
ATOM 3398 C C . PHE A 1 395 ? -23.030 1.640 4.575 1.00 98.50 395 PHE A C 1
ATOM 3400 O O . PHE A 1 395 ? -22.939 1.598 5.804 1.00 98.50 395 PHE A O 1
ATOM 3407 N N . LEU A 1 396 ? -22.533 0.677 3.804 1.00 98.31 396 LEU A N 1
ATOM 3408 C CA . LEU A 1 396 ? -21.942 -0.529 4.358 1.00 98.31 396 LEU A CA 1
ATOM 3409 C C . LEU A 1 396 ? -20.597 -0.230 5.030 1.00 98.31 396 LEU A C 1
ATOM 3411 O O . LEU A 1 396 ? -20.403 -0.633 6.171 1.00 98.31 396 LEU A O 1
ATOM 3415 N N . VAL A 1 397 ? -19.710 0.546 4.405 1.00 98.06 397 VAL A N 1
ATOM 3416 C CA . VAL A 1 397 ? -18.427 0.934 5.012 1.00 98.06 397 VAL A CA 1
ATOM 3417 C C . VAL A 1 397 ? -18.646 1.728 6.299 1.00 98.06 397 VAL A C 1
ATOM 3419 O O . VAL A 1 397 ? -18.072 1.380 7.328 1.00 98.06 397 VAL A O 1
ATOM 3422 N N . THR A 1 398 ? -19.525 2.735 6.297 1.00 98.12 398 THR A N 1
ATOM 3423 C CA . THR A 1 398 ? -19.781 3.546 7.502 1.00 98.12 398 THR A CA 1
ATOM 3424 C C . THR A 1 398 ? -20.421 2.743 8.637 1.00 98.12 398 THR A C 1
ATOM 3426 O O . THR A 1 398 ? -19.949 2.802 9.775 1.00 98.12 398 THR A O 1
ATOM 3429 N N . SER A 1 399 ? -21.457 1.948 8.352 1.00 98.31 399 SER A N 1
ATOM 3430 C CA . SER A 1 399 ? -22.146 1.154 9.378 1.00 98.31 399 SER A CA 1
ATOM 3431 C C . SER A 1 399 ? -21.258 0.053 9.963 1.00 98.31 399 SER A C 1
ATOM 3433 O O . SER A 1 399 ? -21.215 -0.120 11.183 1.00 98.31 399 SER A O 1
ATOM 3435 N N . GLN A 1 400 ? -20.515 -0.668 9.119 1.00 98.25 400 GLN A N 1
ATOM 3436 C CA . GLN A 1 400 ? -19.630 -1.742 9.567 1.00 98.25 400 GLN A CA 1
ATOM 3437 C C . GLN A 1 400 ? -18.407 -1.206 10.314 1.00 98.25 400 GLN A C 1
ATOM 3439 O O . GLN A 1 400 ? -17.996 -1.828 11.294 1.00 98.25 400 GLN A O 1
ATOM 3444 N N . PHE A 1 401 ? -17.869 -0.047 9.915 1.00 98.25 401 PHE A N 1
ATOM 3445 C CA . PHE A 1 401 ? -16.798 0.642 10.636 1.00 98.25 401 PHE A CA 1
ATOM 3446 C C . PHE A 1 401 ? -17.216 0.961 12.075 1.00 98.25 401 PHE A C 1
ATOM 3448 O O . PHE A 1 401 ? -16.579 0.495 13.019 1.00 98.25 401 PHE A O 1
ATOM 3455 N N . VAL A 1 402 ? -18.337 1.670 12.263 1.00 98.31 402 VAL A N 1
ATOM 3456 C CA . VAL A 1 402 ? -18.832 2.024 13.606 1.00 98.31 402 VAL A CA 1
ATOM 3457 C C . VAL A 1 402 ? -19.109 0.769 14.429 1.00 98.31 402 VAL A C 1
ATOM 3459 O O . VAL A 1 402 ? -18.694 0.671 15.584 1.00 98.31 402 VAL A O 1
ATOM 3462 N N . ALA A 1 403 ? -19.770 -0.223 13.830 1.00 98.25 403 ALA A N 1
ATOM 3463 C CA . ALA A 1 403 ? -20.121 -1.448 14.526 1.00 98.25 403 ALA A CA 1
ATOM 3464 C C . ALA A 1 403 ? -18.878 -2.261 14.937 1.00 98.25 403 ALA A C 1
ATOM 3466 O O . ALA A 1 403 ? -18.899 -2.901 15.990 1.00 98.25 403 ALA A O 1
ATOM 3467 N N . PHE A 1 404 ? -17.805 -2.260 14.137 1.00 98.19 404 PHE A N 1
ATOM 3468 C CA . PHE A 1 404 ? -16.540 -2.916 14.478 1.00 98.19 404 PHE A CA 1
ATOM 3469 C C . PHE A 1 404 ? -15.945 -2.322 15.760 1.00 98.19 404 PHE A C 1
ATOM 3471 O O . PHE A 1 404 ? -15.765 -3.051 16.733 1.00 98.19 404 PHE A O 1
ATOM 3478 N N . PHE A 1 405 ? -15.729 -1.005 15.810 1.00 97.81 405 PHE A N 1
ATOM 3479 C CA . PHE A 1 405 ? -15.142 -0.351 16.986 1.00 97.81 405 PHE A CA 1
ATOM 3480 C C . PHE A 1 405 ? -16.039 -0.431 18.223 1.00 97.81 405 PHE A C 1
ATOM 3482 O O . PHE A 1 405 ? -15.557 -0.721 19.321 1.00 97.81 405 PHE A O 1
ATOM 3489 N N . ALA A 1 406 ? -17.348 -0.235 18.043 1.00 98.06 406 ALA A N 1
ATOM 3490 C CA . ALA A 1 406 ? -18.311 -0.299 19.135 1.00 98.06 406 ALA A CA 1
ATOM 3491 C C . ALA A 1 406 ? -18.372 -1.691 19.779 1.00 98.06 406 ALA A C 1
ATOM 3493 O O . ALA A 1 406 ? -18.546 -1.790 20.988 1.00 98.06 406 ALA A O 1
ATOM 3494 N N . ILE A 1 407 ? -18.218 -2.771 19.004 1.00 97.62 407 ILE A N 1
ATOM 3495 C CA . ILE A 1 407 ? -18.243 -4.127 19.566 1.00 97.62 407 ILE A CA 1
ATOM 3496 C C . ILE A 1 407 ? -16.873 -4.542 20.100 1.00 97.62 407 ILE A C 1
ATOM 3498 O O . ILE A 1 407 ? -16.804 -5.036 21.221 1.00 97.62 407 ILE A O 1
ATOM 3502 N N . VAL A 1 408 ? -15.801 -4.364 19.321 1.00 97.62 408 VAL A N 1
ATOM 3503 C CA . VAL A 1 408 ? -14.461 -4.866 19.675 1.00 97.62 408 VAL A CA 1
ATOM 3504 C C . VAL A 1 408 ? -13.904 -4.171 20.912 1.00 97.62 408 VAL A C 1
ATOM 3506 O O . VAL A 1 408 ? -13.377 -4.845 21.790 1.00 97.62 408 VAL A O 1
ATOM 3509 N N . PHE A 1 409 ? -14.020 -2.846 20.990 1.00 96.81 409 PHE A N 1
ATOM 3510 C CA . PHE A 1 409 ? -13.448 -2.084 22.097 1.00 96.81 409 PHE A CA 1
ATOM 3511 C C . PHE A 1 409 ? -14.514 -1.787 23.143 1.00 96.81 409 PHE A C 1
ATOM 3513 O O . PHE A 1 409 ? -14.456 -2.305 24.254 1.00 96.81 409 PHE A O 1
ATOM 3520 N N . TRP A 1 410 ? -15.526 -1.004 22.772 1.00 98.06 410 TRP A N 1
ATOM 3521 C CA . TRP A 1 410 ? -16.456 -0.447 23.749 1.00 98.06 410 TRP A CA 1
ATOM 3522 C C . TRP A 1 410 ? -17.305 -1.518 24.450 1.00 98.06 410 TRP A C 1
ATOM 3524 O O . TRP A 1 410 ? -17.280 -1.610 25.673 1.00 98.06 410 TRP A O 1
ATOM 3534 N N . LEU A 1 411 ? -18.010 -2.376 23.704 1.00 97.94 411 LEU A N 1
ATOM 3535 C CA . LEU A 1 411 ? -18.913 -3.374 24.287 1.00 97.94 411 LEU A CA 1
ATOM 3536 C C . LEU A 1 411 ? -18.162 -4.458 25.066 1.00 97.94 411 LEU A C 1
ATOM 3538 O O . LEU A 1 411 ? -18.642 -4.912 26.099 1.00 97.94 411 LEU A O 1
ATOM 3542 N N . ILE A 1 412 ? -17.014 -4.916 24.562 1.00 97.06 412 ILE A N 1
ATOM 3543 C CA . ILE A 1 412 ? -16.244 -5.966 25.234 1.00 97.06 412 ILE A CA 1
ATOM 3544 C C . ILE A 1 412 ? -15.688 -5.455 26.552 1.00 97.06 412 ILE A C 1
ATOM 3546 O O . ILE A 1 412 ? -15.893 -6.113 27.567 1.00 97.06 412 ILE A O 1
ATOM 3550 N N . LEU A 1 413 ? -15.056 -4.283 26.567 1.00 96.94 413 LEU A N 1
ATOM 3551 C CA . LEU A 1 413 ? -14.548 -3.719 27.813 1.00 96.94 413 LEU A CA 1
ATOM 3552 C C . LEU A 1 413 ? -15.700 -3.436 28.774 1.00 96.94 413 LEU A C 1
ATOM 3554 O O . LEU A 1 413 ? -15.671 -3.930 29.890 1.00 96.94 413 LEU A O 1
ATOM 3558 N N . PHE A 1 414 ?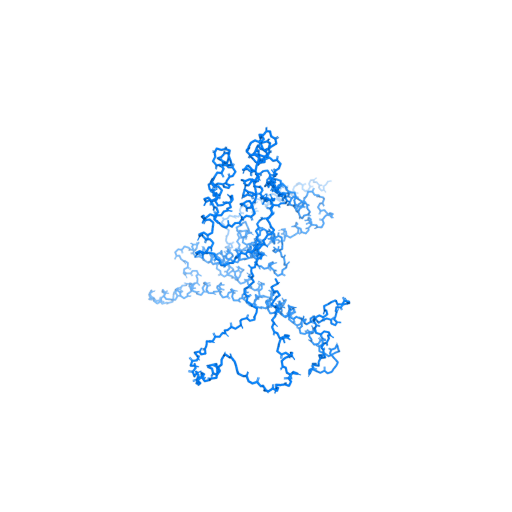 -16.792 -2.828 28.306 1.00 97.94 414 PHE A N 1
ATOM 3559 C CA . PHE A 1 414 ? -17.984 -2.601 29.127 1.00 97.94 414 PHE A CA 1
ATOM 3560 C C . PHE A 1 414 ? -18.548 -3.874 29.791 1.00 97.94 414 PHE A C 1
ATOM 3562 O O . PHE A 1 414 ? -19.079 -3.811 30.896 1.00 97.94 414 PHE A O 1
ATOM 3569 N N . LEU A 1 415 ? -18.466 -5.035 29.132 1.00 97.81 415 LEU A N 1
ATOM 3570 C CA . LEU A 1 415 ? -18.966 -6.298 29.687 1.00 97.81 415 LEU A CA 1
ATOM 3571 C C . LEU A 1 415 ? -18.015 -6.952 30.697 1.00 97.81 415 LEU A C 1
ATOM 3573 O O . LEU A 1 415 ? -18.486 -7.725 31.530 1.00 97.81 415 LEU A O 1
ATOM 3577 N N . TYR A 1 416 ? -16.707 -6.702 30.603 1.00 97.56 416 TYR A N 1
ATOM 3578 C CA . TYR A 1 416 ? -15.690 -7.419 31.384 1.00 97.56 416 TYR A CA 1
ATOM 3579 C C . TYR A 1 416 ? -14.880 -6.530 32.334 1.00 97.56 416 TYR A C 1
ATOM 3581 O O . TYR A 1 416 ? -14.139 -7.057 33.163 1.00 97.56 416 TYR A O 1
ATOM 3589 N N . THR A 1 417 ? -15.035 -5.211 32.265 1.00 97.62 417 THR A N 1
ATOM 3590 C CA . THR A 1 417 ? -14.430 -4.243 33.181 1.00 97.62 417 THR A CA 1
ATOM 3591 C C . THR A 1 417 ? -15.511 -3.363 33.804 1.00 97.62 417 THR A C 1
ATOM 3593 O O . THR A 1 417 ? -16.583 -3.150 33.239 1.00 97.62 417 THR A O 1
ATOM 3596 N N . PHE A 1 418 ? -15.262 -2.883 35.021 1.00 97.56 418 PHE A N 1
ATOM 3597 C CA . PHE A 1 418 ? -16.160 -1.968 35.717 1.00 97.56 418 PHE A CA 1
ATOM 3598 C C . PHE A 1 418 ? -15.380 -1.104 36.704 1.00 97.56 418 PHE A C 1
ATOM 3600 O O . PHE A 1 418 ? -14.331 -1.504 37.212 1.00 97.56 418 PHE A O 1
ATOM 3607 N N . PHE A 1 419 ? -15.930 0.065 37.016 1.00 97.69 419 PHE A N 1
ATOM 3608 C CA . PHE A 1 419 ? -15.398 0.937 38.055 1.00 97.69 419 PHE A CA 1
ATOM 3609 C C . PHE A 1 419 ? -16.104 0.686 39.383 1.00 97.69 419 PHE A C 1
ATOM 3611 O O . PHE A 1 419 ? -17.329 0.561 39.456 1.00 97.69 419 PHE A O 1
ATOM 3618 N N . VAL A 1 420 ? -15.318 0.624 40.454 1.00 97.62 420 VAL A N 1
ATOM 3619 C CA . VAL A 1 420 ? -15.833 0.482 41.816 1.00 97.62 420 VAL A CA 1
ATOM 3620 C C . VAL A 1 420 ? -16.252 1.857 42.337 1.00 97.62 420 VAL A C 1
ATOM 3622 O O . VAL A 1 420 ? -15.481 2.813 42.297 1.00 97.62 420 VAL A O 1
ATOM 3625 N N . ILE A 1 421 ? -17.486 1.957 42.840 1.00 97.81 421 ILE A N 1
ATOM 3626 C CA . ILE A 1 421 ? -18.038 3.198 43.411 1.00 97.81 421 ILE A CA 1
ATOM 3627 C C . ILE A 1 421 ? -17.409 3.546 44.771 1.00 97.81 421 ILE A C 1
ATOM 3629 O O . ILE A 1 421 ? -17.357 4.714 45.165 1.00 97.81 421 ILE A O 1
ATOM 3633 N N . GLU A 1 422 ? -16.961 2.527 45.506 1.00 96.81 422 GLU A N 1
ATOM 3634 C CA . GLU A 1 422 ? -16.402 2.666 46.845 1.00 96.81 422 GLU A CA 1
ATOM 3635 C C . GLU A 1 422 ? -15.056 3.387 46.802 1.00 96.81 422 GLU A C 1
ATOM 3637 O O . GLU A 1 422 ? -14.156 3.050 46.034 1.00 96.81 422 GLU A O 1
ATOM 3642 N N . LYS A 1 423 ? -14.923 4.402 47.657 1.00 96.25 423 LYS A N 1
ATOM 3643 C CA . LYS A 1 423 ? -13.704 5.194 47.786 1.00 96.25 423 LYS A CA 1
ATOM 3644 C C . LYS A 1 423 ? -12.966 4.773 49.039 1.00 96.25 423 LYS A C 1
ATOM 3646 O O . LYS A 1 423 ? -13.549 4.742 50.118 1.00 96.25 423 LYS A O 1
ATOM 3651 N N . PHE A 1 424 ? -11.667 4.539 48.903 1.00 95.50 424 PHE A N 1
ATOM 3652 C CA . PHE A 1 424 ? -10.794 4.321 50.054 1.00 95.50 424 PHE A CA 1
ATOM 3653 C C . PHE A 1 424 ? -10.463 5.628 50.791 1.00 95.50 424 PHE A C 1
ATOM 3655 O O . PHE A 1 424 ? -10.214 5.608 51.993 1.00 95.50 424 PHE A O 1
ATOM 3662 N N . GLU A 1 425 ? -10.502 6.775 50.101 1.00 94.88 425 GLU A N 1
ATOM 3663 C CA . GLU A 1 425 ? -10.113 8.069 50.666 1.00 94.88 425 GLU A CA 1
ATOM 3664 C C . GLU A 1 425 ? -11.083 9.205 50.298 1.00 94.88 425 GLU A C 1
ATOM 3666 O O . GLU A 1 425 ? -11.337 9.481 49.127 1.00 94.88 425 GLU A O 1
ATOM 3671 N N . ASP A 1 426 ? -11.546 9.944 51.314 1.00 94.56 426 ASP A N 1
ATOM 3672 C CA . ASP A 1 426 ? -12.469 11.088 51.173 1.00 94.56 426 ASP A CA 1
ATOM 3673 C C . ASP A 1 426 ? -11.830 12.449 51.535 1.00 94.56 426 ASP A C 1
ATOM 3675 O O . ASP A 1 426 ? -12.500 13.473 51.725 1.00 94.56 426 ASP A O 1
ATOM 3679 N N . PHE A 1 427 ? -10.499 12.500 51.602 1.00 96.31 427 PHE A N 1
ATOM 3680 C CA . PHE A 1 427 ? -9.722 13.656 52.061 1.00 96.31 427 PHE A CA 1
ATOM 3681 C C . PHE A 1 427 ? -10.031 14.973 51.322 1.00 96.31 427 PHE A C 1
ATOM 3683 O O . PHE A 1 427 ? -10.127 16.044 51.937 1.00 96.31 427 PHE A O 1
ATOM 3690 N N . PHE A 1 428 ? -10.236 14.919 50.001 1.00 96.06 428 PHE A N 1
ATOM 3691 C CA . PHE A 1 428 ? -10.492 16.113 49.190 1.00 96.06 428 PHE A CA 1
ATOM 3692 C C . PHE A 1 428 ? -11.786 16.840 49.565 1.00 96.06 428 PHE A C 1
ATOM 3694 O O . PHE A 1 428 ? -11.847 18.069 49.454 1.00 96.06 428 PHE A O 1
ATOM 3701 N N . LYS A 1 429 ? -12.802 16.119 50.051 1.00 95.62 429 LYS A N 1
ATOM 3702 C CA . LYS A 1 429 ? -14.080 16.709 50.471 1.00 95.62 429 LYS A CA 1
ATOM 3703 C C . LYS A 1 429 ? -13.876 17.661 51.650 1.00 95.62 429 LYS A C 1
ATOM 3705 O O . LYS A 1 429 ? -14.313 18.812 51.601 1.00 95.62 429 LYS A O 1
ATOM 3710 N N . TYR A 1 430 ? -13.130 17.217 52.660 1.00 95.50 430 TYR A N 1
ATOM 3711 C CA . TYR A 1 430 ? -12.802 18.021 53.838 1.00 95.50 430 TYR A CA 1
ATOM 3712 C C . TYR A 1 430 ? -11.911 19.217 53.494 1.00 95.50 430 TYR A C 1
ATOM 3714 O O . TYR A 1 430 ? -12.191 20.344 53.911 1.00 95.50 430 TYR A O 1
ATOM 3722 N N . LYS A 1 431 ? -10.879 19.011 52.663 1.00 95.94 431 LYS A N 1
ATOM 3723 C CA . LYS A 1 431 ? -10.011 20.108 52.207 1.00 95.94 431 LYS A CA 1
ATOM 3724 C C . LYS A 1 431 ? -10.777 21.187 51.441 1.00 95.94 431 LYS A C 1
ATOM 3726 O O . LYS A 1 431 ? -10.570 22.372 51.705 1.00 95.94 431 LYS A O 1
ATOM 3731 N N . ARG A 1 432 ? -11.675 20.810 50.521 1.00 95.19 432 ARG A N 1
ATOM 3732 C CA . ARG A 1 432 ? -12.501 21.772 49.768 1.00 95.19 432 ARG A CA 1
ATOM 3733 C C . ARG A 1 432 ? -13.421 22.565 50.692 1.00 95.19 432 ARG A C 1
ATOM 3735 O O . ARG A 1 432 ? -13.467 23.786 50.571 1.00 95.19 432 ARG A O 1
ATOM 3742 N N . ALA A 1 433 ? -14.081 21.910 51.647 1.00 95.00 433 ALA A N 1
ATOM 3743 C CA . ALA A 1 433 ? -14.947 22.586 52.613 1.00 95.00 433 ALA A CA 1
ATOM 3744 C C . ALA A 1 433 ? -14.185 23.640 53.439 1.00 95.00 433 ALA A C 1
ATOM 3746 O O . ALA A 1 433 ? -14.653 24.771 53.585 1.00 95.00 433 ALA A O 1
ATOM 3747 N N . ASN A 1 434 ? -12.981 23.310 53.915 1.00 94.25 434 ASN A N 1
ATOM 3748 C CA . ASN A 1 434 ? -12.138 24.262 54.640 1.00 94.25 434 ASN A CA 1
ATOM 3749 C C . ASN A 1 434 ? -11.681 25.417 53.741 1.00 94.25 434 ASN A C 1
ATOM 3751 O O . ASN A 1 434 ? -11.790 26.577 54.133 1.00 94.25 434 ASN A O 1
ATOM 3755 N N . ARG A 1 435 ? -11.248 25.133 52.506 1.00 92.88 435 ARG A N 1
ATOM 3756 C CA . ARG A 1 435 ? -10.828 26.171 51.551 1.00 92.88 435 ARG A CA 1
ATOM 3757 C C . ARG A 1 435 ? -11.962 27.136 51.202 1.00 92.88 435 ARG A C 1
ATOM 3759 O O . ARG A 1 435 ? -11.722 28.333 51.108 1.00 92.88 435 ARG A O 1
ATOM 3766 N N . ILE A 1 436 ? -13.195 26.646 51.062 1.00 94.56 436 ILE A N 1
ATOM 3767 C CA . ILE A 1 436 ? -14.374 27.494 50.827 1.00 94.56 436 ILE A CA 1
ATOM 3768 C C . ILE A 1 436 ? -14.620 28.426 52.019 1.00 94.56 436 ILE A C 1
ATOM 3770 O O . ILE A 1 436 ? -14.884 29.606 51.807 1.00 94.56 436 ILE A O 1
ATOM 3774 N N . LYS A 1 437 ? -14.476 27.948 53.265 1.00 93.31 437 LYS A N 1
ATOM 3775 C CA . LYS A 1 437 ? -14.598 28.806 54.459 1.00 93.31 437 LYS A CA 1
ATOM 3776 C C . LYS A 1 437 ? -13.574 29.944 54.448 1.00 93.31 437 LYS A C 1
ATOM 3778 O O . LYS A 1 437 ? -13.961 31.093 54.638 1.00 93.31 437 LYS A O 1
ATOM 3783 N N . TYR A 1 438 ? -12.306 29.646 54.159 1.00 90.31 438 TYR A N 1
ATOM 3784 C CA . TYR A 1 438 ? -11.264 30.672 54.035 1.00 90.31 438 TYR A CA 1
ATOM 3785 C C . TYR A 1 438 ? -11.541 31.644 52.881 1.00 90.31 438 TYR A C 1
ATOM 3787 O O . TYR A 1 438 ? -11.475 32.859 53.063 1.00 90.31 438 TYR A O 1
ATOM 3795 N N . ASN A 1 439 ? -11.936 31.132 51.714 1.00 89.75 439 ASN A N 1
ATOM 3796 C CA . ASN A 1 439 ? -12.266 31.969 50.562 1.00 89.75 439 ASN A CA 1
ATOM 3797 C C . ASN A 1 439 ? -13.502 32.842 50.800 1.00 89.75 439 ASN A C 1
ATOM 3799 O O . ASN A 1 439 ? -13.569 33.932 50.251 1.00 89.75 439 ASN A O 1
ATOM 3803 N N . ASN A 1 440 ? -14.471 32.411 51.609 1.00 90.00 440 ASN A N 1
ATOM 3804 C CA . ASN A 1 440 ? -15.637 33.228 51.949 1.00 90.00 440 ASN A CA 1
ATOM 3805 C C . ASN A 1 440 ? -15.268 34.421 52.837 1.00 90.00 440 ASN A C 1
ATOM 3807 O O . ASN A 1 440 ? -15.900 35.467 52.724 1.00 90.00 440 ASN A O 1
ATOM 3811 N N . ILE A 1 441 ? -14.243 34.290 53.683 1.00 84.50 441 ILE A N 1
ATOM 3812 C CA . ILE A 1 441 ? -13.689 35.419 54.441 1.00 84.50 441 ILE A CA 1
ATOM 3813 C C . ILE A 1 441 ? -13.030 36.405 53.469 1.00 84.50 441 ILE A C 1
ATOM 3815 O O . ILE A 1 441 ? -13.360 37.585 53.486 1.00 84.50 441 ILE A O 1
ATOM 3819 N N . TYR A 1 442 ? -12.199 35.913 52.546 1.00 83.19 442 TYR A N 1
ATOM 3820 C CA . TYR A 1 442 ? -11.568 36.747 51.515 1.00 83.19 442 TYR A CA 1
ATOM 3821 C C . TYR A 1 442 ? -12.572 37.416 50.566 1.00 83.19 442 TYR A C 1
ATOM 3823 O O . TYR A 1 442 ? -12.465 38.606 50.297 1.00 83.19 442 TYR A O 1
ATOM 3831 N N . LYS A 1 443 ? -13.585 36.688 50.083 1.00 87.19 443 LYS A N 1
ATOM 3832 C CA . LYS A 1 443 ? -14.639 37.245 49.221 1.00 87.19 443 LYS A CA 1
ATOM 3833 C C . LYS A 1 443 ? -15.472 38.304 49.940 1.00 87.19 443 LYS A C 1
ATOM 3835 O O . LYS A 1 443 ? -15.879 39.262 49.302 1.00 87.19 443 LYS A O 1
ATOM 3840 N N . LYS A 1 444 ? -15.713 38.158 51.249 1.00 83.56 444 LYS A N 1
ATOM 3841 C CA . LYS A 1 444 ? -16.376 39.199 52.053 1.00 83.56 444 LYS A CA 1
ATOM 3842 C C . LYS A 1 444 ? -15.510 40.445 52.234 1.00 83.56 444 LYS A C 1
ATOM 3844 O O . LYS A 1 444 ? -16.071 41.518 52.377 1.00 83.56 444 LYS A O 1
ATOM 3849 N N . LEU A 1 445 ? -14.185 40.301 52.221 1.00 76.56 445 LEU A N 1
ATOM 3850 C CA . LEU A 1 445 ? -13.244 41.417 52.334 1.00 76.56 445 LEU A CA 1
ATOM 3851 C C . LEU A 1 445 ? -13.000 42.143 51.001 1.00 76.56 445 LEU A C 1
ATOM 3853 O O . LEU A 1 445 ? -12.731 43.331 51.036 1.00 76.56 445 LEU A O 1
ATOM 3857 N N . ASN A 1 446 ? -13.114 41.460 49.855 1.00 70.69 446 ASN A N 1
ATOM 3858 C CA . ASN A 1 446 ? -12.897 42.053 48.523 1.00 70.69 446 ASN A CA 1
ATOM 3859 C C . ASN A 1 446 ? -14.186 42.515 47.809 1.00 70.69 446 ASN A C 1
ATOM 3861 O O . ASN A 1 446 ? -14.097 43.103 46.735 1.00 70.69 446 ASN A O 1
ATOM 3865 N N . ASN A 1 447 ? -15.369 42.217 48.360 1.00 54.28 447 ASN A N 1
ATOM 3866 C CA . ASN A 1 447 ? -16.666 42.710 47.863 1.00 54.28 447 ASN A CA 1
ATOM 3867 C C . ASN A 1 447 ? -17.228 43.880 48.708 1.00 54.28 447 ASN A C 1
ATOM 3869 O O . ASN A 1 447 ? -18.406 44.214 48.573 1.00 54.28 447 ASN A O 1
ATOM 3873 N N . ILE A 1 448 ? -16.411 44.461 49.590 1.00 50.56 448 ILE A N 1
ATOM 3874 C CA . ILE A 1 448 ? -16.613 45.750 50.273 1.00 50.56 448 ILE A CA 1
ATOM 3875 C C . ILE A 1 448 ? -15.514 46.668 49.748 1.00 50.56 448 ILE A C 1
ATOM 3877 O O . ILE A 1 448 ? -15.824 47.847 49.476 1.00 50.56 448 ILE A O 1
#

Secondary structure (DSSP, 8-state):
------STTTTTTSSS--------SS-SSSTT----------------SS---S---------SS-EEEEEE--GGG-HHHHHHHHHHHH-TTSHHHHHHHHHHHHHHHH--BTTB-GGGT-TTTSGGGTTHHHH-TTHHHHHHHHHHHHHHHH-----------EEEEEE--HHHHHHHHHHHHHHHHHHHHHHS---S-TTT-HHHHHHHHHHHHHHHGGGG-SS-HHHHHHHHHHHHHHHTTTTTGGGGGTTTSSSTTHHHHHHHHHHHHHHHHHHHHHHHHTGGGHHHHHH-S-SSS-HHHHHHHHHHHHHHHHHHHHTTHHHHHHHHHHHHHHHHHHHT----GGGSTT---TTSGGGS-----SPS-IIIIIHHHHHHHHHHHHHHHHHHHHHHHHHHHIIIIIIHHHHH-------S--HHHHHHHHHHHHHHHHHHHH--

Foldseek 3Di:
DDPPPDDPVVVVVVVPDDDDDDDADPHDVVPDPDDPPPPDDPDDDDDDDDDDDPDDDDDDDDFPDWDKDKDFPPPVPLVLLVVLVVVLVPDPPCNVVSVVLSVLVVVLVQDDDPQRHCVVPHQPNPPVNSCVCVVCSVCSVVVVVVVCVCCVPPNDDDDRDDDDSIDMDIDDDPVSVVVRVVVVVVVVVVVCCVQPDLPDDCPPDVSNVVVVVVVVVLVVCVVLVLDPCVVCVVLVVLVCLQLCVVVCPLVVCCPVDPDSCVSNVVSVVVNVVVLLCVLVVLCVVCPPCSLCLQPNDDDDPDVVVVVVVSVVSSVVLNVLLVVLVVLVVVLVVLVVVLVVLVVPPDDDPVPPDPDPPPVPCPVPDDDDPDDPPCPPPVVVVSVVVSVVSVVVSVVSSVVSVVVNCCRSGNVSCVSRDDDDPDDPDDVVVVVVVVVVVVVVVVVVVVVD

Organism: Ichthyophthirius multifiliis (NCBI:txid5932)

Sequence (448 aa):
MYIYINIYYNIYLLINYNFKFKVFSLLEVINCISPIYYQESINVYNFLLNSIDWIYSTIDSNLIYKFKIWYYIEFTINDNFYFIWLTIHNLLNYQLYFSTILDNMVNLGLLNNSFCNDWVRNFLILKSSNLIWMYHPELVWHNFNIYDFFLYNYSTNENINIFNSIVSELTILSCTLYIHILFLITLLSIFIIYLFSFYSNYSNEENFIDSDYLNNSVIVESEKEITSIDDYLLLLITLLYVFGFYFYIYSLFSLISQSVIFMIYYSLFISFIFILGIPTLLLYDLGIYFLVYLKGTGKSSNSLIEVVYDYIACVVFYTRIFAQWIRLILMFVTYISLSHYVAEFELTNNFIIFNDLKGSFNNYNNFKSNISYYILVILPFKFFYWIYELLHTLFLVTSQFVAFFAIVFWLILFLYTFFVIEKFEDFFKYKRANRIKYNNIYKKLNNI